Protein AF-0000000073468267 (afdb_homodimer)

InterPro domains:
  IPR010185 NADPH-dependent F420 reductase [TIGR01915] (1-221)
  IPR028939 Pyrroline-5-carboxylate reductase, catalytic, N-terminal [PF03807] (2-105)
  IPR036291 NAD(P)-binding domain superfamily [SSF51735] (1-218)
  IPR051267 STEAP family metalloreductases [PTHR14239] (2-204)

pLDDT: mean 95.41, std 4.44, range [74.56, 98.88]

Nearest PDB structures (foldseek):
  1jay-assembly1_B  TM=9.234E-01  e=4.548E-22  Archaeoglobus fulgidus
  5n2i-assembly2_D  TM=9.373E-01  e=6.305E-20  Thermobifida fusca YX
  3dtt-assembly1_A  TM=7.924E-01  e=1.784E-13  Arthrobacter sp. FB24
  3dtt-assembly1_B  TM=7.716E-01  e=1.316E-13  Arthrobacter sp. FB24
  7w8a-assembly1_B  TM=5.135E-01  e=4.349E-04  Babesia orientalis

Organism: Methanocorpusculum labreanum (strain ATCC 43576 / DSM 4855 / Z) (NCBI:txid410358)

Radius of gyration: 24.1 Å; Cα contacts (8 Å, |Δi|>4): 1135; chains: 2; bounding box: 42×64×60 Å

Solvent-accessible surface area (backbone atoms only — not comparable to full-atom values): 21734 Å² total; per-residue (Å²): 101,36,36,8,26,30,37,13,66,46,59,51,28,40,16,48,48,39,38,38,18,64,49,42,70,31,31,36,26,25,3,16,98,50,33,69,55,9,36,51,45,18,48,51,40,50,50,52,33,57,74,64,73,46,84,36,33,54,57,41,40,29,35,39,54,65,22,48,80,33,57,32,33,35,48,45,52,59,72,93,46,44,65,64,50,44,59,72,54,36,45,72,65,40,53,70,25,34,33,36,36,43,51,57,54,59,42,81,37,76,91,75,40,36,39,38,63,46,62,48,96,68,55,14,58,60,54,46,48,54,72,67,42,41,89,59,32,39,56,27,40,40,63,46,60,58,54,58,78,54,40,66,39,75,87,55,82,45,67,33,49,33,59,29,23,17,75,45,68,67,56,40,50,53,50,38,53,54,42,44,40,31,70,51,26,40,53,40,46,42,34,41,47,85,40,41,38,58,55,33,30,46,37,31,48,37,52,15,33,17,67,58,60,78,46,73,82,41,32,43,37,73,82,99,33,36,7,26,31,38,14,65,45,59,52,29,39,16,47,48,39,38,39,18,65,50,40,71,29,31,37,26,25,2,16,99,49,33,70,56,8,36,51,46,18,51,50,38,50,50,50,34,55,76,64,73,46,85,34,32,55,56,40,40,29,36,42,54,65,21,48,80,33,57,33,33,35,48,44,54,58,69,94,46,45,65,64,50,43,60,73,53,36,46,73,67,38,53,70,26,33,33,35,38,42,51,58,54,60,41,81,36,76,93,76,42,36,37,39,64,47,62,49,96,68,54,15,60,59,54,45,49,53,71,68,41,41,88,59,31,39,56,27,39,40,63,46,58,59,53,56,79,52,39,66,39,74,89,55,82,45,66,34,47,32,60,29,24,18,74,45,68,68,54,41,50,53,51,38,51,54,42,42,39,32,72,52,26,40,54,40,45,42,35,41,47,86,41,42,39,59,54,34,31,45,35,31,48,36,53,15,33,16,67,58,60,79,47,74,80,40,31,43,38,72,84

Structure (mmCIF, N/CA/C/O backbone):
data_AF-0000000073468267-model_v1
#
loop_
_entity.id
_entity.type
_entity.pdbx_description
1 polymer 'Reduced coenzyme F420:NADP oxidoreductase'
#
loop_
_atom_site.group_PDB
_atom_site.id
_atom_site.type_symbol
_atom_site.label_atom_id
_atom_site.label_alt_id
_atom_site.label_comp_id
_atom_site.label_asym_id
_atom_site.label_entity_id
_atom_site.label_seq_id
_atom_site.pdbx_PDB_ins_code
_atom_site.Cartn_x
_atom_site.Cartn_y
_atom_site.Cartn_z
_atom_site.occupancy
_atom_site.B_iso_or_equiv
_atom_site.auth_seq_id
_atom_site.auth_comp_id
_atom_site.auth_asym_id
_atom_site.auth_atom_id
_atom_site.pdbx_PDB_model_num
ATOM 1 N N . MET A 1 1 ? 10.266 27.219 12.297 1 92.56 1 MET A N 1
ATOM 2 C CA . MET A 1 1 ? 9 27.141 11.578 1 92.56 1 MET A CA 1
ATOM 3 C C . MET A 1 1 ? 7.863 26.734 12.516 1 92.56 1 MET A C 1
ATOM 5 O O . MET A 1 1 ? 8.109 26.141 13.57 1 92.56 1 MET A O 1
ATOM 9 N N . LYS A 1 2 ? 6.652 27.172 12.156 1 96.88 2 LYS A N 1
ATOM 10 C CA . LYS A 1 2 ? 5.477 26.906 12.984 1 96.88 2 LYS A CA 1
ATOM 11 C C . LYS A 1 2 ? 4.488 26 12.258 1 96.88 2 LYS A C 1
ATOM 13 O O . LYS A 1 2 ? 4.23 26.188 11.062 1 96.88 2 LYS A O 1
ATOM 18 N N . VAL A 1 3 ? 4.059 24.984 13.047 1 98.31 3 VAL A N 1
ATOM 19 C CA . VAL A 1 3 ? 3.07 24.031 12.531 1 98.31 3 VAL A CA 1
ATOM 20 C C . VAL A 1 3 ? 1.729 24.266 13.227 1 98.31 3 VAL A C 1
ATOM 22 O O . VAL A 1 3 ? 1.652 24.266 14.453 1 98.31 3 VAL A O 1
ATOM 25 N N . GLY A 1 4 ? 0.737 24.562 12.469 1 98.56 4 GLY A N 1
ATOM 26 C CA . GLY A 1 4 ? -0.624 24.609 12.984 1 98.56 4 GLY A CA 1
ATOM 27 C C . GLY A 1 4 ? -1.403 23.328 12.688 1 98.56 4 GLY A C 1
ATOM 28 O O . GLY A 1 4 ? -1.436 22.875 11.547 1 98.56 4 GLY A O 1
ATOM 29 N N . ILE A 1 5 ? -2.025 22.766 13.727 1 98.62 5 ILE A N 1
ATOM 30 C CA . ILE A 1 5 ? -2.793 21.531 13.562 1 98.62 5 ILE A CA 1
ATOM 31 C C . ILE A 1 5 ? -4.281 21.828 13.727 1 98.62 5 ILE A C 1
ATOM 33 O O . ILE A 1 5 ? -4.742 22.125 14.836 1 98.62 5 ILE A O 1
ATOM 37 N N . ILE A 1 6 ? -4.988 21.734 12.633 1 98.31 6 ILE A N 1
ATOM 38 C CA . ILE A 1 6 ? -6.441 21.875 12.664 1 98.31 6 ILE A CA 1
ATOM 39 C C . ILE A 1 6 ? -7.07 20.594 13.203 1 98.31 6 ILE A C 1
ATOM 41 O O . ILE A 1 6 ? -6.727 19.484 12.75 1 98.31 6 ILE A O 1
ATOM 45 N N . GLY A 1 7 ? -7.984 20.734 14.148 1 96.25 7 GLY A N 1
ATOM 46 C CA . GLY A 1 7 ? -8.547 19.547 14.781 1 96.25 7 GLY A CA 1
ATOM 47 C C . GLY A 1 7 ? -7.539 18.766 15.586 1 96.25 7 GLY A C 1
ATOM 48 O O . GLY A 1 7 ? -7.445 17.531 15.453 1 96.25 7 GLY A O 1
ATOM 49 N N . GLY A 1 8 ? -6.816 19.422 16.359 1 96.12 8 GLY A N 1
ATOM 50 C CA . GLY A 1 8 ? -5.613 18.844 16.938 1 96.12 8 GLY A CA 1
ATOM 51 C C . GLY A 1 8 ? -5.844 18.25 18.312 1 96.12 8 GLY A C 1
ATOM 52 O O . GLY A 1 8 ? -4.887 17.891 19 1 96.12 8 GLY A O 1
ATOM 53 N N . THR A 1 9 ? -7.109 18.031 18.703 1 94.38 9 THR A N 1
ATOM 54 C CA . THR A 1 9 ? -7.363 17.656 20.094 1 94.38 9 THR A CA 1
ATOM 55 C C . THR A 1 9 ? -7.625 16.156 20.234 1 94.38 9 THR A C 1
ATOM 57 O O . THR A 1 9 ? -7.809 15.648 21.328 1 94.38 9 THR A O 1
ATOM 60 N N . GLY A 1 10 ? -7.676 15.453 19.219 1 91.31 10 GLY A N 1
ATOM 61 C CA . GLY A 1 10 ? -7.777 14.008 19.266 1 91.31 10 GLY A CA 1
ATOM 62 C C . GLY A 1 10 ? -6.434 13.32 19.422 1 91.31 10 GLY A C 1
ATOM 63 O O . GLY A 1 10 ? -5.395 13.984 19.469 1 91.31 10 GLY A O 1
ATOM 64 N N . ASN A 1 11 ? -6.391 11.977 19.469 1 89.5 11 ASN A N 1
ATOM 65 C CA . ASN A 1 11 ? -5.176 11.195 19.672 1 89.5 11 ASN A CA 1
ATOM 66 C C . ASN A 1 11 ? -4.137 11.492 18.594 1 89.5 11 ASN A C 1
ATOM 68 O O . ASN A 1 11 ? -2.949 11.633 18.891 1 89.5 11 ASN A O 1
ATOM 72 N N . ILE A 1 12 ? -4.613 11.617 17.391 1 92.94 12 ILE A N 1
ATOM 73 C CA . ILE A 1 12 ? -3.678 11.852 16.297 1 92.94 12 ILE A CA 1
ATOM 74 C C . ILE A 1 12 ? -3.127 13.273 16.375 1 92.94 12 ILE A C 1
ATOM 76 O O . ILE A 1 12 ? -1.91 13.469 16.422 1 92.94 12 ILE A O 1
ATOM 80 N N . GLY A 1 13 ? -4.023 14.266 16.484 1 95.12 13 GLY A N 1
ATOM 81 C CA . GLY A 1 13 ? -3.607 15.656 16.516 1 95.12 13 GLY A CA 1
ATOM 82 C C . GLY A 1 13 ? -2.711 15.984 17.703 1 95.12 13 GLY A C 1
ATOM 83 O O . GLY A 1 13 ? -1.645 16.578 17.531 1 95.12 13 GLY A O 1
ATOM 84 N N . GLU A 1 14 ? -3.145 15.578 18.859 1 94.69 14 GLU A N 1
ATOM 85 C CA . GLU A 1 14 ? -2.365 15.859 20.062 1 94.69 14 GLU A CA 1
ATOM 86 C C . GLU A 1 14 ? -1.056 15.07 20.062 1 94.69 14 GLU A C 1
ATOM 88 O O . GLU A 1 14 ? -0.018 15.586 20.484 1 94.69 14 GLU A O 1
ATOM 93 N N . GLY A 1 15 ? -1.126 13.82 19.688 1 94.75 15 GLY A N 1
ATOM 94 C CA . GLY A 1 15 ? 0.082 13.016 19.594 1 94.75 15 GLY A CA 1
ATOM 95 C C . GLY A 1 15 ? 1.106 13.602 18.641 1 94.75 15 GLY A C 1
ATOM 96 O O . GLY A 1 15 ? 2.301 13.633 18.938 1 94.75 15 GLY A O 1
ATOM 97 N N . LEU A 1 16 ? 0.616 14.023 17.516 1 96 16 LEU A N 1
ATOM 98 C CA . LEU A 1 16 ? 1.478 14.688 16.547 1 96 16 LEU A CA 1
ATOM 99 C C . LEU A 1 16 ? 2.139 15.914 17.156 1 96 16 LEU A C 1
ATOM 101 O O . LEU A 1 16 ? 3.34 16.125 16.984 1 96 16 LEU A O 1
ATOM 105 N N . ALA A 1 17 ? 1.326 16.719 17.812 1 96.38 17 ALA A N 1
ATOM 106 C CA . ALA A 1 17 ? 1.848 17.922 18.469 1 96.38 17 ALA A CA 1
ATOM 107 C C . ALA A 1 17 ? 2.965 17.578 19.453 1 96.38 17 ALA A C 1
ATOM 109 O O . ALA A 1 17 ? 4.027 18.203 19.438 1 96.38 17 ALA A O 1
ATOM 110 N N . ARG A 1 18 ? 2.754 16.609 20.281 1 95.12 18 ARG A N 1
ATOM 111 C CA . ARG A 1 18 ? 3.742 16.172 21.266 1 95.12 18 ARG A CA 1
ATOM 112 C C . ARG A 1 18 ? 5.039 15.742 20.594 1 95.12 18 ARG A C 1
ATOM 114 O O . ARG A 1 18 ? 6.125 16.188 20.969 1 95.12 18 ARG A O 1
ATOM 121 N N . ARG A 1 19 ? 4.902 14.992 19.609 1 95.62 19 ARG A N 1
ATOM 122 C CA . ARG A 1 19 ? 6.082 14.406 18.969 1 95.62 19 ARG A CA 1
ATOM 123 C C . ARG A 1 19 ? 6.852 15.453 18.172 1 95.62 19 ARG A C 1
ATOM 125 O O . ARG A 1 19 ? 8.086 15.422 18.125 1 95.62 19 ARG A O 1
ATOM 132 N N . ILE A 1 20 ? 6.113 16.328 17.516 1 95.88 20 ILE A N 1
ATOM 133 C CA . ILE A 1 20 ? 6.781 17.406 16.781 1 95.88 20 ILE A CA 1
ATOM 134 C C . ILE A 1 20 ? 7.559 18.266 17.766 1 95.88 20 ILE A C 1
ATOM 136 O O . ILE A 1 20 ? 8.719 18.609 17.516 1 95.88 20 ILE A O 1
ATOM 140 N N . CYS A 1 21 ? 6.969 18.594 18.875 1 94.5 21 CYS A N 1
ATOM 141 C CA . CYS A 1 21 ? 7.617 19.453 19.859 1 94.5 21 CYS A CA 1
ATOM 142 C C . CYS A 1 21 ? 8.82 18.75 20.469 1 94.5 21 CYS A C 1
ATOM 144 O O . CYS A 1 21 ? 9.852 19.375 20.734 1 94.5 21 CYS A O 1
ATOM 146 N N . ILE A 1 22 ? 8.688 17.453 20.703 1 93.06 22 ILE A N 1
ATOM 147 C CA . ILE A 1 22 ? 9.781 16.672 21.25 1 93.06 22 ILE A CA 1
ATOM 148 C C . ILE A 1 22 ? 10.992 16.734 20.328 1 93.06 22 ILE A C 1
ATOM 150 O O . ILE A 1 22 ? 12.133 16.781 20.781 1 93.06 22 ILE A O 1
ATOM 154 N N . GLY A 1 23 ? 10.742 16.719 19.047 1 90 23 GLY A N 1
ATOM 155 C CA . GLY A 1 23 ? 11.82 16.812 18.078 1 90 23 GLY A CA 1
ATOM 156 C C . GLY A 1 23 ? 12.586 18.125 18.172 1 90 23 GLY A C 1
ATOM 157 O O . GLY A 1 23 ? 13.75 18.188 17.75 1 90 23 GLY A O 1
ATOM 158 N N . GLY A 1 24 ? 11.891 19.266 18.562 1 86.62 24 GLY A N 1
ATOM 159 C CA . GLY A 1 24 ? 12.555 20.5 18.953 1 86.62 24 GLY A CA 1
ATOM 160 C C . GLY A 1 24 ? 12.797 21.438 17.781 1 86.62 24 GLY A C 1
ATOM 161 O O . GLY A 1 24 ? 13.32 22.531 17.969 1 86.62 24 GLY A O 1
ATOM 162 N N . LYS A 1 25 ? 12.367 21.016 16.641 1 90.25 25 LYS A N 1
ATOM 163 C CA . LYS A 1 25 ? 12.672 21.812 15.461 1 90.25 25 LYS A CA 1
ATOM 164 C C . LYS A 1 25 ? 11.523 22.75 15.117 1 90.25 25 LYS A C 1
ATOM 166 O O . LYS A 1 25 ? 11.719 23.766 14.438 1 90.25 25 LYS A O 1
ATOM 171 N N . PHE A 1 26 ? 10.344 22.406 15.57 1 95.19 26 PHE A N 1
ATOM 172 C CA . PHE A 1 26 ? 9.148 23.125 15.18 1 95.19 26 PHE A CA 1
ATOM 173 C C . PHE A 1 26 ? 8.344 23.562 16.406 1 95.19 26 PHE A C 1
ATOM 175 O O . PHE A 1 26 ? 8.273 22.828 17.391 1 95.19 26 PHE A O 1
ATOM 182 N N . ASP A 1 27 ? 7.793 24.766 16.297 1 96.31 27 ASP A N 1
ATOM 183 C CA . ASP A 1 27 ? 6.723 25.141 17.203 1 96.31 27 ASP A CA 1
ATOM 184 C C . ASP A 1 27 ? 5.367 24.656 16.703 1 96.31 27 ASP A C 1
ATOM 186 O O . ASP A 1 27 ? 5.18 24.453 15.508 1 96.31 27 ASP A O 1
ATOM 190 N N . VAL A 1 28 ? 4.473 24.453 17.688 1 97.81 28 VAL A N 1
ATOM 191 C CA . VAL A 1 28 ? 3.199 23.875 17.281 1 97.81 28 VAL A CA 1
ATOM 192 C C . VAL A 1 28 ? 2.049 24.703 17.844 1 97.81 28 VAL A C 1
ATOM 194 O O . VAL A 1 28 ? 2.174 25.297 18.906 1 97.81 28 VAL A O 1
ATOM 197 N N . ALA A 1 29 ? 1.02 24.844 17.125 1 98.12 29 ALA A N 1
ATOM 198 C CA . ALA A 1 29 ? -0.264 25.375 17.578 1 98.12 29 ALA A CA 1
ATOM 199 C C . ALA A 1 29 ? -1.386 24.375 17.344 1 98.12 29 ALA A C 1
ATOM 201 O O . ALA A 1 29 ? -1.529 23.828 16.25 1 98.12 29 ALA A O 1
ATOM 202 N N . ILE A 1 30 ? -2.162 24.094 18.406 1 98.25 30 ILE A N 1
ATOM 203 C CA . ILE A 1 30 ? -3.271 23.141 18.328 1 98.25 30 ILE A CA 1
ATOM 204 C C . ILE A 1 30 ? -4.59 23.906 18.188 1 98.25 30 ILE A C 1
ATOM 206 O O . ILE A 1 30 ? -4.918 24.75 19.016 1 98.25 30 ILE A O 1
ATOM 210 N N . GLY A 1 31 ? -5.277 23.578 17.125 1 98.38 31 GLY A N 1
ATOM 211 C CA . GLY A 1 31 ? -6.566 24.219 16.875 1 98.38 31 GLY A CA 1
ATOM 212 C C . GLY A 1 31 ? -7.742 23.281 17.125 1 98.38 31 GLY A C 1
ATOM 213 O O . GLY A 1 31 ? -7.637 22.078 16.938 1 98.38 31 GLY A O 1
ATOM 214 N N . SER A 1 32 ? -8.875 23.891 17.547 1 97.19 32 SER A N 1
ATOM 215 C CA . SER A 1 32 ? -10.117 23.156 17.75 1 97.19 32 SER A CA 1
ATOM 216 C C . SER A 1 32 ? -11.328 24.062 17.547 1 97.19 32 SER A C 1
ATOM 218 O O . SER A 1 32 ? -11.219 25.281 17.578 1 97.19 32 SER A O 1
ATOM 220 N N . ARG A 1 33 ? -12.484 23.438 17.234 1 94.06 33 ARG A N 1
ATOM 221 C CA . ARG A 1 33 ? -13.75 24.156 17.219 1 94.06 33 ARG A CA 1
ATOM 222 C C . ARG A 1 33 ? -14.062 24.75 18.594 1 94.06 33 ARG A C 1
ATOM 224 O O . ARG A 1 33 ? -14.672 25.828 18.688 1 94.06 33 ARG A O 1
ATOM 231 N N . ASP A 1 34 ? -13.562 24.031 19.594 1 95.56 34 ASP A N 1
ATOM 232 C CA . ASP A 1 34 ? -13.609 24.5 20.969 1 95.56 34 ASP A CA 1
ATOM 233 C C . ASP A 1 34 ? -12.219 24.891 21.469 1 95.56 34 ASP A C 1
ATOM 235 O O . ASP A 1 34 ? -11.453 24.047 21.938 1 95.56 34 ASP A O 1
ATOM 239 N N . PRO A 1 35 ? -11.953 26.172 21.484 1 96.12 35 PRO A N 1
ATOM 240 C CA . PRO A 1 35 ? -10.602 26.625 21.812 1 96.12 35 PRO A CA 1
ATOM 241 C C . PRO A 1 35 ? -10.18 26.203 23.219 1 96.12 35 PRO A C 1
ATOM 243 O O . PRO A 1 35 ? -8.992 26 23.484 1 96.12 35 PRO A O 1
ATOM 246 N N . SER A 1 36 ? -11.062 26.062 24.141 1 97.25 36 SER A N 1
ATOM 247 C CA . SER A 1 36 ? -10.711 25.641 25.5 1 97.25 36 SER A CA 1
ATOM 248 C C . SER A 1 36 ? -10.094 24.234 25.5 1 97.25 36 SER A C 1
ATOM 250 O O . SER A 1 36 ? -9.164 23.969 26.25 1 97.25 36 SER A O 1
ATOM 252 N N . LYS A 1 37 ? -10.578 23.391 24.641 1 97 37 LYS A N 1
ATOM 253 C CA . LYS A 1 37 ? -10.023 22.047 24.516 1 97 37 LYS A CA 1
ATOM 254 C C . LYS A 1 37 ? -8.617 22.094 23.922 1 97 37 LYS A C 1
ATOM 256 O O . LYS A 1 37 ? -7.758 21.281 24.312 1 97 37 LYS A O 1
ATOM 261 N N . ALA A 1 38 ? -8.453 23 23 1 97.88 38 ALA A N 1
ATOM 262 C CA . ALA A 1 38 ? -7.137 23.141 22.375 1 97.88 38 ALA A CA 1
ATOM 263 C C . ALA A 1 38 ? -6.109 23.641 23.391 1 97.88 38 ALA A C 1
ATOM 265 O O . ALA A 1 38 ? -4.961 23.203 23.391 1 97.88 38 ALA A O 1
ATOM 266 N N . ILE A 1 39 ? -6.508 24.562 24.25 1 97.5 39 ILE A N 1
ATOM 267 C CA . ILE A 1 39 ? -5.629 25.109 25.281 1 97.5 39 ILE A CA 1
ATOM 268 C C . ILE A 1 39 ? -5.234 24 26.266 1 97.5 39 ILE A C 1
ATOM 270 O O . ILE A 1 39 ? -4.062 23.859 26.625 1 97.5 39 ILE A O 1
ATOM 274 N N . VAL A 1 40 ? -6.188 23.188 26.594 1 96.94 40 VAL A N 1
ATOM 275 C CA . VAL A 1 40 ? -5.934 22.062 27.5 1 96.94 40 VAL A CA 1
ATOM 276 C C . VAL A 1 40 ? -4.953 21.094 26.859 1 96.94 40 VAL A C 1
ATOM 278 O O . VAL A 1 40 ? -4.012 20.625 27.5 1 96.94 40 VAL A O 1
ATOM 281 N N . ALA A 1 41 ? -5.203 20.812 25.609 1 96.31 41 ALA A N 1
ATOM 282 C CA . ALA A 1 41 ? -4.312 19.922 24.891 1 96.31 41 ALA A CA 1
ATOM 283 C C . ALA A 1 41 ? -2.898 20.484 24.812 1 96.31 41 ALA A C 1
ATOM 285 O O . ALA A 1 41 ? -1.921 19.766 25.016 1 96.31 41 ALA A O 1
ATOM 286 N N . ALA A 1 42 ? -2.779 21.734 24.531 1 96.75 42 ALA A N 1
ATOM 287 C CA . ALA A 1 42 ? -1.476 22.391 24.453 1 96.75 42 ALA A CA 1
ATOM 288 C C . ALA A 1 42 ? -0.757 22.359 25.797 1 96.75 42 ALA A C 1
ATOM 290 O O . ALA A 1 42 ? 0.46 22.172 25.844 1 96.75 42 ALA A O 1
ATOM 291 N N . ASP A 1 43 ? -1.489 22.578 26.828 1 95.31 43 ASP A N 1
ATOM 292 C CA . ASP A 1 43 ? -0.92 22.469 28.172 1 95.31 43 ASP A CA 1
ATOM 293 C C . ASP A 1 43 ? -0.399 21.062 28.453 1 95.31 43 ASP A C 1
ATOM 295 O O . ASP A 1 43 ? 0.64 20.906 29.094 1 95.31 43 ASP A O 1
ATOM 299 N N . GLY A 1 44 ? -1.202 20.172 28.016 1 93.44 44 GLY A N 1
ATOM 300 C CA . GLY A 1 44 ? -0.756 18.781 28.141 1 93.44 44 GLY A CA 1
ATOM 301 C C . GLY A 1 44 ? 0.555 18.516 27.422 1 93.44 44 GLY A C 1
ATOM 302 O O . GLY A 1 44 ? 1.409 17.797 27.938 1 93.44 44 GLY A O 1
ATOM 303 N N . VAL A 1 45 ? 0.721 19.094 26.266 1 93.06 45 VAL A N 1
ATOM 304 C CA . VAL A 1 45 ? 1.959 18.953 25.5 1 93.06 45 VAL A CA 1
ATOM 305 C C . VAL A 1 45 ? 3.115 19.578 26.281 1 93.06 45 VAL A C 1
ATOM 307 O O . VAL A 1 45 ? 4.18 18.969 26.422 1 93.06 45 VAL A O 1
ATOM 310 N N . THR A 1 46 ? 2.916 20.734 26.781 1 91.5 46 THR A N 1
ATOM 311 C CA . THR A 1 46 ? 3.943 21.438 27.547 1 91.5 46 THR A CA 1
ATOM 312 C C . THR A 1 46 ? 4.352 20.641 28.781 1 91.5 46 THR A C 1
ATOM 314 O O . THR A 1 46 ? 5.539 20.516 29.078 1 91.5 46 THR A O 1
ATOM 317 N N . CYS A 1 47 ? 3.402 20.109 29.469 1 91 47 CYS A N 1
ATOM 318 C CA . CYS A 1 47 ? 3.666 19.312 30.656 1 91 47 CYS A CA 1
ATOM 319 C C . CYS A 1 47 ? 4.484 18.062 30.297 1 91 47 CYS A C 1
ATOM 321 O O . CYS A 1 47 ? 5.398 17.688 31.031 1 91 47 CYS A O 1
ATOM 323 N N . CYS A 1 48 ? 4.031 17.5 29.25 1 89.31 48 CYS A N 1
ATOM 324 C CA . CYS A 1 48 ? 4.738 16.312 28.781 1 89.31 48 CYS A CA 1
ATOM 325 C C . CYS A 1 48 ? 6.207 16.625 28.516 1 89.31 48 CYS A C 1
ATOM 327 O O . CYS A 1 48 ? 7.09 15.844 28.875 1 89.31 48 CYS A O 1
ATOM 329 N N . LEU A 1 49 ? 6.527 17.719 27.859 1 88.62 49 LEU A N 1
ATOM 330 C CA . LEU A 1 49 ? 7.895 18.125 27.547 1 88.62 49 LEU A CA 1
ATOM 331 C C . LEU A 1 49 ? 8.688 18.359 28.828 1 88.62 49 LEU A C 1
ATOM 333 O O . LEU A 1 49 ? 9.844 17.953 28.938 1 88.62 49 LEU A O 1
ATOM 337 N N . ASN A 1 50 ? 8.062 18.969 29.75 1 88.44 50 ASN A N 1
ATOM 338 C CA . ASN A 1 50 ? 8.719 19.219 31.031 1 88.44 50 ASN A CA 1
ATOM 339 C C . ASN A 1 50 ? 9.055 17.922 31.75 1 88.44 50 ASN A C 1
ATOM 341 O O . ASN A 1 50 ? 10.156 17.781 32.281 1 88.44 50 ASN A O 1
ATOM 345 N N . ASP A 1 51 ? 8.125 17.078 31.719 1 88.62 51 ASP A N 1
ATOM 346 C CA . ASP A 1 51 ? 8.312 15.789 32.375 1 88.62 51 ASP A CA 1
ATOM 347 C C . ASP A 1 51 ? 9.469 15.008 31.75 1 88.62 51 ASP A C 1
ATOM 349 O O . ASP A 1 51 ? 10.133 14.227 32.438 1 88.62 51 ASP A O 1
ATOM 353 N N . ARG A 1 52 ? 9.688 15.258 30.516 1 86.19 52 ARG A N 1
ATOM 354 C CA . ARG A 1 52 ? 10.727 14.523 29.797 1 86.19 52 ARG A CA 1
ATOM 355 C C . ARG A 1 52 ? 12.039 15.312 29.781 1 86.19 52 ARG A C 1
ATOM 357 O O . ARG A 1 52 ? 13.023 14.875 29.172 1 86.19 52 ARG A O 1
ATOM 364 N N . CYS A 1 53 ? 12.094 16.469 30.391 1 80.88 53 CYS A N 1
ATOM 365 C CA . CYS A 1 53 ? 13.258 17.344 30.469 1 80.88 53 CYS A CA 1
ATOM 366 C C . CYS A 1 53 ? 13.781 17.656 29.062 1 80.88 53 CYS A C 1
ATOM 368 O O . CYS A 1 53 ? 14.992 17.625 28.828 1 80.88 53 CYS A O 1
ATOM 370 N N . CYS A 1 54 ? 12.82 17.734 28.188 1 76.56 54 CYS A N 1
ATOM 371 C CA . CYS A 1 54 ? 13.141 18.094 26.812 1 76.56 54 CYS A CA 1
ATOM 372 C C . CYS A 1 54 ? 12.93 19.594 26.578 1 76.56 54 CYS A C 1
ATOM 374 O O . CYS A 1 54 ? 12.008 20.188 27.141 1 76.56 54 CYS A O 1
ATOM 376 N N . THR A 1 55 ? 13.883 20.25 26.031 1 75.38 55 THR A N 1
ATOM 377 C CA . THR A 1 55 ? 13.719 21.625 25.562 1 75.38 55 THR A CA 1
ATOM 378 C C . THR A 1 55 ? 13.148 21.656 24.156 1 75.38 55 THR A C 1
ATOM 380 O O . THR A 1 55 ? 13.891 21.812 23.188 1 75.38 55 THR A O 1
ATOM 383 N N . GLY A 1 56 ? 11.977 21.094 24.094 1 74.56 56 GLY A N 1
ATOM 384 C CA . GLY A 1 56 ? 11.367 21 22.781 1 74.56 56 GLY A CA 1
ATOM 385 C C . GLY A 1 56 ? 10.75 22.297 22.312 1 74.56 56 GLY A C 1
ATOM 386 O O . GLY A 1 56 ? 11.117 23.375 22.797 1 74.56 56 GLY A O 1
ATOM 387 N N . GLY A 1 57 ? 9.992 22.25 21.172 1 83.19 57 GLY A N 1
ATOM 388 C CA . GLY A 1 57 ? 9.25 23.391 20.688 1 83.19 57 GLY A CA 1
ATOM 389 C C . GLY A 1 57 ? 8.188 23.875 21.656 1 83.19 57 GLY A C 1
ATOM 390 O O . GLY A 1 57 ? 7.926 23.234 22.672 1 83.19 57 GLY A O 1
ATOM 391 N N . VAL A 1 58 ? 7.609 24.984 21.34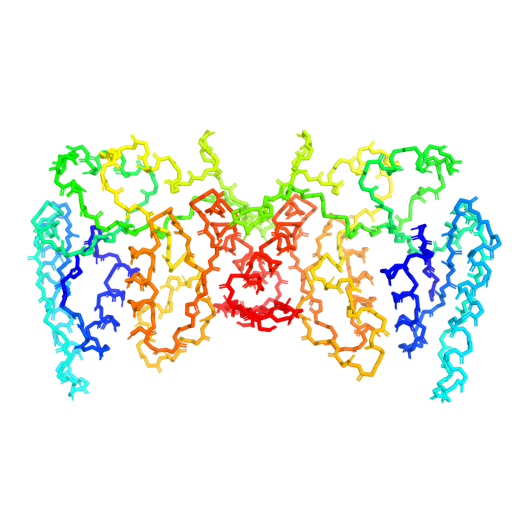4 1 90.5 58 VAL A N 1
ATOM 392 C CA . VAL A 1 58 ? 6.504 25.547 22.109 1 90.5 58 VAL A CA 1
ATOM 393 C C . VAL A 1 58 ? 5.172 25.125 21.5 1 90.5 58 VAL A C 1
ATOM 395 O O . VAL A 1 58 ? 5.09 24.875 20.297 1 90.5 58 VAL A O 1
ATOM 398 N N . CYS A 1 59 ? 4.227 24.969 22.422 1 95.12 59 CYS A N 1
ATOM 399 C CA . CYS A 1 59 ? 2.896 24.594 21.969 1 95.12 59 CYS A CA 1
ATOM 400 C C . CYS A 1 59 ? 1.831 25.5 22.562 1 95.12 59 CYS A C 1
ATOM 402 O O . CYS A 1 59 ? 1.835 25.75 23.766 1 95.12 59 CYS A O 1
ATOM 404 N N . ASN A 1 60 ? 0.985 26 21.734 1 96.75 60 ASN A N 1
ATOM 405 C CA . ASN A 1 60 ? -0.145 26.812 22.172 1 96.75 60 ASN A CA 1
ATOM 406 C C . ASN A 1 60 ? -1.458 26.328 21.578 1 96.75 60 ASN A C 1
ATOM 408 O O . ASN A 1 60 ? -1.457 25.625 20.562 1 96.75 60 ASN A O 1
ATOM 412 N N . GLY A 1 61 ? -2.539 26.656 22.281 1 97.62 61 GLY A N 1
ATOM 413 C CA . GLY A 1 61 ? -3.854 26.266 21.812 1 97.62 61 GLY A CA 1
ATOM 414 C C . GLY A 1 61 ? -4.723 27.438 21.422 1 97.62 61 GLY A C 1
ATOM 415 O O . GLY A 1 61 ? -4.609 28.516 21.984 1 97.62 61 GLY A O 1
ATOM 416 N N . GLY A 1 62 ? -5.605 27.234 20.438 1 97.94 62 GLY A N 1
ATOM 417 C CA . GLY A 1 62 ? -6.543 28.25 20 1 97.94 62 GLY A CA 1
ATOM 418 C C . GLY A 1 62 ? -7.629 27.703 19.078 1 97.94 62 GLY A C 1
ATOM 419 O O . GLY A 1 62 ? -7.961 26.531 19.141 1 97.94 62 GLY A O 1
ATOM 420 N N . THR A 1 63 ? -8.25 28.625 18.344 1 97.81 63 THR A N 1
ATOM 421 C CA . THR A 1 63 ? -9.25 28.203 17.359 1 97.81 63 THR A CA 1
ATOM 422 C C . THR A 1 63 ? -8.578 27.609 16.125 1 97.81 63 THR A C 1
ATOM 424 O O . THR A 1 63 ? -7.398 27.844 15.875 1 97.81 63 THR A O 1
ATOM 427 N N . ASN A 1 64 ? -9.32 26.812 15.344 1 97.94 64 ASN A N 1
ATOM 428 C CA . ASN A 1 64 ? -8.812 26.312 14.07 1 97.94 64 ASN A CA 1
ATOM 429 C C . ASN A 1 64 ? -8.328 27.438 13.172 1 97.94 64 ASN A C 1
ATOM 431 O O . ASN A 1 64 ? -7.309 27.297 12.484 1 97.94 64 ASN A O 1
ATOM 435 N N . ALA A 1 65 ? -9.023 28.531 13.188 1 97.06 65 ALA A N 1
ATOM 436 C CA . ALA A 1 65 ? -8.641 29.688 12.367 1 97.06 65 ALA A CA 1
ATOM 437 C C . ALA A 1 65 ? -7.328 30.297 12.859 1 97.06 65 ALA A C 1
ATOM 439 O O . ALA A 1 65 ? -6.461 30.641 12.055 1 97.06 65 ALA A O 1
ATOM 440 N N . SER A 1 66 ? -7.148 30.406 14.109 1 96.5 66 SER A N 1
ATOM 441 C CA . SER A 1 66 ? -5.996 31.094 14.68 1 96.5 66 SER A CA 1
ATOM 442 C C . SER A 1 66 ? -4.707 30.328 14.398 1 96.5 66 SER A C 1
ATOM 444 O O . SER A 1 66 ? -3.639 30.922 14.258 1 96.5 66 SER A O 1
ATOM 446 N N . VAL A 1 67 ? -4.77 29.031 14.266 1 96.5 67 VAL A N 1
ATOM 447 C CA . VAL A 1 67 ? -3.545 28.234 14.156 1 96.5 67 VAL A CA 1
ATOM 448 C C . VAL A 1 67 ? -3.074 28.219 12.703 1 96.5 67 VAL A C 1
ATOM 450 O O . VAL A 1 67 ? -1.981 27.734 12.406 1 96.5 67 VAL A O 1
ATOM 453 N N . CYS A 1 68 ? -3.857 28.75 11.844 1 96.56 68 CYS A N 1
ATOM 454 C CA . CYS A 1 68 ? -3.508 28.828 10.43 1 96.56 68 CYS A CA 1
ATOM 455 C C . CYS A 1 68 ? -2.451 29.891 10.188 1 96.56 68 CYS A C 1
ATOM 457 O O . CYS A 1 68 ? -1.863 29.953 9.102 1 96.56 68 CYS A O 1
ATOM 459 N N . ASP A 1 69 ? -2.217 30.703 11.211 1 95.62 69 ASP A N 1
ATOM 460 C CA . ASP A 1 69 ? -1.044 31.578 11.148 1 95.62 69 ASP A CA 1
ATOM 461 C C . ASP A 1 69 ? 0.237 30.781 11.398 1 95.62 69 ASP A C 1
ATOM 463 O O . ASP A 1 69 ? 0.942 31.016 12.383 1 95.62 69 ASP A O 1
ATOM 467 N N . ALA A 1 70 ? 0.503 29.781 10.633 1 97.5 70 ALA A N 1
ATOM 468 C CA . ALA A 1 70 ? 1.637 28.859 10.68 1 97.5 70 ALA A CA 1
ATOM 469 C C . ALA A 1 70 ? 2.244 28.672 9.297 1 97.5 70 ALA A C 1
ATOM 471 O O . ALA A 1 70 ? 1.653 29.078 8.289 1 97.5 70 ALA A O 1
ATOM 472 N N . ASP A 1 71 ? 3.424 28.188 9.25 1 97.12 71 ASP A N 1
ATOM 473 C CA . ASP A 1 71 ? 4.102 27.906 7.992 1 97.12 71 ASP A CA 1
ATOM 474 C C . ASP A 1 71 ? 3.541 26.641 7.348 1 97.12 71 ASP A C 1
ATOM 476 O O . ASP A 1 71 ? 3.449 26.547 6.121 1 97.12 71 ASP A O 1
ATOM 480 N N . ILE A 1 72 ? 3.234 25.688 8.172 1 98.56 72 ILE A N 1
ATOM 481 C CA . ILE A 1 72 ? 2.645 24.422 7.77 1 98.56 72 ILE A CA 1
ATOM 482 C C . ILE A 1 72 ? 1.324 24.203 8.508 1 98.56 72 ILE A C 1
ATOM 484 O O . ILE A 1 72 ? 1.247 24.406 9.727 1 98.56 72 ILE A O 1
ATOM 488 N N . ILE A 1 73 ? 0.326 23.875 7.793 1 98.75 73 ILE A N 1
ATOM 489 C CA . ILE A 1 73 ? -0.976 23.578 8.383 1 98.75 73 ILE A CA 1
ATOM 490 C C . ILE A 1 73 ? -1.311 22.109 8.18 1 98.75 73 ILE A C 1
ATOM 492 O O . ILE A 1 73 ? -1.337 21.625 7.043 1 98.75 73 ILE A O 1
ATOM 496 N N . ILE A 1 74 ? -1.581 21.359 9.258 1 98.69 74 ILE A N 1
ATOM 497 C CA . ILE A 1 74 ? -1.954 19.953 9.188 1 98.69 74 ILE A CA 1
ATOM 498 C C . ILE A 1 74 ? -3.457 19.797 9.414 1 98.69 74 ILE A C 1
ATOM 500 O O . ILE A 1 74 ? -4 20.328 10.391 1 98.69 74 ILE A O 1
ATOM 504 N N . LEU A 1 75 ? -4.082 19.141 8.539 1 98.12 75 LEU A N 1
ATOM 505 C CA . LEU A 1 75 ? -5.504 18.828 8.656 1 98.12 75 LEU A CA 1
ATOM 506 C C . LEU A 1 75 ? -5.719 17.516 9.398 1 98.12 75 LEU A C 1
ATOM 508 O O . LEU A 1 75 ? -5.633 16.438 8.797 1 98.12 75 LEU A O 1
ATOM 512 N N . SER A 1 76 ? -6.07 17.609 10.617 1 96.75 76 SER A N 1
ATOM 513 C CA . SER A 1 76 ? -6.32 16.438 11.445 1 96.75 76 SER A CA 1
ATOM 514 C C . SER A 1 76 ? -7.797 16.328 11.812 1 96.75 76 SER A C 1
ATOM 516 O O . SER A 1 76 ? -8.141 16.219 12.992 1 96.75 76 SER A O 1
ATOM 518 N N . VAL A 1 77 ? -8.703 16.375 10.875 1 95.81 77 VAL A N 1
ATOM 519 C CA . VAL A 1 77 ? -10.141 16.219 11.055 1 95.81 77 VAL A CA 1
ATOM 520 C C . VAL A 1 77 ? -10.656 15.109 10.133 1 95.81 77 VAL A C 1
ATOM 522 O O . VAL A 1 77 ? -10.039 14.812 9.102 1 95.81 77 VAL A O 1
ATOM 525 N N . PRO A 1 78 ? -11.742 14.477 10.492 1 95.19 78 PRO A N 1
ATOM 526 C CA . PRO A 1 78 ? -12.32 13.477 9.594 1 95.19 78 PRO A CA 1
ATOM 527 C C . PRO A 1 78 ? -12.68 14.039 8.219 1 95.19 78 PRO A C 1
ATOM 529 O O . PRO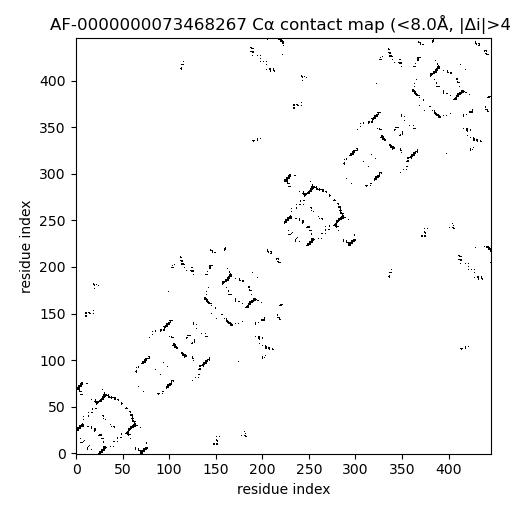 A 1 78 ? -12.977 15.234 8.102 1 95.19 78 PRO A O 1
ATOM 532 N N . PHE A 1 79 ? -12.656 13.219 7.262 1 97.12 79 PHE A N 1
ATOM 533 C CA . PHE A 1 79 ? -12.875 13.648 5.887 1 97.12 79 PHE A CA 1
ATOM 534 C C . PHE A 1 79 ? -14.219 14.359 5.746 1 97.12 79 PHE A C 1
ATOM 536 O O . PHE A 1 79 ? -14.312 15.375 5.047 1 97.12 79 PHE A O 1
ATOM 543 N N . ASP A 1 80 ? -15.242 13.844 6.418 1 96.56 80 ASP A N 1
ATOM 544 C CA . ASP A 1 80 ? -16.594 14.367 6.25 1 96.56 80 ASP A CA 1
ATOM 545 C C . ASP A 1 80 ? -16.734 15.734 6.922 1 96.56 80 ASP A C 1
ATOM 547 O O . ASP A 1 80 ? -17.766 16.406 6.773 1 96.56 80 ASP A O 1
ATOM 551 N N . LYS A 1 81 ? -15.734 16.219 7.605 1 96.94 81 LYS A N 1
ATOM 552 C CA . LYS A 1 81 ? -15.797 17.5 8.305 1 96.94 81 LYS A CA 1
ATOM 553 C C . LYS A 1 81 ? -14.875 18.516 7.656 1 96.94 81 LYS A C 1
ATOM 555 O O . LYS A 1 81 ? -14.867 19.688 8.047 1 96.94 81 LYS A O 1
ATOM 560 N N . ILE A 1 82 ? -14.094 18.156 6.656 1 97.12 82 ILE A N 1
ATOM 561 C CA . ILE A 1 82 ? -13.047 19 6.098 1 97.12 82 ILE A CA 1
ATOM 562 C C . ILE A 1 82 ? -13.664 20.219 5.418 1 97.12 82 ILE A C 1
ATOM 564 O O . ILE A 1 82 ? -13.227 21.344 5.629 1 97.12 82 ILE A O 1
ATOM 568 N N . GLU A 1 83 ? -14.68 20 4.637 1 96.81 83 GLU A N 1
ATOM 569 C CA . GLU A 1 83 ? -15.289 21.109 3.893 1 96.81 83 GLU A CA 1
ATOM 570 C C . GLU A 1 83 ? -15.844 22.172 4.836 1 96.81 83 GLU A C 1
ATOM 572 O O . GLU A 1 83 ? -15.547 23.359 4.68 1 96.81 83 GLU A O 1
ATOM 577 N N . SER A 1 84 ? -16.641 21.719 5.82 1 97.31 84 SER A N 1
ATOM 578 C CA . SER A 1 84 ? -17.219 22.656 6.773 1 97.31 84 SER A CA 1
ATOM 579 C C . SER A 1 84 ? -16.141 23.359 7.586 1 97.31 84 SER A C 1
ATOM 581 O O . SER A 1 84 ? -16.281 24.531 7.945 1 97.31 84 SER A O 1
ATOM 583 N N . THR A 1 85 ? -15.039 22.641 7.875 1 97.62 85 THR A N 1
ATOM 584 C CA . THR A 1 85 ? -13.93 23.203 8.633 1 97.62 85 THR A CA 1
ATOM 585 C C . THR A 1 85 ? -13.234 24.312 7.824 1 97.62 85 THR A C 1
ATOM 587 O O . THR A 1 85 ? -13 25.406 8.328 1 97.62 85 THR A O 1
ATOM 590 N N . ILE A 1 86 ? -12.938 24.047 6.57 1 97.5 86 ILE A N 1
ATOM 591 C CA . ILE A 1 86 ? -12.273 25.016 5.699 1 97.5 86 ILE A CA 1
ATOM 592 C C . ILE A 1 86 ? -13.18 26.234 5.496 1 97.5 86 ILE A C 1
ATOM 594 O O . ILE A 1 86 ? -12.711 27.375 5.535 1 97.5 86 ILE A O 1
ATOM 598 N N . ASP A 1 87 ? -14.477 26 5.371 1 96.62 87 ASP A N 1
ATOM 599 C CA . ASP A 1 87 ? -15.438 27.078 5.195 1 96.62 87 ASP A CA 1
ATOM 600 C C . ASP A 1 87 ? -15.484 27.984 6.426 1 96.62 87 ASP A C 1
ATOM 602 O O . ASP A 1 87 ? -15.539 29.203 6.301 1 96.62 87 ASP A O 1
ATOM 606 N N . ALA A 1 88 ? -15.469 27.359 7.535 1 96.75 88 ALA A N 1
ATOM 607 C CA . ALA A 1 88 ? -15.523 28.094 8.797 1 96.75 88 ALA A CA 1
ATOM 608 C C . ALA A 1 88 ? -14.273 28.953 8.984 1 96.75 88 ALA A C 1
ATOM 610 O O . ALA A 1 88 ? -14.336 30.047 9.539 1 96.75 88 ALA A O 1
ATOM 611 N N . ILE A 1 89 ? -13.172 28.469 8.57 1 97.44 89 ILE A N 1
ATOM 612 C CA . ILE A 1 89 ? -11.891 29.172 8.711 1 97.44 89 ILE A CA 1
ATOM 613 C C . ILE A 1 89 ? -11.781 30.266 7.66 1 97.44 89 ILE A C 1
ATOM 615 O O . ILE A 1 89 ? -11.312 31.375 7.953 1 97.44 89 ILE A O 1
ATOM 619 N N . GLY A 1 90 ? -12.297 30.031 6.492 1 97.19 90 GLY A N 1
ATOM 620 C CA . GLY A 1 90 ? -12.094 30.875 5.324 1 97.19 90 GLY A CA 1
ATOM 621 C C . GLY A 1 90 ? -10.977 30.391 4.422 1 97.19 90 GLY A C 1
ATOM 622 O O . GLY A 1 90 ? -9.812 30.344 4.832 1 97.19 90 GLY A O 1
ATOM 623 N N . LYS A 1 91 ? -11.297 30.094 3.205 1 95.94 91 LYS A N 1
ATOM 624 C CA . LYS A 1 91 ? -10.383 29.5 2.236 1 95.94 91 LYS A CA 1
ATOM 625 C C . LYS A 1 91 ? -9.148 30.375 2.033 1 95.94 91 LYS A C 1
ATOM 627 O O . LYS A 1 91 ? -8.055 29.859 1.796 1 95.94 91 LYS A O 1
ATOM 632 N N . GLU A 1 92 ? -9.297 31.578 2.102 1 96.31 92 GLU A N 1
ATOM 633 C CA . GLU A 1 92 ? -8.227 32.531 1.834 1 96.31 92 GLU A CA 1
ATOM 634 C C . GLU A 1 92 ? -7.098 32.406 2.85 1 96.31 92 GLU A C 1
ATOM 636 O O . GLU A 1 92 ? -5.957 32.75 2.57 1 96.31 92 GLU A O 1
ATOM 641 N N . THR A 1 93 ? -7.434 31.859 4.004 1 97.25 93 THR A N 1
ATOM 642 C CA . THR A 1 93 ? -6.449 31.672 5.062 1 97.25 93 THR A CA 1
ATOM 643 C C . THR A 1 93 ? -5.352 30.719 4.621 1 97.25 93 THR A C 1
ATOM 645 O O . THR A 1 93 ? -4.234 30.75 5.141 1 97.25 93 THR A O 1
ATOM 648 N N . PHE A 1 94 ? -5.605 29.922 3.633 1 98.19 94 PHE A N 1
ATOM 649 C CA . PHE A 1 94 ? -4.691 28.875 3.199 1 98.19 94 PHE A CA 1
ATOM 650 C C . PHE A 1 94 ? -3.857 29.344 2.012 1 98.19 94 PHE A C 1
ATOM 652 O O . PHE A 1 94 ? -3.031 28.594 1.494 1 98.19 94 PHE A O 1
ATOM 659 N N . GLU A 1 95 ? -4.016 30.562 1.571 1 97.5 95 GLU A N 1
ATOM 660 C CA . GLU A 1 95 ? -3.256 31.078 0.434 1 97.5 95 GLU A CA 1
ATOM 661 C C . GLU A 1 95 ? -1.755 31 0.692 1 97.5 95 GLU A C 1
ATOM 663 O O . GLU A 1 95 ? -1.274 31.453 1.733 1 97.5 95 GLU A O 1
ATOM 668 N N . ASN A 1 96 ? -1.071 30.344 -0.223 1 97.38 96 ASN A N 1
ATOM 669 C CA . ASN A 1 96 ? 0.383 30.234 -0.252 1 97.38 96 ASN A CA 1
ATOM 670 C C . ASN A 1 96 ? 0.907 29.438 0.942 1 97.38 96 ASN A C 1
ATOM 672 O O . ASN A 1 96 ? 2.096 29.5 1.263 1 97.38 96 ASN A O 1
ATOM 676 N N . LYS A 1 97 ? 0.017 28.734 1.636 1 98.19 97 LYS A N 1
ATOM 677 C CA . LYS A 1 97 ? 0.413 27.922 2.783 1 98.19 97 LYS A CA 1
ATOM 678 C C . LYS A 1 97 ? 0.715 26.484 2.361 1 98.19 97 LYS A C 1
ATOM 680 O O . LYS A 1 97 ? 0.166 26 1.372 1 98.19 97 LYS A O 1
ATOM 685 N N . ILE A 1 98 ? 1.686 25.859 3.039 1 98.81 98 ILE A N 1
ATOM 686 C CA . ILE A 1 98 ? 1.85 24.422 2.949 1 98.81 98 ILE A CA 1
ATOM 687 C C . ILE A 1 98 ? 0.78 23.719 3.789 1 98.81 98 ILE A C 1
ATOM 689 O O . ILE A 1 98 ? 0.624 24.016 4.977 1 98.81 98 ILE A O 1
ATOM 693 N N . VAL A 1 99 ? 0.03 22.891 3.18 1 98.88 99 VAL A N 1
ATOM 694 C CA . VAL A 1 99 ? -1.035 22.156 3.85 1 98.88 99 VAL A CA 1
ATOM 695 C C . VAL A 1 99 ? -0.754 20.656 3.77 1 98.88 99 VAL A C 1
ATOM 697 O O . VAL A 1 99 ? -0.351 20.141 2.721 1 98.88 99 VAL A O 1
ATOM 700 N N . VAL A 1 100 ? -0.923 19.938 4.887 1 98.88 100 VAL A N 1
ATOM 701 C CA . VAL A 1 100 ? -0.673 18.5 4.934 1 98.88 100 VAL A CA 1
ATOM 702 C C . VAL A 1 100 ? -1.968 17.766 5.262 1 98.88 100 VAL A C 1
ATOM 704 O O . VAL A 1 100 ? -2.627 18.062 6.262 1 98.88 100 VAL A O 1
ATOM 707 N N . SER A 1 101 ? -2.33 16.875 4.457 1 98.44 101 SER A N 1
ATOM 708 C CA . SER A 1 101 ? -3.455 15.977 4.707 1 98.44 101 SER A CA 1
ATOM 709 C C . SER A 1 101 ? -2.979 14.602 5.168 1 98.44 101 SER A C 1
ATOM 711 O O . SER A 1 101 ? -2.141 13.977 4.512 1 98.44 101 SER A O 1
ATOM 713 N N . LEU A 1 102 ? -3.461 14.117 6.242 1 97.19 102 LEU A N 1
ATOM 714 C CA . LEU A 1 102 ? -3.223 12.75 6.707 1 97.19 102 LEU A CA 1
ATOM 715 C C . LEU A 1 102 ? -4.527 11.969 6.789 1 97.19 102 LEU A C 1
ATOM 717 O O . LEU A 1 102 ? -4.664 11.062 7.609 1 97.19 102 LEU A O 1
ATOM 721 N N . ILE A 1 103 ? -5.477 12.398 5.996 1 96.31 103 ILE A N 1
ATOM 722 C CA . ILE A 1 103 ? -6.84 11.883 6.008 1 96.31 103 ILE A CA 1
ATOM 723 C C . ILE A 1 103 ? -6.91 10.578 5.215 1 96.31 103 ILE A C 1
ATOM 725 O O . ILE A 1 103 ? -6.402 10.5 4.09 1 96.31 103 ILE A O 1
ATOM 729 N N . ASN A 1 104 ? -7.539 9.578 5.766 1 96.44 104 ASN A N 1
ATOM 730 C CA . ASN A 1 104 ? -7.695 8.266 5.148 1 96.44 104 ASN A CA 1
ATOM 731 C C . ASN A 1 104 ? -9.141 7.785 5.207 1 96.44 104 ASN A C 1
ATOM 733 O O . ASN A 1 104 ? -9.492 6.945 6.035 1 96.44 104 ASN A O 1
ATOM 737 N N . PRO A 1 105 ? -9.977 8.242 4.293 1 97 105 PRO A N 1
ATOM 738 C CA . PRO A 1 105 ? -11.336 7.695 4.305 1 97 105 PRO A CA 1
ATOM 739 C C . PRO A 1 105 ? -11.367 6.191 4.051 1 97 105 PRO A C 1
ATOM 741 O O . PRO A 1 105 ? -10.672 5.695 3.156 1 97 105 PRO A O 1
ATOM 744 N N . MET A 1 106 ? -12.125 5.473 4.836 1 96.81 106 MET A N 1
ATOM 745 C CA . MET A 1 106 ? -12.133 4.023 4.684 1 96.81 106 MET A CA 1
ATOM 746 C C . MET A 1 106 ? -13.5 3.445 5.043 1 96.81 106 MET A C 1
ATOM 748 O O . MET A 1 106 ? -14.242 4.035 5.832 1 96.81 106 MET A O 1
ATOM 752 N N . LEU A 1 107 ? -13.836 2.379 4.414 1 97.94 107 LEU A N 1
ATOM 753 C CA . LEU A 1 107 ? -14.969 1.529 4.742 1 97.94 107 LEU A CA 1
ATOM 754 C C . LEU A 1 107 ? -14.547 0.376 5.645 1 97.94 107 LEU A C 1
ATOM 756 O O . LEU A 1 107 ? -13.469 -0.192 5.469 1 97.94 107 LEU A O 1
ATOM 760 N N . ARG A 1 108 ? -15.414 0.1 6.621 1 97.19 108 ARG A N 1
ATOM 761 C CA . ARG A 1 108 ? -15.117 -0.972 7.566 1 97.19 108 ARG A CA 1
ATOM 762 C C . ARG A 1 108 ? -16.078 -2.148 7.371 1 97.19 108 ARG A C 1
ATOM 764 O O . ARG A 1 108 ? -17.281 -1.958 7.234 1 97.19 108 ARG A O 1
ATOM 771 N N . PHE A 1 109 ? -15.5 -3.33 7.297 1 97.62 109 PHE A N 1
ATOM 772 C CA . PHE A 1 109 ? -16.234 -4.59 7.273 1 97.62 109 PHE A CA 1
ATOM 773 C C . PHE A 1 109 ? -15.82 -5.477 8.445 1 97.62 109 PHE A C 1
ATOM 775 O O . PHE A 1 109 ? -15.094 -6.453 8.266 1 97.62 109 PHE A O 1
ATOM 782 N N . PRO A 1 110 ? -16.375 -5.223 9.633 1 92.81 110 PRO A N 1
ATOM 783 C CA . PRO A 1 110 ? -15.883 -5.84 10.875 1 92.81 110 PRO A CA 1
ATOM 784 C C . PRO A 1 110 ? -16.109 -7.352 10.906 1 92.81 110 PRO A C 1
ATOM 786 O O . PRO A 1 110 ? -15.273 -8.094 11.414 1 92.81 110 PRO A O 1
ATOM 789 N N . LYS A 1 111 ? -17.25 -7.816 10.406 1 94.25 111 LYS A N 1
ATOM 790 C CA . LYS A 1 111 ? -17.547 -9.242 10.414 1 94.25 111 LYS A CA 1
ATOM 791 C C . LYS A 1 111 ? -16.562 -10.023 9.547 1 94.25 111 LYS A C 1
ATOM 793 O O . LYS A 1 111 ? -16.078 -11.086 9.945 1 94.25 111 LYS A O 1
ATOM 798 N N . GLU A 1 112 ? -16.203 -9.438 8.359 1 95.19 112 GLU A N 1
ATOM 799 C CA . GLU A 1 112 ? -15.289 -10.094 7.43 1 95.19 112 GLU A CA 1
ATOM 800 C C . GLU A 1 112 ? -13.836 -9.727 7.73 1 95.19 112 GLU A C 1
ATOM 802 O O . GLU A 1 112 ? -12.914 -10.297 7.141 1 95.19 112 GLU A O 1
ATOM 807 N N . LYS A 1 113 ? -13.648 -8.773 8.688 1 96.25 113 LYS A N 1
ATOM 808 C CA . LYS A 1 113 ? -12.352 -8.398 9.242 1 96.25 113 LYS A CA 1
ATOM 809 C C . LYS A 1 113 ? -11.461 -7.766 8.172 1 96.25 113 LYS A C 1
ATOM 811 O O . LYS A 1 113 ? -10.312 -8.164 8.008 1 96.25 113 LYS A O 1
ATOM 816 N N . TYR A 1 114 ? -11.984 -6.773 7.48 1 98 114 TYR A N 1
ATOM 817 C CA . TYR A 1 114 ? -11.141 -6.039 6.551 1 98 114 TYR A CA 1
ATOM 818 C C . TYR A 1 114 ? -11.664 -4.621 6.344 1 98 114 TYR A C 1
ATOM 820 O O . TYR A 1 114 ? -12.742 -4.277 6.82 1 98 114 TYR A O 1
ATOM 828 N N . PHE A 1 115 ? -10.836 -3.775 5.781 1 97.88 115 PHE A N 1
ATOM 829 C CA . PHE A 1 115 ? -11.125 -2.391 5.434 1 97.88 115 PHE A CA 1
ATOM 830 C C . PHE A 1 115 ? -10.828 -2.129 3.961 1 97.88 115 PHE A C 1
ATOM 832 O O . PHE A 1 115 ? -9.984 -2.803 3.365 1 97.88 115 PHE A O 1
ATOM 839 N N . LEU A 1 116 ? -11.555 -1.192 3.383 1 98.31 116 LEU A N 1
ATOM 840 C CA . LEU A 1 116 ? -11.289 -0.716 2.029 1 98.31 116 LEU A CA 1
ATOM 841 C C . LEU A 1 116 ? -11.211 0.807 1.995 1 98.31 116 LEU A C 1
ATOM 843 O O . LEU A 1 116 ? -11.852 1.482 2.805 1 98.31 116 LEU A O 1
ATOM 847 N N . PRO A 1 117 ? -10.328 1.333 1.091 1 97.69 117 PRO A N 1
ATOM 848 C CA . PRO A 1 117 ? -10.414 2.783 0.91 1 97.69 117 PRO A CA 1
ATOM 849 C C . PRO A 1 117 ? -11.797 3.242 0.467 1 97.69 117 PRO A C 1
ATOM 851 O O . PRO A 1 117 ? -12.414 2.615 -0.398 1 97.69 117 PRO A O 1
ATOM 854 N N . ASP A 1 118 ? -12.328 4.219 1.114 1 97.81 118 ASP A N 1
ATOM 855 C CA . ASP A 1 118 ? -13.57 4.879 0.712 1 97.81 118 ASP A CA 1
ATOM 856 C C . ASP A 1 118 ? -13.281 6.152 -0.082 1 97.81 118 ASP A C 1
ATOM 858 O O . ASP A 1 118 ? -13.422 7.262 0.439 1 97.81 118 ASP A O 1
ATOM 862 N N . ARG A 1 119 ? -12.992 6.051 -1.334 1 9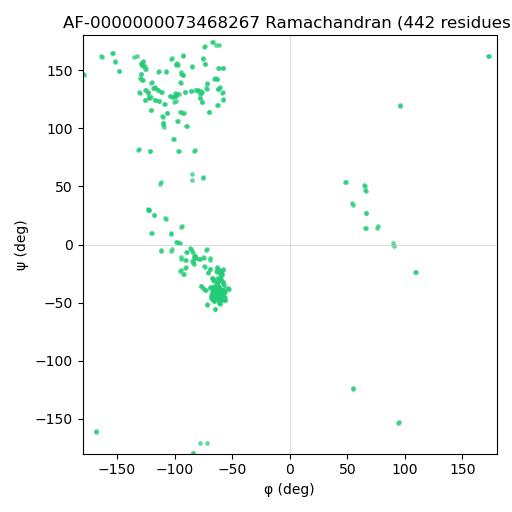6.38 119 ARG A N 1
ATOM 863 C CA . ARG A 1 119 ? -12.492 7.152 -2.15 1 96.38 119 ARG A CA 1
ATOM 864 C C . ARG A 1 119 ? -13.617 8.094 -2.543 1 96.38 119 ARG A C 1
ATOM 866 O O . ARG A 1 119 ? -14.664 7.656 -3.035 1 96.38 119 ARG A O 1
ATOM 873 N N . PRO A 1 120 ? -13.43 9.391 -2.326 1 97.44 120 PRO A N 1
ATOM 874 C CA . PRO A 1 120 ? -14.359 10.336 -2.936 1 97.44 120 PRO A CA 1
ATOM 875 C C . PRO A 1 120 ? -14.266 10.367 -4.461 1 97.44 120 PRO A C 1
ATOM 877 O O . PRO A 1 120 ? -13.414 9.68 -5.039 1 97.44 120 PRO A O 1
ATOM 880 N N . ALA A 1 121 ? -15.188 11.141 -5.133 1 96.31 121 ALA A N 1
ATOM 881 C CA . ALA A 1 121 ? -15.297 11.188 -6.586 1 96.31 121 ALA A CA 1
ATOM 882 C C . ALA A 1 121 ? -13.992 11.688 -7.215 1 96.31 121 ALA A C 1
ATOM 884 O O . ALA A 1 121 ? -13.641 11.281 -8.32 1 96.31 121 ALA A O 1
ATOM 885 N N . GLU A 1 122 ? -13.227 12.445 -6.473 1 97.5 122 GLU A N 1
ATOM 886 C CA . GLU A 1 122 ? -11.992 13.039 -6.98 1 97.5 122 GLU A CA 1
ATOM 887 C C . GLU A 1 122 ? -10.859 12.023 -7.027 1 97.5 122 GLU A C 1
ATOM 889 O O . GLU A 1 122 ? -9.82 12.266 -7.648 1 97.5 122 GLU A O 1
ATOM 894 N N . GLY A 1 123 ? -11.055 10.836 -6.371 1 96.69 123 GLY A N 1
ATOM 895 C CA . GLY A 1 123 ? -10.062 9.773 -6.445 1 96.69 123 GLY A CA 1
ATOM 896 C C . GLY A 1 123 ? -9.32 9.562 -5.145 1 96.69 123 GLY A C 1
ATOM 897 O O . GLY A 1 123 ? -8.75 8.492 -4.914 1 96.69 123 GLY A O 1
ATOM 898 N N . SER A 1 124 ? -9.289 10.633 -4.293 1 98.25 124 SER A N 1
ATOM 899 C CA . SER A 1 124 ? -8.68 10.57 -2.967 1 98.25 124 SER A CA 1
ATOM 900 C C . SER A 1 124 ? -9.133 11.742 -2.102 1 98.25 124 SER A C 1
ATOM 902 O O . SER A 1 124 ? -9.68 12.727 -2.609 1 98.25 124 SER A O 1
ATOM 904 N N . ALA A 1 125 ? -8.945 11.609 -0.792 1 98.5 125 ALA A N 1
ATOM 905 C CA . ALA A 1 125 ? -9.227 12.711 0.128 1 98.5 125 ALA A CA 1
ATOM 906 C C . ALA A 1 125 ? -8.359 13.93 -0.194 1 98.5 125 ALA A C 1
ATOM 908 O O . ALA A 1 125 ? -8.852 15.055 -0.216 1 98.5 125 ALA A O 1
ATOM 909 N N . ALA A 1 126 ? -7.082 13.719 -0.481 1 98.62 126 ALA A N 1
ATOM 910 C CA . ALA A 1 126 ? -6.168 14.82 -0.783 1 98.62 126 ALA A CA 1
ATOM 911 C C . ALA A 1 126 ? -6.617 15.578 -2.027 1 98.62 126 ALA A C 1
ATOM 913 O O . ALA A 1 126 ? -6.617 16.812 -2.043 1 98.62 126 ALA A O 1
ATOM 914 N N . LEU A 1 127 ? -6.98 14.867 -3.037 1 98.62 127 LEU A N 1
ATOM 915 C CA . LEU A 1 127 ? -7.426 15.508 -4.266 1 98.62 127 LEU A CA 1
ATOM 916 C C . LEU A 1 127 ? -8.719 16.281 -4.039 1 98.62 127 LEU A C 1
ATOM 918 O O . LEU A 1 127 ? -8.922 17.359 -4.613 1 98.62 127 LEU A O 1
ATOM 922 N N . ALA A 1 128 ? -9.617 15.695 -3.268 1 98.56 128 ALA A N 1
ATOM 923 C CA . ALA A 1 128 ? -10.844 16.406 -2.916 1 98.56 128 ALA A CA 1
ATOM 924 C C . ALA A 1 128 ? -10.539 17.688 -2.137 1 98.56 128 ALA A C 1
ATOM 926 O O . ALA A 1 128 ? -11.102 18.734 -2.418 1 98.56 128 ALA A O 1
ATOM 927 N N . VAL A 1 129 ? -9.617 17.609 -1.173 1 98.62 129 VAL A N 1
ATOM 928 C CA . VAL A 1 129 ? -9.227 18.75 -0.355 1 98.62 129 VAL A CA 1
ATOM 929 C C . VAL A 1 129 ? -8.609 19.828 -1.239 1 98.62 129 VAL A C 1
ATOM 931 O O . VAL A 1 129 ? -8.852 21.031 -1.034 1 98.62 129 VAL A O 1
ATOM 934 N N . LYS A 1 130 ? -7.805 19.422 -2.164 1 98.5 130 LYS A N 1
ATOM 935 C CA . LYS A 1 130 ? -7.168 20.375 -3.078 1 98.5 130 LYS A CA 1
ATOM 936 C C . LYS A 1 130 ? -8.203 21.266 -3.744 1 98.5 130 LYS A C 1
ATOM 938 O O . LYS A 1 130 ? -7.969 22.469 -3.914 1 98.5 130 LYS A O 1
ATOM 943 N N . LYS A 1 131 ? -9.32 20.734 -4.07 1 97.88 131 LYS A N 1
ATOM 944 C CA . LYS A 1 131 ? -10.375 21.484 -4.738 1 97.88 131 LYS A CA 1
ATOM 945 C C . LYS A 1 131 ? -11.016 22.5 -3.785 1 97.88 131 LYS A C 1
ATOM 947 O O . LYS A 1 131 ? -11.641 23.469 -4.227 1 97.88 131 LYS A O 1
ATOM 952 N N . MET A 1 132 ? -10.93 22.234 -2.549 1 97.81 132 MET A N 1
ATOM 953 C CA . MET A 1 132 ? -11.547 23.078 -1.536 1 97.81 132 MET A CA 1
ATOM 954 C C . MET A 1 132 ? -10.641 24.25 -1.172 1 97.81 132 MET A C 1
ATOM 956 O O . MET A 1 132 ? -11.078 25.203 -0.524 1 97.81 132 MET A O 1
ATOM 960 N N . LEU A 1 133 ? -9.359 24.203 -1.563 1 98.19 133 LEU A N 1
ATOM 961 C CA . LEU A 1 133 ? -8.367 25.188 -1.178 1 98.19 133 LEU A CA 1
ATOM 962 C C . LEU A 1 133 ? -8.086 26.156 -2.324 1 98.19 133 LEU A C 1
ATOM 964 O O . LEU A 1 133 ? -8.391 25.859 -3.48 1 98.19 133 LEU A O 1
ATOM 968 N N . PRO A 1 134 ? -7.523 27.344 -1.999 1 97.88 134 PRO A N 1
ATOM 969 C CA . PRO A 1 134 ? -7.059 28.219 -3.084 1 97.88 134 PRO A CA 1
ATOM 970 C C . PRO A 1 134 ? -5.957 27.578 -3.924 1 97.88 134 PRO A C 1
ATOM 972 O O . PRO A 1 134 ? -5.184 26.766 -3.414 1 97.88 134 PRO A O 1
ATOM 975 N N . SER A 1 135 ? -5.859 27.953 -5.145 1 97.12 135 SER A N 1
ATOM 976 C CA . SER A 1 135 ? -4.91 27.375 -6.082 1 97.12 135 SER A CA 1
ATOM 977 C C . SER A 1 135 ? -3.475 27.531 -5.598 1 97.12 135 SER A C 1
ATOM 979 O O . SER A 1 135 ? -2.602 26.734 -5.934 1 97.12 135 SER A O 1
ATOM 981 N N . SER A 1 136 ? -3.217 28.516 -4.809 1 98.06 136 SER A N 1
ATOM 982 C CA . SER A 1 136 ? -1.857 28.812 -4.371 1 98.06 136 SER A CA 1
ATOM 983 C C . SER A 1 136 ? -1.461 27.953 -3.172 1 98.06 136 SER A C 1
ATOM 985 O O . SER A 1 136 ? -0.289 27.922 -2.791 1 98.06 136 SER A O 1
ATOM 987 N N . ALA A 1 137 ? -2.488 27.344 -2.5 1 98.5 137 ALA A N 1
ATOM 988 C CA . ALA A 1 137 ? -2.164 26.422 -1.411 1 98.5 137 ALA A CA 1
ATOM 989 C C . ALA A 1 137 ? -1.331 25.25 -1.916 1 98.5 137 ALA A C 1
ATOM 991 O O . ALA A 1 137 ? -1.599 24.703 -2.99 1 98.5 137 ALA A O 1
ATOM 992 N N . LYS A 1 138 ? -0.302 24.891 -1.212 1 98.81 138 LYS A N 1
ATOM 993 C CA . LYS A 1 138 ? 0.579 23.781 -1.556 1 98.81 138 LYS A CA 1
ATOM 994 C C . LYS A 1 138 ? 0.253 22.547 -0.725 1 98.81 138 LYS A C 1
ATOM 996 O O . LYS A 1 138 ? 0.823 22.344 0.351 1 98.81 138 LYS A O 1
ATOM 1001 N N . LEU A 1 139 ? -0.614 21.734 -1.256 1 98.88 139 LEU A N 1
ATOM 1002 C CA . LEU A 1 139 ? -1.117 20.562 -0.542 1 98.88 139 LEU A CA 1
ATOM 1003 C C . LEU A 1 139 ? -0.186 19.375 -0.73 1 98.88 139 LEU A C 1
ATOM 1005 O O . LEU A 1 139 ? 0.253 19.094 -1.849 1 98.88 139 LEU A O 1
ATOM 1009 N N . CYS A 1 140 ? 0.165 18.688 0.375 1 98.88 140 CYS A N 1
ATOM 1010 C CA . CYS A 1 140 ? 0.87 17.406 0.423 1 98.88 140 CYS A CA 1
ATOM 1011 C C . CYS A 1 140 ? 0.117 16.406 1.283 1 98.88 140 CYS A C 1
ATOM 1013 O O . CYS A 1 140 ? -0.731 16.781 2.092 1 98.88 140 CYS A O 1
ATOM 1015 N N . THR A 1 141 ? 0.373 15.188 1.047 1 98.25 141 THR A N 1
ATOM 1016 C CA . THR A 1 141 ? 0.02 14.164 2.029 1 98.25 141 THR A CA 1
ATOM 1017 C C . THR A 1 141 ? 1.236 13.773 2.865 1 98.25 141 THR A C 1
ATOM 1019 O O . THR A 1 141 ? 2.377 13.953 2.43 1 98.25 141 THR A O 1
ATOM 1022 N N . GLY A 1 142 ? 0.984 13.312 4.02 1 97.31 142 GLY A N 1
ATOM 1023 C CA . GLY A 1 142 ? 1.988 12.828 4.953 1 97.31 142 GLY A CA 1
ATOM 1024 C C . GLY A 1 142 ? 1.395 12.305 6.25 1 97.31 142 GLY A C 1
ATOM 1025 O O . GLY A 1 142 ? 0.368 12.797 6.715 1 97.31 142 GLY A O 1
ATOM 1026 N N . PHE A 1 143 ? 2.027 11.273 6.828 1 96.75 143 PHE A N 1
ATOM 1027 C CA . PHE A 1 143 ? 1.665 10.695 8.117 1 96.75 143 PHE A CA 1
ATOM 1028 C C . PHE A 1 143 ? 0.429 9.82 7.988 1 96.75 143 PHE A C 1
ATOM 1030 O O . PHE A 1 143 ? -0.219 9.492 8.984 1 96.75 143 PHE A O 1
ATOM 1037 N N . ASN A 1 144 ? 0.061 9.438 6.84 1 94.12 144 ASN A N 1
ATOM 1038 C CA . ASN A 1 144 ? -1.165 8.68 6.621 1 94.12 144 ASN A CA 1
ATOM 1039 C C . ASN A 1 144 ? -1.083 7.293 7.246 1 94.12 144 ASN A C 1
ATOM 1041 O O . ASN A 1 144 ? -2.09 6.758 7.715 1 94.12 144 ASN A O 1
ATOM 1045 N N . ASN A 1 145 ? 0.092 6.77 7.32 1 87.06 145 ASN A N 1
ATOM 1046 C CA . ASN A 1 145 ? 0.157 5.344 7.621 1 87.06 145 ASN A CA 1
ATOM 1047 C C . ASN A 1 145 ? 0.665 5.094 9.039 1 87.06 145 ASN A C 1
ATOM 1049 O O . ASN A 1 145 ? 1.261 4.051 9.312 1 87.06 145 ASN A O 1
ATOM 1053 N N . VAL A 1 146 ? 0.564 5.977 9.914 1 85.31 146 VAL A N 1
ATOM 1054 C CA . VAL A 1 146 ? 0.911 5.773 11.312 1 85.31 146 VAL A CA 1
ATOM 1055 C C . VAL A 1 146 ? -0.355 5.508 12.125 1 85.31 146 VAL A C 1
ATOM 1057 O O . VAL A 1 146 ? -1.325 6.266 12.039 1 85.31 146 VAL A O 1
ATOM 1060 N N . ALA A 1 147 ? -0.318 4.457 12.852 1 80.94 147 ALA A N 1
ATOM 1061 C CA . ALA A 1 147 ? -1.481 4.051 13.633 1 80.94 147 ALA A CA 1
ATOM 1062 C C . ALA A 1 147 ? -1.798 5.074 14.719 1 80.94 147 ALA A C 1
ATOM 1064 O O . ALA A 1 147 ? -0.891 5.59 15.375 1 80.94 147 ALA A O 1
ATOM 1065 N N . SER A 1 148 ? -3.088 5.254 14.93 1 78.38 148 SER A N 1
ATOM 1066 C CA . SER A 1 148 ? -3.568 6.277 15.852 1 78.38 148 SER A CA 1
ATOM 1067 C C . SER A 1 148 ? -3.049 6.027 17.266 1 78.38 148 SER A C 1
ATOM 1069 O O . SER A 1 148 ? -2.639 6.961 17.953 1 78.38 148 SER A O 1
ATOM 1071 N N . GLY A 1 149 ? -3.049 4.836 17.656 1 79.75 149 GLY A N 1
ATOM 1072 C CA . GLY A 1 149 ? -2.658 4.492 19.016 1 79.75 149 GLY A CA 1
ATOM 1073 C C . GLY A 1 149 ? -1.182 4.707 19.281 1 79.75 149 GLY A C 1
ATOM 1074 O O . GLY A 1 149 ? -0.761 4.777 20.438 1 79.75 149 GLY A O 1
ATOM 1075 N N . LYS A 1 150 ? -0.446 4.895 18.266 1 86.56 150 LYS A N 1
ATOM 1076 C CA . LYS A 1 150 ? 1.002 4.98 18.438 1 86.56 150 LYS A CA 1
ATOM 1077 C C . LYS A 1 150 ? 1.441 6.422 18.688 1 86.56 150 LYS A C 1
ATOM 1079 O O . LYS A 1 150 ? 2.498 6.656 19.281 1 86.56 150 LYS A O 1
ATOM 1084 N N . TRP A 1 151 ? 0.626 7.316 18.344 1 89.44 151 TRP A N 1
ATOM 1085 C CA . TRP A 1 151 ? 1.001 8.719 18.438 1 89.44 151 TRP A CA 1
ATOM 1086 C C . TRP A 1 151 ? 1.18 9.141 19.891 1 89.44 151 TRP A C 1
ATOM 1088 O O . TRP A 1 151 ? 2.076 9.93 20.203 1 89.44 151 TRP A O 1
ATOM 1098 N N . MET A 1 152 ? 0.419 8.508 20.766 1 89.25 152 MET A N 1
ATOM 1099 C CA . MET A 1 152 ? 0.434 8.914 22.172 1 89.25 152 MET A CA 1
ATOM 1100 C C . MET A 1 152 ? 1.414 8.062 22.969 1 89.25 152 MET A C 1
ATOM 1102 O O . MET A 1 152 ? 1.707 8.375 24.125 1 89.25 152 MET A O 1
ATOM 1106 N N . GLU A 1 153 ? 1.877 7.02 22.344 1 91 153 GLU A N 1
ATOM 1107 C CA . GLU A 1 153 ? 2.875 6.184 23 1 91 153 GLU A CA 1
ATOM 1108 C C . GLU A 1 153 ? 4.277 6.754 22.828 1 91 153 GLU A C 1
ATOM 1110 O O . GLU A 1 153 ? 5.102 6.18 22.109 1 91 153 GLU A O 1
ATOM 1115 N N . LEU A 1 154 ? 4.613 7.73 23.641 1 91.69 154 LEU A N 1
ATOM 1116 C CA . LEU A 1 154 ? 5.773 8.578 23.406 1 91.69 154 LEU A CA 1
ATOM 1117 C C . LEU A 1 154 ? 7.066 7.836 23.703 1 91.69 154 LEU A C 1
ATOM 1119 O O . LEU A 1 154 ? 8.141 8.227 23.234 1 91.69 154 LEU A O 1
ATOM 1123 N N . ASP A 1 155 ? 6.973 6.797 24.438 1 90.5 155 ASP A N 1
ATOM 1124 C CA . ASP A 1 155 ? 8.164 6.016 24.766 1 90.5 155 ASP A CA 1
ATOM 1125 C C . ASP A 1 155 ? 8.5 5.039 23.641 1 90.5 155 ASP A C 1
ATOM 1127 O O . ASP A 1 155 ? 9.602 4.48 23.609 1 90.5 155 ASP A O 1
ATOM 1131 N N . GLU A 1 156 ? 7.594 4.914 22.75 1 91.44 156 GLU A N 1
ATOM 1132 C CA . GLU A 1 156 ? 7.84 4.043 21.609 1 91.44 156 GLU A CA 1
ATOM 1133 C C . GLU A 1 156 ? 8.461 4.812 20.453 1 91.44 156 GLU A C 1
ATOM 1135 O O . GLU A 1 156 ? 7.98 5.887 20.078 1 91.44 156 GLU A O 1
ATOM 1140 N N . GLU A 1 157 ? 9.469 4.227 20 1 93.25 157 GLU A N 1
ATOM 1141 C CA . GLU A 1 157 ? 10.086 4.781 18.797 1 93.25 157 GLU A CA 1
ATOM 1142 C C . GLU A 1 157 ? 9.305 4.402 17.547 1 93.25 157 GLU A C 1
ATOM 1144 O O . GLU A 1 157 ? 8.961 3.236 17.344 1 93.25 157 GLU A O 1
ATOM 1149 N N . LEU A 1 158 ? 8.922 5.359 16.75 1 93.81 158 LEU A N 1
ATOM 1150 C CA . LEU A 1 158 ? 8.328 5.145 15.438 1 93.81 158 LEU A CA 1
ATOM 1151 C C . LEU A 1 158 ? 9.391 5.203 14.344 1 93.81 158 LEU A C 1
ATOM 1153 O O . LEU A 1 158 ? 10.039 6.234 14.156 1 93.81 158 LEU A O 1
ATOM 1157 N N . ASP A 1 159 ? 9.633 4.105 13.695 1 94.62 159 ASP A N 1
ATOM 1158 C CA . ASP A 1 159 ? 10.688 4.055 12.695 1 94.62 159 ASP A CA 1
ATOM 1159 C C . ASP A 1 159 ? 10.141 3.607 11.336 1 94.62 159 ASP A C 1
ATOM 1161 O O . ASP A 1 159 ? 10.852 2.992 10.547 1 94.62 159 ASP A O 1
ATOM 1165 N N . TYR A 1 160 ? 8.891 3.902 11.031 1 94.75 160 TYR A N 1
ATOM 1166 C CA . TYR A 1 160 ? 8.172 3.535 9.82 1 94.75 160 TYR A CA 1
ATOM 1167 C C . TYR A 1 160 ? 8.641 4.367 8.633 1 94.75 160 TYR A C 1
ATOM 1169 O O . TYR A 1 160 ? 9.188 5.457 8.805 1 94.75 160 TYR A O 1
ATOM 1177 N N . SER A 1 161 ? 8.453 3.812 7.438 1 97.25 161 SER A N 1
ATOM 1178 C CA . SER A 1 161 ? 8.461 4.648 6.242 1 97.25 161 SER A CA 1
ATOM 1179 C C . SER A 1 161 ? 7.195 5.496 6.156 1 97.25 161 SER A C 1
ATOM 1181 O O . SER A 1 161 ? 6.098 5.02 6.457 1 97.25 161 SER A O 1
ATOM 1183 N N . VAL A 1 162 ? 7.328 6.746 5.852 1 97.94 162 VAL A N 1
ATOM 1184 C CA . VAL A 1 162 ? 6.199 7.645 5.637 1 97.94 162 VAL A CA 1
ATOM 1185 C C . VAL A 1 162 ? 6.262 8.219 4.223 1 97.94 162 VAL A C 1
ATOM 1187 O O . VAL A 1 162 ? 7.203 8.938 3.879 1 97.94 162 VAL A O 1
ATOM 1190 N N . CYS A 1 163 ? 5.273 7.891 3.43 1 98.25 163 CYS A N 1
ATOM 1191 C CA . CYS A 1 163 ? 5.195 8.406 2.068 1 98.25 163 CYS A CA 1
ATOM 1192 C C . CYS A 1 163 ? 4.652 9.828 2.051 1 98.25 163 CYS A C 1
ATOM 1194 O O . CYS A 1 163 ? 3.666 10.133 2.729 1 98.25 163 CYS A O 1
ATOM 1196 N N . VAL A 1 164 ? 5.312 10.695 1.326 1 98.81 164 VAL A N 1
ATOM 1197 C CA . VAL A 1 164 ? 4.887 12.078 1.144 1 98.81 164 VAL A CA 1
ATOM 1198 C C . VAL A 1 164 ? 4.695 12.367 -0.344 1 98.81 164 VAL A C 1
ATOM 1200 O O . VAL A 1 164 ? 5.574 12.078 -1.157 1 98.81 164 VAL A O 1
ATOM 1203 N N . CYS A 1 165 ? 3.553 12.852 -0.736 1 98.62 165 CYS A N 1
ATOM 1204 C CA . CYS A 1 165 ? 3.338 13.25 -2.123 1 98.62 165 CYS A CA 1
ATOM 1205 C C . CYS A 1 165 ? 2.785 14.664 -2.203 1 98.62 165 CYS A C 1
ATOM 1207 O O . CYS A 1 165 ? 2.248 15.188 -1.222 1 98.62 165 CYS A O 1
ATOM 1209 N N . GLY A 1 166 ? 2.979 15.359 -3.264 1 98.69 166 GLY A N 1
ATOM 1210 C CA . GLY A 1 166 ? 2.576 16.734 -3.523 1 98.69 166 GLY A CA 1
ATOM 1211 C C . GLY A 1 166 ? 3.141 17.281 -4.82 1 98.69 166 GLY A C 1
ATOM 1212 O O . GLY A 1 166 ? 4.156 16.797 -5.32 1 98.69 166 GLY A O 1
ATOM 1213 N N . ASP A 1 167 ? 2.545 18.359 -5.309 1 98.44 167 ASP A N 1
ATOM 1214 C CA . ASP A 1 167 ? 2.902 18.875 -6.621 1 98.44 167 ASP A CA 1
ATOM 1215 C C . ASP A 1 167 ? 4 19.938 -6.512 1 98.44 167 ASP A C 1
ATOM 1217 O O . ASP A 1 167 ? 4.695 20.219 -7.492 1 98.44 167 ASP A O 1
ATOM 1221 N N . ASP A 1 168 ? 4.133 20.594 -5.422 1 98.56 168 ASP A N 1
ATOM 1222 C CA . ASP A 1 168 ? 5.172 21.594 -5.195 1 98.56 168 ASP A CA 1
ATOM 1223 C C . ASP A 1 168 ? 6.41 20.969 -4.555 1 98.56 168 ASP A C 1
ATOM 1225 O O . ASP A 1 168 ? 6.375 20.562 -3.389 1 98.56 168 ASP A O 1
ATOM 1229 N N . LYS A 1 169 ? 7.508 20.938 -5.277 1 97.81 169 LYS A N 1
ATOM 1230 C CA . LYS A 1 169 ? 8.711 20.219 -4.859 1 97.81 169 LYS A CA 1
ATOM 1231 C C . LYS A 1 169 ? 9.273 20.797 -3.566 1 97.81 169 LYS A C 1
ATOM 1233 O O . LYS A 1 169 ? 9.695 20.062 -2.678 1 97.81 169 LYS A O 1
ATOM 1238 N N . GLU A 1 170 ? 9.266 22.062 -3.488 1 98.38 170 GLU A N 1
ATOM 1239 C CA . GLU A 1 170 ? 9.812 22.703 -2.301 1 98.38 170 GLU A CA 1
ATOM 1240 C C . GLU A 1 170 ? 8.945 22.438 -1.075 1 98.38 170 GLU A C 1
ATOM 1242 O O . GLU A 1 170 ? 9.461 22.156 0.01 1 98.38 170 GLU A O 1
ATOM 1247 N N . ALA A 1 171 ? 7.645 22.578 -1.233 1 98.69 171 ALA A N 1
ATOM 1248 C CA . ALA A 1 171 ? 6.727 22.281 -0.139 1 98.69 171 ALA A CA 1
ATOM 1249 C C . ALA A 1 171 ? 6.871 20.844 0.32 1 98.69 171 ALA A C 1
ATOM 1251 O O . ALA A 1 171 ? 6.867 20.562 1.521 1 98.69 171 ALA A O 1
ATOM 1252 N N . LYS A 1 172 ? 6.953 19.969 -0.661 1 98.62 172 LYS A N 1
ATOM 1253 C CA . LYS A 1 172 ? 7.109 18.562 -0.333 1 98.62 172 LYS A CA 1
ATOM 1254 C C . LYS A 1 172 ? 8.367 18.312 0.493 1 98.62 172 LYS A C 1
ATOM 1256 O O . LYS A 1 172 ? 8.359 17.531 1.436 1 98.62 172 LYS A O 1
ATOM 1261 N N . LYS A 1 173 ? 9.445 18.922 0.172 1 98.5 173 LYS A N 1
ATOM 1262 C CA . LYS A 1 173 ? 10.695 18.812 0.926 1 98.5 173 LYS A CA 1
ATOM 1263 C C . LYS A 1 173 ? 10.508 19.281 2.365 1 98.5 173 LYS A C 1
ATOM 1265 O O . LYS A 1 173 ? 11.016 18.656 3.299 1 98.5 173 LYS A O 1
ATOM 1270 N N . VAL A 1 174 ? 9.852 20.359 2.523 1 98.56 174 VAL A N 1
ATOM 1271 C CA . VAL A 1 174 ? 9.586 20.906 3.852 1 98.56 174 VAL A CA 1
ATOM 1272 C C . VAL A 1 174 ? 8.781 19.891 4.668 1 98.56 174 VAL A C 1
ATOM 1274 O O . VAL A 1 174 ? 9.078 19.656 5.844 1 98.56 174 VAL A O 1
ATOM 1277 N N . VAL A 1 175 ? 7.789 19.297 4.059 1 98.69 175 VAL A N 1
ATOM 1278 C CA . VAL A 1 175 ? 6.957 18.312 4.742 1 98.69 175 VAL A CA 1
ATOM 1279 C C . VAL A 1 175 ? 7.789 17.078 5.082 1 98.69 175 VAL A C 1
ATOM 1281 O O . VAL A 1 175 ? 7.652 16.5 6.164 1 98.69 175 VAL A O 1
ATOM 1284 N N . MET A 1 176 ? 8.648 16.656 4.199 1 98.62 176 MET A N 1
ATOM 1285 C CA . MET A 1 176 ? 9.523 15.523 4.457 1 98.62 176 MET A CA 1
ATOM 1286 C C . MET A 1 176 ? 10.461 15.82 5.621 1 98.62 176 MET A C 1
ATOM 1288 O O . MET A 1 176 ? 10.742 14.938 6.438 1 98.62 176 MET A O 1
ATOM 1292 N N . ASP A 1 177 ? 10.938 17.031 5.691 1 98.25 177 ASP A N 1
ATOM 1293 C CA . ASP A 1 177 ? 11.758 17.438 6.828 1 98.25 177 ASP A CA 1
ATOM 1294 C C . ASP A 1 177 ? 10.977 17.344 8.133 1 98.25 177 ASP A C 1
ATOM 1296 O O . ASP A 1 177 ? 11.516 16.938 9.164 1 98.25 177 ASP A O 1
ATOM 1300 N N . LEU A 1 178 ? 9.75 17.781 8.062 1 98.12 178 LEU A N 1
ATOM 1301 C CA . LEU A 1 178 ? 8.875 17.656 9.227 1 98.12 178 LEU A CA 1
ATOM 1302 C C . LEU A 1 178 ? 8.719 16.203 9.641 1 98.12 178 LEU A C 1
ATOM 1304 O O . LEU A 1 178 ? 8.82 15.867 10.82 1 98.12 178 LEU A O 1
ATOM 1308 N N . VAL A 1 179 ? 8.453 15.289 8.688 1 97.94 179 VAL A N 1
ATOM 1309 C CA . VAL A 1 179 ? 8.312 13.867 8.961 1 97.94 179 VAL A CA 1
ATOM 1310 C C . VAL A 1 179 ? 9.578 13.336 9.633 1 97.94 179 VAL A C 1
ATOM 1312 O O . VAL A 1 179 ? 9.508 12.617 10.633 1 97.94 179 VAL A O 1
ATOM 1315 N N . SER A 1 180 ? 10.742 13.766 9.188 1 97.31 180 SER A N 1
ATOM 1316 C CA . SER A 1 180 ? 12.023 13.289 9.688 1 97.31 180 SER A CA 1
ATOM 1317 C C . SER A 1 180 ? 12.273 13.766 11.117 1 97.31 180 SER A C 1
ATOM 1319 O O . SER A 1 180 ? 13.102 13.203 11.828 1 97.31 180 SER A O 1
ATOM 1321 N N . SER A 1 181 ? 11.594 14.805 11.492 1 95.25 181 SER A N 1
ATOM 1322 C CA . SER A 1 181 ? 11.805 15.359 12.828 1 95.25 181 SER A CA 1
ATOM 1323 C C . SER A 1 181 ? 11.008 14.602 13.875 1 95.25 181 SER A C 1
ATOM 1325 O O . SER A 1 181 ? 11.219 14.781 15.078 1 95.25 181 SER A O 1
ATOM 1327 N N . VAL A 1 182 ? 10.117 13.719 13.461 1 95.88 182 VAL A N 1
ATOM 1328 C CA . VAL A 1 182 ? 9.242 12.969 14.359 1 95.88 182 VAL A CA 1
ATOM 1329 C C . VAL A 1 182 ? 9.828 11.586 14.617 1 95.88 182 VAL A C 1
ATOM 1331 O O . VAL A 1 182 ? 9.773 10.711 13.75 1 95.88 182 VAL A O 1
ATOM 1334 N N . SER A 1 183 ? 10.359 11.414 15.812 1 95.06 183 SER A N 1
ATOM 1335 C CA . SER A 1 183 ? 10.938 10.133 16.203 1 95.06 183 SER A CA 1
ATOM 1336 C C . SER A 1 183 ? 11.992 9.672 15.211 1 95.06 183 SER A C 1
ATOM 1338 O O . SER A 1 183 ? 12.953 10.398 14.938 1 95.06 183 SER A O 1
ATOM 1340 N N . LYS A 1 184 ? 11.836 8.484 14.656 1 96.44 184 LYS A N 1
ATOM 1341 C CA . LYS A 1 184 ? 12.766 7.949 13.664 1 96.44 184 LYS A CA 1
ATOM 1342 C C . LYS A 1 184 ? 12.047 7.617 12.359 1 96.44 184 LYS A C 1
ATOM 1344 O O . LYS A 1 184 ? 12.43 6.68 11.656 1 96.44 184 LYS A O 1
ATOM 1349 N N . LEU A 1 185 ? 10.984 8.375 12.117 1 96.88 185 LEU A N 1
ATOM 1350 C CA . LEU A 1 185 ? 10.242 8.172 10.883 1 96.88 185 LEU A CA 1
ATOM 1351 C C . LEU A 1 185 ? 11.117 8.477 9.672 1 96.88 185 LEU A C 1
ATOM 1353 O O . LEU A 1 185 ? 11.93 9.398 9.703 1 96.88 185 LEU A O 1
ATOM 1357 N N . LYS A 1 186 ? 10.953 7.699 8.617 1 97.38 186 LYS A N 1
ATOM 1358 C CA . LYS A 1 186 ? 11.711 7.867 7.379 1 97.38 186 LYS A CA 1
ATOM 1359 C C . LYS A 1 186 ? 10.82 8.367 6.25 1 97.38 186 LYS A C 1
ATOM 1361 O O . LYS A 1 186 ? 10.039 7.598 5.68 1 97.38 186 LYS A O 1
ATOM 1366 N N . PRO A 1 187 ? 10.938 9.641 5.914 1 98.25 187 PRO A N 1
ATOM 1367 C CA . PRO A 1 187 ? 10.133 10.156 4.801 1 98.25 187 PRO A CA 1
ATOM 1368 C C . PRO A 1 187 ? 10.609 9.641 3.443 1 98.25 187 PRO A C 1
ATOM 1370 O O . PRO A 1 187 ? 11.812 9.508 3.215 1 98.25 187 PRO A O 1
ATOM 1373 N N . LEU A 1 188 ? 9.711 9.312 2.594 1 98.44 188 LEU A N 1
ATOM 1374 C CA . LEU A 1 188 ? 9.984 8.93 1.214 1 98.44 188 LEU A CA 1
ATOM 1375 C C . LEU A 1 188 ? 9.172 9.781 0.243 1 98.44 188 LEU A C 1
ATOM 1377 O O . LEU A 1 188 ? 7.977 10.008 0.456 1 98.44 188 LEU A O 1
ATOM 1381 N N . ASP A 1 189 ? 9.828 10.297 -0.795 1 98.56 189 ASP A N 1
ATOM 1382 C CA . ASP A 1 189 ? 9.148 11.031 -1.858 1 98.56 189 ASP A CA 1
ATOM 1383 C C . ASP A 1 189 ? 8.297 10.102 -2.717 1 98.56 189 ASP A C 1
ATOM 1385 O O . ASP A 1 189 ? 8.828 9.297 -3.484 1 98.56 189 ASP A O 1
ATOM 1389 N N . ALA A 1 190 ? 6.988 10.289 -2.666 1 98.38 190 ALA A N 1
ATOM 1390 C CA . ALA A 1 190 ? 6.07 9.406 -3.379 1 98.38 190 ALA A CA 1
ATOM 1391 C C . ALA A 1 190 ? 5.547 10.07 -4.648 1 98.38 190 ALA A C 1
ATOM 1393 O O . ALA A 1 190 ? 4.594 9.586 -5.262 1 98.38 190 ALA A O 1
ATOM 1394 N N . GLY A 1 191 ? 6.109 11.18 -5 1 98.31 191 GLY A N 1
ATOM 1395 C CA . GLY A 1 191 ? 5.75 11.789 -6.273 1 98.31 191 GLY A CA 1
ATOM 1396 C C . GLY A 1 191 ? 4.668 12.844 -6.148 1 98.31 191 GLY A C 1
ATOM 1397 O O . GLY A 1 191 ? 4.598 13.555 -5.145 1 98.31 191 GLY A O 1
ATOM 1398 N N . PRO A 1 192 ? 3.842 13.094 -7.234 1 98.69 192 PRO A N 1
ATOM 1399 C CA . PRO A 1 192 ? 2.816 14.141 -7.246 1 98.69 192 PRO A CA 1
ATOM 1400 C C . PRO A 1 192 ? 1.592 13.773 -6.41 1 98.69 192 PRO A C 1
ATOM 1402 O O . PRO A 1 192 ? 1.466 12.633 -5.957 1 98.69 192 PRO A O 1
ATOM 1405 N N . LEU A 1 193 ? 0.738 14.75 -6.227 1 98.69 193 LEU A N 1
ATOM 1406 C CA . LEU A 1 193 ? -0.471 14.578 -5.43 1 98.69 193 LEU A CA 1
ATOM 1407 C C . LEU A 1 193 ? -1.354 13.477 -6.004 1 98.69 193 LEU A C 1
ATOM 1409 O O . LEU A 1 193 ? -2.129 12.852 -5.277 1 98.69 193 LEU A O 1
ATOM 1413 N N . ALA A 1 194 ? -1.197 13.203 -7.305 1 98.38 194 ALA A N 1
ATOM 1414 C CA . ALA A 1 194 ? -1.98 12.188 -8.008 1 98.38 194 ALA A CA 1
ATOM 1415 C C . ALA A 1 194 ? -1.808 10.82 -7.352 1 98.38 194 ALA A C 1
ATOM 1417 O O . ALA A 1 194 ? -2.676 9.953 -7.477 1 98.38 194 ALA A O 1
ATOM 1418 N N . VAL A 1 195 ? -0.743 10.586 -6.598 1 98.56 195 VAL A N 1
ATOM 1419 C CA . VAL A 1 195 ? -0.425 9.297 -6.004 1 98.56 195 VAL A CA 1
ATOM 1420 C C . VAL A 1 195 ? -1.142 9.156 -4.66 1 98.56 195 VAL A C 1
ATOM 1422 O O . VAL A 1 195 ? -1.117 8.086 -4.047 1 98.56 195 VAL A O 1
ATOM 1425 N N . SER A 1 196 ? -1.831 10.164 -4.215 1 98.69 196 SER A N 1
ATOM 1426 C CA . SER A 1 196 ? -2.363 10.234 -2.857 1 98.69 196 SER A CA 1
ATOM 1427 C C . SER A 1 196 ? -3.342 9.094 -2.59 1 98.69 196 SER A C 1
ATOM 1429 O O . SER A 1 196 ? -3.408 8.57 -1.475 1 98.69 196 SER A O 1
ATOM 1431 N N . GLY A 1 197 ? -4.117 8.742 -3.621 1 98.31 197 GLY A N 1
ATOM 1432 C CA . GLY A 1 197 ? -5.051 7.641 -3.43 1 98.31 197 GLY A CA 1
ATOM 1433 C C . GLY A 1 197 ? -4.371 6.348 -3.029 1 98.31 197 GLY A C 1
ATOM 1434 O O . GLY A 1 197 ? -4.906 5.578 -2.227 1 98.31 197 GLY A O 1
ATOM 1435 N N . VAL A 1 198 ? -3.23 6.059 -3.609 1 98.19 198 VAL A N 1
ATOM 1436 C CA . VAL A 1 198 ? -2.463 4.863 -3.281 1 98.19 198 VAL A CA 1
ATOM 1437 C C . VAL A 1 198 ? -1.949 4.953 -1.846 1 98.19 198 VAL A C 1
ATOM 1439 O O . VAL A 1 198 ? -2.053 3.994 -1.08 1 98.19 198 VAL A O 1
ATOM 1442 N N . ILE A 1 199 ? -1.465 6.082 -1.431 1 98.12 199 ILE A N 1
ATOM 1443 C CA . ILE A 1 199 ? -0.929 6.297 -0.09 1 98.12 199 ILE A CA 1
ATOM 1444 C C . ILE A 1 199 ? -2.039 6.117 0.943 1 98.12 199 ILE A C 1
ATOM 1446 O O . ILE A 1 199 ? -1.852 5.434 1.953 1 98.12 199 ILE A O 1
ATOM 1450 N N . GLU A 1 200 ? -3.188 6.703 0.688 1 98.19 200 GLU A N 1
ATOM 1451 C CA . GLU A 1 200 ? -4.332 6.625 1.589 1 98.19 200 GLU A CA 1
ATOM 1452 C C . GLU A 1 200 ? -4.801 5.184 1.766 1 98.19 200 GLU A C 1
ATOM 1454 O O . GLU A 1 200 ? -5.441 4.855 2.766 1 98.19 200 GLU A O 1
ATOM 1459 N N . SER A 1 201 ? -4.48 4.344 0.833 1 97.69 201 SER A N 1
ATOM 1460 C CA . SER A 1 201 ? -4.945 2.963 0.867 1 97.69 201 SER A CA 1
ATOM 1461 C C . SER A 1 201 ? -4.074 2.109 1.782 1 97.69 201 SER A C 1
ATOM 1463 O O . SER A 1 201 ? -4.445 0.989 2.137 1 97.69 201 SER A O 1
ATOM 1465 N N . ILE A 1 202 ? -2.936 2.605 2.219 1 96.94 202 ILE A N 1
ATOM 1466 C CA . ILE A 1 202 ? -2.016 1.854 3.066 1 96.94 202 ILE A CA 1
ATOM 1467 C C . ILE A 1 202 ? -2.652 1.609 4.43 1 96.94 202 ILE A C 1
ATOM 1469 O O . ILE A 1 202 ? -2.557 0.508 4.98 1 96.94 202 ILE A O 1
ATOM 1473 N N . THR A 1 203 ? -3.395 2.605 4.91 1 95.19 203 THR A N 1
ATOM 1474 C CA . THR A 1 203 ? -3.955 2.525 6.258 1 95.19 203 THR A CA 1
ATOM 1475 C C . THR A 1 203 ? -4.969 1.389 6.352 1 95.19 203 THR A C 1
ATOM 1477 O O . THR A 1 203 ? -4.848 0.511 7.211 1 95.19 203 THR A O 1
ATOM 1480 N N . PRO A 1 204 ? -6.02 1.381 5.465 1 96.31 204 PRO A N 1
ATOM 1481 C CA . PRO A 1 204 ? -6.945 0.247 5.559 1 96.31 204 PRO A CA 1
ATOM 1482 C C . PRO A 1 204 ? -6.246 -1.1 5.379 1 96.31 204 PRO A C 1
ATOM 1484 O O . PRO A 1 204 ? -6.652 -2.094 5.984 1 96.31 204 PRO A O 1
ATOM 1487 N N . LEU A 1 205 ? -5.199 -1.199 4.598 1 97.06 205 LEU A N 1
ATOM 1488 C CA . LEU A 1 205 ? -4.477 -2.453 4.41 1 97.06 205 LEU A CA 1
ATOM 1489 C C . LEU A 1 205 ? -3.805 -2.893 5.703 1 97.06 205 LEU A C 1
ATOM 1491 O O . LEU A 1 205 ? -3.941 -4.043 6.121 1 97.06 205 LEU A O 1
ATOM 1495 N N . VAL A 1 206 ? -3.074 -1.969 6.367 1 96.12 206 VAL A N 1
ATOM 1496 C CA . VAL A 1 206 ? -2.309 -2.336 7.555 1 96.12 206 VAL A CA 1
ATOM 1497 C C . VAL A 1 206 ? -3.258 -2.75 8.672 1 96.12 206 VAL A C 1
ATOM 1499 O O . VAL A 1 206 ? -2.941 -3.643 9.469 1 96.12 206 VAL A O 1
ATOM 1502 N N . ILE A 1 207 ? -4.391 -2.086 8.781 1 95.12 207 ILE A N 1
ATOM 1503 C CA . ILE A 1 207 ? -5.383 -2.469 9.781 1 95.12 207 ILE A CA 1
ATOM 1504 C C . ILE A 1 207 ? -5.902 -3.873 9.477 1 95.12 207 ILE A C 1
ATOM 1506 O O . ILE A 1 207 ? -6 -4.711 10.375 1 95.12 207 ILE A O 1
ATOM 1510 N N . THR A 1 208 ? -6.227 -4.156 8.188 1 97 208 THR A N 1
ATOM 1511 C CA . THR A 1 208 ? -6.68 -5.473 7.754 1 97 208 THR A CA 1
ATOM 1512 C C . THR A 1 208 ? -5.633 -6.539 8.07 1 97 208 THR A C 1
ATOM 1514 O O . THR A 1 208 ? -5.965 -7.605 8.586 1 97 208 THR A O 1
ATOM 1517 N N . LEU A 1 209 ? -4.379 -6.258 7.785 1 96.94 209 LEU A N 1
ATOM 1518 C CA . LEU A 1 209 ? -3.291 -7.195 8.047 1 96.94 209 LEU A CA 1
ATOM 1519 C C . LEU A 1 209 ? -3.164 -7.473 9.539 1 96.94 209 LEU A C 1
ATOM 1521 O O . LEU A 1 209 ? -2.961 -8.617 9.953 1 96.94 209 LEU A O 1
ATOM 1525 N N . ALA A 1 210 ? -3.27 -6.398 10.32 1 94.75 210 ALA A N 1
ATOM 1526 C CA . ALA A 1 210 ? -3.178 -6.574 11.766 1 94.75 210 ALA A CA 1
ATOM 1527 C C . ALA A 1 210 ? -4.281 -7.504 12.273 1 94.75 210 ALA A C 1
ATOM 1529 O O . ALA A 1 210 ? -4.016 -8.43 13.047 1 94.75 210 ALA A O 1
ATOM 1530 N N . MET A 1 211 ? -5.477 -7.309 11.812 1 94.75 211 MET A N 1
ATOM 1531 C CA . MET A 1 211 ? -6.641 -8.062 12.266 1 94.75 211 MET A CA 1
ATOM 1532 C C . MET A 1 211 ? -6.531 -9.531 11.867 1 94.75 211 MET A C 1
ATOM 1534 O O . MET A 1 211 ? -6.844 -10.422 12.664 1 94.75 211 MET A O 1
ATOM 1538 N N . ASN A 1 212 ? -6.039 -9.789 10.688 1 97.19 212 ASN A N 1
ATOM 1539 C CA . ASN A 1 212 ? -6.098 -11.133 10.133 1 97.19 212 ASN A CA 1
ATOM 1540 C C . ASN A 1 212 ? -4.855 -11.945 10.492 1 97.19 212 ASN A C 1
ATOM 1542 O O . ASN A 1 212 ? -4.832 -13.164 10.32 1 97.19 212 ASN A O 1
ATOM 1546 N N . ASN A 1 213 ? -3.818 -11.289 10.984 1 97.31 213 ASN A N 1
ATOM 1547 C CA . ASN A 1 213 ? -2.568 -12 11.242 1 97.31 213 ASN A CA 1
ATOM 1548 C C . ASN A 1 213 ? -2.174 -11.93 12.711 1 97.31 213 ASN A C 1
ATOM 1550 O O . ASN A 1 213 ? -1.044 -12.266 13.07 1 97.31 213 ASN A O 1
ATOM 1554 N N . GLY A 1 214 ? -3.045 -11.445 13.578 1 93.38 214 GLY A N 1
ATOM 1555 C CA . GLY A 1 214 ? -2.758 -11.359 15 1 93.38 214 GLY A CA 1
ATOM 1556 C C . GLY A 1 214 ? -1.64 -10.383 15.328 1 93.38 214 GLY A C 1
ATOM 1557 O O . GLY A 1 214 ? -0.819 -10.648 16.203 1 93.38 214 GLY A O 1
ATOM 1558 N N . LEU A 1 215 ? -1.469 -9.43 14.523 1 90.62 215 LEU A N 1
ATOM 1559 C CA . LEU A 1 215 ? -0.477 -8.375 14.727 1 90.62 215 LEU A CA 1
ATOM 1560 C C . LEU A 1 215 ? -1.117 -7.141 15.352 1 90.62 215 LEU A C 1
ATOM 1562 O O . LEU A 1 215 ? -2.344 -7.012 15.359 1 90.62 215 LEU A O 1
ATOM 1566 N N . LYS A 1 216 ? -0.288 -6.355 16.047 1 84.44 216 LYS A N 1
ATOM 1567 C CA . LYS A 1 216 ? -0.734 -5.082 16.594 1 84.44 216 LYS A CA 1
ATOM 1568 C C . LYS A 1 216 ? 0.08 -3.922 16.031 1 84.44 216 LYS A C 1
ATOM 1570 O O . LYS A 1 216 ? 1.302 -4.02 15.898 1 84.44 216 LYS A O 1
ATOM 1575 N N . ASP A 1 217 ? -0.577 -2.826 15.727 1 80.19 217 ASP A N 1
ATOM 1576 C CA . ASP A 1 217 ? 0.033 -1.573 15.289 1 80.19 217 ASP A CA 1
ATOM 1577 C C . ASP A 1 217 ? 1.062 -1.817 14.188 1 80.19 217 ASP A C 1
ATOM 1579 O O . ASP A 1 217 ? 2.209 -1.377 14.297 1 80.19 217 ASP A O 1
ATOM 1583 N N . VAL A 1 218 ? 0.631 -2.484 13.148 1 88.38 218 VAL A N 1
ATOM 1584 C CA . VAL A 1 218 ? 1.491 -2.854 12.023 1 88.38 218 VAL A CA 1
ATOM 1585 C C . VAL A 1 218 ? 2.012 -1.594 11.336 1 88.38 218 VAL A C 1
ATOM 1587 O O . VAL A 1 218 ? 1.231 -0.705 10.984 1 88.38 218 VAL A O 1
ATOM 1590 N N . GLY A 1 219 ? 3.34 -1.468 11.312 1 90.75 219 GLY A N 1
ATOM 1591 C CA . GLY A 1 219 ? 3.982 -0.443 10.508 1 90.75 219 GLY A CA 1
ATOM 1592 C C . GLY A 1 219 ? 4.371 -0.929 9.125 1 90.75 219 GLY A C 1
ATOM 1593 O O . GLY A 1 219 ? 4.344 -2.131 8.852 1 90.75 219 GLY A O 1
ATOM 1594 N N . VAL A 1 220 ? 4.613 0.026 8.266 1 95.81 220 VAL A N 1
ATOM 1595 C CA . VAL A 1 220 ? 5.035 -0.296 6.906 1 95.81 220 VAL A CA 1
ATOM 1596 C C . VAL A 1 220 ? 6.438 0.249 6.652 1 95.81 220 VAL A C 1
ATOM 1598 O O . VAL A 1 220 ? 6.762 1.362 7.074 1 95.81 220 VAL A O 1
ATOM 1601 N N . TYR A 1 221 ? 7.273 -0.543 6.062 1 96.12 221 TYR A N 1
ATOM 1602 C CA . TYR A 1 221 ? 8.648 -0.196 5.715 1 96.12 221 TYR A CA 1
ATOM 1603 C C . TYR A 1 221 ? 8.914 -0.436 4.23 1 96.12 221 TYR A C 1
ATOM 1605 O O . TYR A 1 221 ? 8.648 -1.523 3.715 1 96.12 221 TYR A O 1
ATOM 1613 N N . PHE A 1 222 ? 9.352 0.593 3.586 1 95.5 222 PHE A N 1
ATOM 1614 C CA . PHE A 1 222 ? 9.805 0.499 2.203 1 95.5 222 PHE A CA 1
ATOM 1615 C C . PHE A 1 222 ? 11.328 0.602 2.129 1 95.5 222 PHE A C 1
ATOM 1617 O O . PHE A 1 222 ? 11.898 1.661 2.4 1 95.5 222 PHE A O 1
ATOM 1624 N N . LYS A 1 223 ? 12.008 -0.499 1.73 1 90.12 223 LYS A N 1
ATOM 1625 C CA . LYS A 1 223 ? 13.469 -0.5 1.699 1 90.12 223 LYS A CA 1
ATOM 1626 C C . LYS A 1 223 ? 14 -1.523 0.698 1 90.12 223 LYS A C 1
ATOM 1628 O O . LYS A 1 223 ? 13.297 -2.482 0.357 1 90.12 223 LYS A O 1
ATOM 1633 N N . MET B 1 1 ? 2.646 -31.297 -3.932 1 92.75 1 MET B N 1
ATOM 1634 C CA . MET B 1 1 ? 1.709 -30.516 -4.738 1 92.75 1 MET B CA 1
ATOM 1635 C C . MET B 1 1 ? 2.393 -29.969 -5.984 1 92.75 1 MET B C 1
ATOM 1637 O O . MET B 1 1 ? 3.619 -29.859 -6.031 1 92.75 1 MET B O 1
ATOM 1641 N N . LYS B 1 2 ? 1.575 -29.766 -7.031 1 97.06 2 LYS B N 1
ATOM 1642 C CA . LYS B 1 2 ? 2.094 -29.281 -8.312 1 97.06 2 LYS B CA 1
ATOM 1643 C C . LYS B 1 2 ? 1.564 -27.891 -8.625 1 97.06 2 LYS B C 1
ATOM 1645 O O . LYS B 1 2 ? 0.381 -27.609 -8.43 1 97.06 2 LYS B O 1
ATOM 1650 N N . VAL B 1 3 ? 2.557 -27.047 -9.039 1 98.38 3 VAL B N 1
ATOM 1651 C CA . VAL B 1 3 ? 2.225 -25.688 -9.43 1 98.38 3 VAL B CA 1
ATOM 1652 C C . VAL B 1 3 ? 2.377 -25.531 -10.945 1 98.38 3 VAL B C 1
ATOM 1654 O O . VAL B 1 3 ? 3.43 -25.844 -11.5 1 98.38 3 VAL B O 1
ATOM 1657 N N . GLY B 1 4 ? 1.334 -25.172 -11.594 1 98.62 4 GLY B N 1
ATOM 1658 C CA . GLY B 1 4 ? 1.404 -24.797 -12.992 1 98.62 4 GLY B CA 1
ATOM 1659 C C . GLY B 1 4 ? 1.462 -23.297 -13.203 1 98.62 4 GLY B C 1
ATOM 1660 O O . GLY B 1 4 ? 0.65 -22.547 -12.648 1 98.62 4 GLY B O 1
ATOM 1661 N N . ILE B 1 5 ? 2.438 -22.844 -14 1 98.62 5 ILE B N 1
ATOM 1662 C CA . ILE B 1 5 ? 2.592 -21.422 -14.258 1 98.62 5 ILE B CA 1
ATOM 1663 C C . ILE B 1 5 ? 2.223 -21.109 -15.711 1 98.62 5 ILE B C 1
ATOM 1665 O O . ILE B 1 5 ? 2.947 -21.5 -16.625 1 98.62 5 ILE B O 1
ATOM 1669 N N . ILE B 1 6 ? 1.118 -20.438 -15.875 1 98.38 6 ILE B N 1
ATOM 1670 C CA . ILE B 1 6 ? 0.707 -19.969 -17.188 1 98.38 6 ILE B CA 1
ATOM 1671 C C . ILE B 1 6 ? 1.534 -18.75 -17.594 1 98.38 6 ILE B C 1
ATOM 1673 O O . ILE B 1 6 ? 1.679 -17.812 -16.812 1 98.38 6 ILE B O 1
ATOM 1677 N N . GLY B 1 7 ? 2.072 -18.766 -18.812 1 96.38 7 GLY B N 1
ATOM 1678 C CA . GLY B 1 7 ? 2.957 -17.688 -19.219 1 96.38 7 GLY B CA 1
ATOM 1679 C C . GLY B 1 7 ? 4.25 -17.641 -18.438 1 96.38 7 GLY B C 1
ATOM 1680 O O . GLY B 1 7 ? 4.656 -16.578 -17.953 1 96.38 7 GLY B O 1
ATOM 1681 N N . GLY B 1 8 ? 4.84 -18.75 -18.281 1 96.25 8 GLY B N 1
ATOM 1682 C CA . GLY B 1 8 ? 5.902 -18.891 -17.297 1 96.25 8 GLY B CA 1
ATOM 1683 C C . GLY B 1 8 ? 7.285 -18.672 -17.875 1 96.25 8 GLY B C 1
ATOM 1684 O O . GLY B 1 8 ? 8.289 -18.938 -17.219 1 96.25 8 GLY B O 1
ATOM 1685 N N . THR B 1 9 ? 7.387 -18.062 -19.078 1 94.56 9 THR B N 1
ATOM 1686 C CA . THR B 1 9 ? 8.68 -18.031 -19.75 1 94.56 9 THR B CA 1
ATOM 1687 C C . THR B 1 9 ? 9.336 -16.656 -19.609 1 94.56 9 THR B C 1
ATOM 1689 O O . THR B 1 9 ? 10.461 -16.453 -20.047 1 94.56 9 THR B O 1
ATOM 1692 N N . GLY B 1 10 ? 8.695 -15.734 -19.062 1 91.38 10 GLY B N 1
ATOM 1693 C CA . GLY B 1 10 ? 9.312 -14.453 -18.766 1 91.38 10 GLY B CA 1
ATOM 1694 C C . GLY B 1 10 ? 10.078 -14.445 -17.469 1 91.38 10 GLY B C 1
ATOM 1695 O O . GLY B 1 10 ? 10.125 -15.453 -16.75 1 91.38 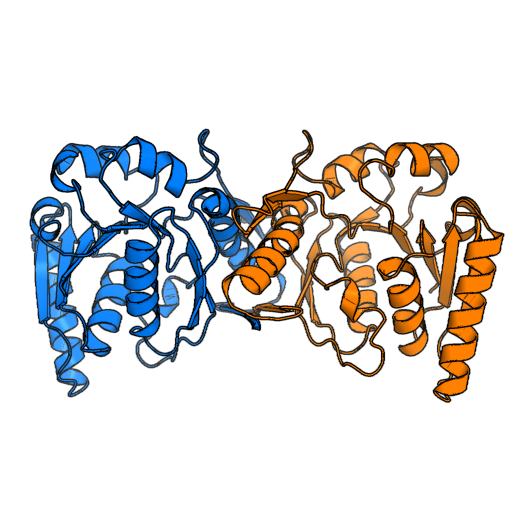10 GLY B O 1
ATOM 1696 N N . ASN B 1 11 ? 10.688 -13.297 -17.062 1 89.62 11 ASN B N 1
ATOM 1697 C CA . ASN B 1 11 ? 11.508 -13.164 -15.867 1 89.62 11 ASN B CA 1
ATOM 1698 C C . ASN B 1 11 ? 10.727 -13.547 -14.617 1 89.62 11 ASN B C 1
ATOM 1700 O O . ASN B 1 11 ? 11.258 -14.234 -13.734 1 89.62 11 ASN B O 1
ATOM 1704 N N . ILE B 1 12 ? 9.492 -13.125 -14.586 1 93.19 12 ILE B N 1
ATOM 1705 C CA . ILE B 1 12 ? 8.688 -13.398 -13.398 1 93.19 12 ILE B CA 1
ATOM 1706 C C . ILE B 1 12 ? 8.336 -14.891 -13.352 1 93.19 12 ILE B C 1
ATOM 1708 O O . ILE B 1 12 ? 8.617 -15.562 -12.359 1 93.19 12 ILE B O 1
ATOM 1712 N N . GLY B 1 13 ? 7.785 -15.422 -14.453 1 95.31 13 GLY B N 1
ATOM 1713 C CA . GLY B 1 13 ? 7.359 -16.812 -14.5 1 95.31 13 GLY B CA 1
ATOM 1714 C C . GLY B 1 13 ? 8.5 -17.781 -14.266 1 95.31 13 GLY B C 1
ATOM 1715 O O . GLY B 1 13 ? 8.391 -18.688 -13.43 1 95.31 13 GLY B O 1
ATOM 1716 N N . GLU B 1 14 ? 9.547 -17.594 -15 1 94.94 14 GLU B N 1
ATOM 1717 C CA . GLU B 1 14 ? 10.688 -18.484 -14.875 1 94.94 14 GLU B CA 1
ATOM 1718 C C . GLU B 1 14 ? 11.359 -18.328 -13.508 1 94.94 14 GLU B C 1
ATOM 1720 O O . GLU B 1 14 ? 11.797 -19.328 -12.914 1 94.94 14 GLU B O 1
ATOM 1725 N N . GLY B 1 15 ? 11.539 -17.109 -13.07 1 95 15 GLY B N 1
ATOM 1726 C CA . GLY B 1 15 ? 12.102 -16.875 -11.75 1 95 15 GLY B CA 1
ATOM 1727 C C . GLY B 1 15 ? 11.305 -17.516 -10.641 1 95 15 GLY B C 1
ATOM 1728 O O . GLY B 1 15 ? 11.875 -18.125 -9.719 1 95 15 GLY B O 1
ATOM 1729 N N . LEU B 1 16 ? 10.023 -17.391 -10.734 1 96.19 16 LEU B N 1
ATOM 1730 C CA . LEU B 1 16 ? 9.133 -18.031 -9.773 1 96.19 16 LEU B CA 1
ATOM 1731 C C . LEU B 1 16 ? 9.344 -19.547 -9.789 1 96.19 16 LEU B C 1
ATOM 1733 O O . LEU B 1 16 ? 9.43 -20.172 -8.734 1 96.19 16 LEU B O 1
ATOM 1737 N N . ALA B 1 17 ? 9.375 -20.109 -10.992 1 96.62 17 ALA B N 1
ATOM 1738 C CA . ALA B 1 17 ? 9.594 -21.547 -11.133 1 96.62 17 ALA B CA 1
ATOM 1739 C C . ALA B 1 17 ? 10.891 -21.984 -10.453 1 96.62 17 ALA B C 1
ATOM 1741 O O . ALA B 1 17 ? 10.906 -22.953 -9.695 1 96.62 17 ALA B O 1
ATOM 1742 N N . ARG B 1 18 ? 11.961 -21.281 -10.695 1 95.5 18 ARG B N 1
ATOM 1743 C CA . ARG B 1 18 ? 13.258 -21.594 -10.102 1 95.5 18 ARG B CA 1
ATOM 1744 C C . ARG B 1 18 ? 13.18 -21.547 -8.578 1 95.5 18 ARG B C 1
ATOM 1746 O O . ARG B 1 18 ? 13.625 -22.484 -7.906 1 95.5 18 ARG B O 1
ATOM 1753 N N . ARG B 1 19 ? 12.586 -20.562 -8.094 1 96 19 ARG B N 1
ATOM 1754 C CA . ARG B 1 19 ? 12.586 -20.359 -6.648 1 96 19 ARG B CA 1
ATOM 1755 C C . ARG B 1 19 ? 11.672 -21.359 -5.953 1 96 19 ARG B C 1
ATOM 1757 O O . ARG B 1 19 ? 11.969 -21.812 -4.848 1 96 19 ARG B O 1
ATOM 1764 N N . ILE B 1 20 ? 10.539 -21.625 -6.574 1 96.19 20 ILE B N 1
ATOM 1765 C CA . ILE B 1 20 ? 9.648 -22.641 -6.008 1 96.19 20 ILE B CA 1
ATOM 1766 C C . ILE B 1 20 ? 10.352 -23.984 -5.961 1 96.19 20 ILE B C 1
ATOM 1768 O O . ILE B 1 20 ? 10.312 -24.688 -4.941 1 96.19 20 ILE B O 1
ATOM 1772 N N . CYS B 1 21 ? 11.023 -24.328 -7.016 1 94.94 21 CYS B N 1
ATOM 1773 C CA . CYS B 1 21 ? 11.719 -25.625 -7.078 1 94.94 21 CYS B CA 1
ATOM 1774 C C . CYS B 1 21 ? 12.867 -25.672 -6.082 1 94.94 21 CYS B C 1
ATOM 1776 O O . CYS B 1 21 ? 13.109 -26.703 -5.457 1 94.94 21 CYS B O 1
ATOM 1778 N N . ILE B 1 22 ? 13.555 -24.562 -5.93 1 93.69 22 ILE B N 1
ATOM 1779 C CA . ILE B 1 22 ? 14.648 -24.469 -4.969 1 93.69 22 ILE B CA 1
ATOM 1780 C C . ILE B 1 22 ? 14.125 -24.766 -3.562 1 93.69 22 ILE B C 1
ATOM 1782 O O . ILE B 1 22 ? 14.812 -25.391 -2.756 1 93.69 22 ILE B O 1
ATOM 1786 N N . GLY B 1 23 ? 12.945 -24.281 -3.273 1 90.62 23 GLY B N 1
ATOM 1787 C CA . GLY B 1 23 ? 12.344 -24.516 -1.973 1 90.62 23 GLY B CA 1
ATOM 1788 C C . GLY B 1 23 ? 12.094 -25.984 -1.696 1 90.62 23 GLY B C 1
ATOM 1789 O O . GLY B 1 23 ? 12.016 -26.406 -0.538 1 90.62 23 GLY B O 1
ATOM 1790 N N . GLY B 1 24 ? 11.781 -26.797 -2.793 1 88.19 24 GLY B N 1
ATOM 1791 C CA . GLY B 1 24 ? 11.797 -28.25 -2.707 1 88.19 24 GLY B CA 1
ATOM 1792 C C . GLY B 1 24 ? 10.461 -28.844 -2.309 1 88.19 24 GLY B C 1
ATOM 1793 O O . GLY B 1 24 ? 10.305 -30.062 -2.266 1 88.19 24 GLY B O 1
ATOM 1794 N N . LYS B 1 25 ? 9.516 -27.984 -2.078 1 90.81 25 LYS B N 1
ATOM 1795 C CA . LYS B 1 25 ? 8.242 -28.469 -1.562 1 90.81 25 LYS B CA 1
ATOM 1796 C C . LYS B 1 25 ? 7.25 -28.719 -2.695 1 90.81 25 LYS B C 1
ATOM 1798 O O . LYS B 1 25 ? 6.289 -29.469 -2.531 1 90.81 25 LYS B O 1
ATOM 1803 N N . PHE B 1 26 ? 7.477 -28.078 -3.812 1 95.5 26 PHE B N 1
ATOM 1804 C CA . PHE B 1 26 ? 6.516 -28.109 -4.91 1 95.5 26 PHE B CA 1
ATOM 1805 C C . PHE B 1 26 ? 7.203 -28.5 -6.215 1 95.5 26 PHE B C 1
ATOM 1807 O O . PHE B 1 26 ? 8.344 -28.109 -6.461 1 95.5 26 PHE B O 1
ATOM 1814 N N . ASP B 1 27 ? 6.469 -29.297 -6.996 1 96.62 27 ASP B N 1
ATOM 1815 C CA . ASP B 1 27 ? 6.836 -29.453 -8.398 1 96.62 27 ASP B CA 1
ATOM 1816 C C . ASP B 1 27 ? 6.238 -28.328 -9.25 1 96.62 27 ASP B C 1
ATOM 1818 O O . ASP B 1 27 ? 5.223 -27.734 -8.883 1 96.62 27 ASP B O 1
ATOM 1822 N N . VAL B 1 28 ? 6.934 -28.062 -10.359 1 97.94 28 VAL B N 1
ATOM 1823 C CA . VAL B 1 28 ? 6.48 -26.938 -11.156 1 97.94 28 VAL B CA 1
ATOM 1824 C C . VAL B 1 28 ? 6.328 -27.344 -12.617 1 97.94 28 VAL B C 1
ATOM 1826 O O . VAL B 1 28 ? 7.055 -28.219 -13.102 1 97.94 28 VAL B O 1
ATOM 1829 N N . ALA B 1 29 ? 5.355 -26.859 -13.281 1 98.25 29 ALA B N 1
ATOM 1830 C CA . ALA B 1 29 ? 5.195 -26.922 -14.727 1 98.25 29 ALA B CA 1
ATOM 1831 C C . ALA B 1 29 ? 5.109 -25.531 -15.336 1 98.25 29 ALA B C 1
ATOM 1833 O O . ALA B 1 29 ? 4.324 -24.688 -14.875 1 98.25 29 ALA B O 1
ATOM 1834 N N . ILE B 1 30 ? 5.961 -25.281 -16.328 1 98.31 30 ILE B N 1
ATOM 1835 C CA . ILE B 1 30 ? 5.988 -23.984 -17 1 98.31 30 ILE B CA 1
ATOM 1836 C C . ILE B 1 30 ? 5.203 -24.062 -18.312 1 98.31 30 ILE B C 1
ATOM 1838 O O . ILE B 1 30 ? 5.5 -24.906 -19.172 1 98.31 30 ILE B O 1
ATOM 1842 N N . GLY B 1 31 ? 4.23 -23.172 -18.406 1 98.38 31 GLY B N 1
ATOM 1843 C CA . GLY B 1 31 ? 3.422 -23.125 -19.609 1 98.38 31 GLY B CA 1
ATOM 1844 C C . GLY B 1 31 ? 3.719 -21.922 -20.469 1 98.38 31 GLY B C 1
ATOM 1845 O O . GLY B 1 31 ? 4.078 -20.859 -19.969 1 98.38 31 GLY B O 1
ATOM 1846 N N . SER B 1 32 ? 3.566 -22.094 -21.734 1 97.19 32 SER B N 1
ATOM 1847 C CA . SER B 1 32 ? 3.711 -21 -22.703 1 97.19 32 SER B CA 1
ATOM 1848 C C . SER B 1 32 ? 2.846 -21.25 -23.938 1 97.19 32 SER B C 1
ATOM 1850 O O . SER B 1 32 ? 2.451 -22.375 -24.203 1 97.19 32 SER B O 1
ATOM 1852 N N . ARG B 1 33 ? 2.49 -20.188 -24.719 1 93.88 33 ARG B N 1
ATOM 1853 C CA . ARG B 1 33 ? 1.842 -20.297 -26.016 1 93.88 33 ARG B CA 1
ATOM 1854 C C . ARG B 1 33 ? 2.711 -21.078 -26.984 1 93.88 33 ARG B C 1
ATOM 1856 O O . ARG B 1 33 ? 2.195 -21.797 -27.859 1 93.88 33 ARG B O 1
ATOM 1863 N N . ASP B 1 34 ? 3.984 -20.938 -26.719 1 95.56 34 ASP B N 1
ATOM 1864 C CA . ASP B 1 34 ? 4.988 -21.703 -27.438 1 95.56 34 ASP B CA 1
ATOM 1865 C C . ASP B 1 34 ? 5.633 -22.75 -26.531 1 95.56 34 ASP B C 1
ATOM 1867 O O . ASP B 1 34 ? 6.574 -22.453 -25.797 1 95.56 34 ASP B O 1
ATOM 1871 N N . PRO B 1 35 ? 5.215 -23.984 -26.703 1 96.25 35 PRO B N 1
ATOM 1872 C CA . PRO B 1 35 ? 5.688 -25.016 -25.781 1 96.25 35 PRO B CA 1
ATOM 1873 C C . PRO B 1 35 ? 7.199 -25.219 -25.859 1 96.25 35 PRO B C 1
ATOM 1875 O O . PRO B 1 35 ? 7.824 -25.594 -24.859 1 96.25 35 PRO B O 1
ATOM 1878 N N . SER B 1 36 ? 7.812 -24.984 -26.953 1 97.38 36 SER B N 1
ATOM 1879 C CA . SER B 1 36 ? 9.258 -25.141 -27.078 1 97.38 36 SER B CA 1
ATOM 1880 C C . SER B 1 36 ? 9.992 -24.172 -26.141 1 97.38 36 SER B C 1
ATOM 1882 O O . SER B 1 36 ? 11.016 -24.531 -25.562 1 97.38 36 SER B O 1
ATOM 1884 N N . LYS B 1 37 ? 9.453 -22.984 -25.969 1 97.25 37 LYS B N 1
ATOM 1885 C CA . LYS B 1 37 ? 10.047 -22.016 -25.062 1 97.25 37 LYS B CA 1
ATOM 1886 C C . LYS B 1 37 ? 9.891 -22.453 -23.609 1 97.25 37 LYS B C 1
ATOM 1888 O O . LYS B 1 37 ? 10.781 -22.219 -22.781 1 97.25 37 LYS B O 1
ATOM 1893 N N . ALA B 1 38 ? 8.75 -23.062 -23.359 1 97.94 38 ALA B N 1
ATOM 1894 C CA . ALA B 1 38 ? 8.5 -23.547 -22.016 1 97.94 38 ALA B CA 1
ATOM 1895 C C . ALA B 1 38 ? 9.453 -24.688 -21.656 1 97.94 38 ALA B C 1
ATOM 1897 O O . ALA B 1 38 ? 9.945 -24.766 -20.531 1 97.94 38 ALA B O 1
ATOM 1898 N N . ILE B 1 39 ? 9.703 -25.562 -22.609 1 97.62 39 ILE B N 1
ATOM 1899 C CA . ILE B 1 39 ? 10.617 -26.672 -22.391 1 97.62 39 ILE B CA 1
ATOM 1900 C C . ILE B 1 39 ? 12.023 -26.156 -22.125 1 97.62 39 ILE B C 1
ATOM 1902 O O . ILE B 1 39 ? 12.703 -26.625 -21.219 1 97.62 39 ILE B O 1
ATOM 1906 N N . VAL B 1 40 ? 12.406 -25.156 -22.875 1 97.12 40 VAL B N 1
ATOM 1907 C CA . VAL B 1 40 ? 13.727 -24.547 -22.688 1 97.12 40 VAL B CA 1
ATOM 1908 C C . VAL B 1 40 ? 13.82 -23.922 -21.297 1 97.12 40 VAL B C 1
ATOM 1910 O O . VAL B 1 40 ? 14.82 -24.078 -20.609 1 97.12 40 VAL B O 1
ATOM 1913 N N . ALA B 1 41 ? 12.773 -23.219 -20.953 1 96.56 41 ALA B N 1
ATOM 1914 C CA . ALA B 1 41 ? 12.734 -22.609 -19.625 1 96.56 41 ALA B CA 1
ATOM 1915 C C . ALA B 1 41 ? 12.82 -23.656 -18.531 1 96.56 41 ALA B C 1
ATOM 1917 O O . ALA B 1 41 ? 13.547 -23.484 -17.547 1 96.56 41 ALA B O 1
ATOM 1918 N N . ALA B 1 42 ? 12.102 -24.703 -18.656 1 97 42 ALA B N 1
ATOM 1919 C CA . ALA B 1 42 ? 12.094 -25.781 -17.672 1 97 42 ALA B CA 1
ATOM 1920 C C . ALA B 1 42 ? 13.469 -26.438 -17.578 1 97 42 ALA B C 1
ATOM 1922 O O . ALA B 1 42 ? 13.922 -26.781 -16.484 1 97 42 ALA B O 1
ATOM 1923 N N . ASP B 1 43 ? 14.102 -26.609 -18.672 1 95.69 43 ASP B N 1
ATOM 1924 C CA . ASP B 1 43 ? 15.461 -27.141 -18.688 1 95.69 43 ASP B CA 1
ATOM 1925 C C . ASP B 1 43 ? 16.422 -26.203 -17.938 1 95.69 43 ASP B C 1
ATOM 1927 O O . ASP B 1 43 ? 17.328 -26.672 -17.25 1 95.69 43 ASP B O 1
ATOM 1931 N N . GLY B 1 44 ? 16.188 -24.969 -18.219 1 93.94 44 GLY B N 1
ATOM 1932 C CA . GLY B 1 44 ? 16.984 -24 -17.484 1 93.94 44 GLY B CA 1
ATOM 1933 C C . GLY B 1 44 ? 16.812 -24.094 -15.984 1 93.94 44 GLY B C 1
ATOM 1934 O O . GLY B 1 44 ? 17.781 -23.953 -15.234 1 93.94 44 GLY B O 1
ATOM 1935 N N . VAL B 1 45 ? 15.617 -24.328 -15.539 1 93.62 45 VAL B N 1
ATOM 1936 C CA . VAL B 1 45 ? 15.336 -24.516 -14.117 1 93.62 45 VAL B CA 1
ATOM 1937 C C . VAL B 1 45 ? 16.078 -25.734 -13.594 1 93.62 45 VAL B C 1
ATOM 1939 O O . VAL B 1 45 ? 16.719 -25.688 -12.539 1 93.62 45 VAL B O 1
ATOM 1942 N N . THR B 1 46 ? 15.992 -26.812 -14.289 1 92.19 46 THR B N 1
ATOM 1943 C CA . THR B 1 46 ? 16.641 -28.047 -13.891 1 92.19 46 THR B CA 1
ATOM 1944 C C . THR B 1 46 ? 18.156 -27.859 -13.797 1 92.19 46 THR B C 1
ATOM 1946 O O . THR B 1 46 ? 18.781 -28.328 -12.844 1 92.19 46 THR B O 1
ATOM 1949 N N . CYS B 1 47 ? 18.719 -27.219 -14.75 1 91.75 47 CYS B N 1
ATOM 1950 C CA . CYS B 1 47 ? 20.141 -26.953 -14.758 1 91.75 47 CYS B CA 1
ATOM 1951 C C . CYS B 1 47 ? 20.547 -26.109 -13.555 1 91.75 47 CYS B C 1
ATOM 1953 O O . CYS B 1 47 ? 21.594 -26.344 -12.945 1 91.75 47 CYS B O 1
ATOM 1955 N N . CYS B 1 48 ? 19.734 -25.125 -13.375 1 89.94 48 CYS B N 1
ATOM 1956 C CA . CYS B 1 48 ? 19.984 -24.266 -12.234 1 89.94 48 CYS B CA 1
ATOM 1957 C C . CYS B 1 48 ? 20.016 -25.062 -10.938 1 89.94 48 CYS B C 1
ATOM 1959 O O . CYS B 1 48 ? 20.891 -24.844 -10.094 1 89.94 48 CYS B O 1
ATOM 1961 N N . LEU B 1 49 ? 19.094 -25.969 -10.703 1 89.38 49 LEU B N 1
ATOM 1962 C CA . LEU B 1 49 ? 19.031 -26.797 -9.508 1 89.38 49 LEU B CA 1
ATOM 1963 C C . LEU B 1 49 ? 20.266 -27.672 -9.391 1 89.38 49 LEU B C 1
ATOM 1965 O O . LEU B 1 49 ? 20.844 -27.812 -8.305 1 89.38 49 LEU B O 1
ATOM 1969 N N . ASN B 1 50 ? 20.656 -28.188 -10.469 1 89.12 50 ASN B N 1
ATOM 1970 C CA . ASN B 1 50 ? 21.844 -29.031 -10.477 1 89.12 50 ASN B CA 1
ATOM 1971 C C . ASN B 1 50 ? 23.094 -28.234 -10.102 1 89.12 50 ASN B C 1
ATOM 1973 O O . ASN B 1 50 ? 23.906 -28.703 -9.312 1 89.12 50 ASN B O 1
ATOM 1977 N N . ASP B 1 51 ? 23.156 -27.109 -10.68 1 89.12 51 ASP B N 1
ATOM 1978 C CA . ASP B 1 51 ? 24.297 -26.25 -10.422 1 89.12 51 ASP B CA 1
ATOM 1979 C C . ASP B 1 51 ? 24.391 -25.875 -8.945 1 89.12 51 ASP B C 1
ATOM 1981 O O . ASP B 1 51 ? 25.484 -25.656 -8.414 1 89.12 51 ASP B O 1
ATOM 1985 N N . ARG B 1 52 ? 23.25 -25.844 -8.32 1 87.31 52 ARG B N 1
ATOM 1986 C CA . ARG B 1 52 ? 23.203 -25.422 -6.922 1 87.31 52 ARG B CA 1
ATOM 1987 C C . ARG B 1 52 ? 23.219 -26.641 -5.992 1 87.31 52 ARG B C 1
ATOM 1989 O O . ARG B 1 52 ? 23.141 -26.484 -4.77 1 87.31 52 ARG B O 1
ATOM 1996 N N . CYS B 1 53 ? 23.297 -27.828 -6.508 1 81.75 53 CYS B N 1
ATOM 1997 C CA . CYS B 1 53 ? 23.312 -29.078 -5.762 1 81.75 53 CYS B CA 1
ATOM 1998 C C . CYS B 1 53 ? 22.109 -29.172 -4.832 1 81.75 53 CYS B C 1
ATOM 2000 O O . CYS B 1 53 ? 22.25 -29.562 -3.668 1 81.75 53 CYS B O 1
ATOM 2002 N N . CYS B 1 54 ? 21.047 -28.641 -5.328 1 78.75 54 CYS B N 1
ATOM 2003 C CA . CYS B 1 54 ? 19.797 -28.688 -4.582 1 78.75 54 CYS B CA 1
ATOM 2004 C C . CYS B 1 54 ? 18.906 -29.812 -5.102 1 78.75 54 CYS B C 1
ATOM 2006 O O . CYS B 1 54 ? 18.906 -30.109 -6.301 1 78.75 54 CYS B O 1
ATOM 2008 N N . THR B 1 55 ? 18.391 -30.625 -4.254 1 76.69 55 THR B N 1
ATOM 2009 C CA . THR B 1 55 ? 17.406 -31.625 -4.609 1 76.69 55 THR B CA 1
ATOM 2010 C C . THR B 1 55 ? 16 -31.016 -4.59 1 76.69 55 THR B C 1
ATOM 2012 O O . THR B 1 55 ? 15.195 -31.328 -3.703 1 76.69 55 THR B O 1
ATOM 2015 N N . GLY B 1 56 ? 15.898 -29.984 -5.344 1 76.06 56 GLY B N 1
ATOM 2016 C CA . GLY B 1 56 ? 14.625 -29.266 -5.348 1 76.06 56 GLY B CA 1
ATOM 2017 C C . GLY B 1 56 ? 13.523 -30.031 -6.062 1 76.06 56 GLY B C 1
ATOM 2018 O O . GLY B 1 56 ? 13.594 -31.25 -6.219 1 76.06 56 GLY B O 1
ATOM 2019 N N . GLY B 1 57 ? 12.359 -29.344 -6.289 1 83.88 57 GLY B N 1
ATOM 2020 C CA . GLY B 1 57 ? 11.266 -29.906 -7.059 1 83.88 57 GLY B CA 1
ATOM 2021 C C . GLY B 1 57 ? 11.633 -30.172 -8.508 1 83.88 57 GLY B C 1
ATOM 2022 O O . GLY B 1 57 ? 12.711 -29.781 -8.961 1 83.88 57 GLY B O 1
ATOM 2023 N N . VAL B 1 58 ? 10.75 -30.828 -9.211 1 91.19 58 VAL B N 1
ATOM 2024 C CA . VAL B 1 58 ? 10.906 -31.078 -10.641 1 91.19 58 VAL B CA 1
ATOM 2025 C C . VAL B 1 58 ? 10.188 -30.016 -11.438 1 91.19 58 VAL B C 1
ATOM 2027 O O . VAL B 1 58 ? 9.211 -29.422 -10.969 1 91.19 58 VAL B O 1
ATOM 2030 N N . CYS B 1 59 ? 10.789 -29.766 -12.602 1 95.5 59 CYS B N 1
ATOM 2031 C CA . CYS B 1 59 ? 10.188 -28.766 -13.477 1 95.5 59 CYS B CA 1
ATOM 2032 C C . CYS B 1 59 ? 10.062 -29.297 -14.898 1 95.5 59 CYS B C 1
ATOM 2034 O O . CYS B 1 59 ? 11.016 -29.875 -15.445 1 95.5 59 CYS B O 1
ATOM 2036 N N . ASN B 1 60 ? 8.914 -29.156 -15.461 1 96.94 60 ASN B N 1
ATOM 2037 C CA . ASN B 1 60 ? 8.672 -29.516 -16.859 1 96.94 60 ASN B CA 1
ATOM 2038 C C . ASN B 1 60 ? 7.996 -28.391 -17.625 1 96.94 60 ASN B C 1
ATOM 2040 O O . ASN B 1 60 ? 7.395 -27.5 -17.031 1 96.94 60 ASN B O 1
ATOM 2044 N N . GLY B 1 61 ? 8.211 -28.438 -18.938 1 97.75 61 GLY B N 1
ATOM 2045 C CA . GLY B 1 61 ? 7.602 -27.422 -19.781 1 97.75 61 GLY B CA 1
ATOM 2046 C C . GLY B 1 61 ? 6.547 -27.984 -20.719 1 97.75 61 GLY B C 1
ATOM 2047 O O . GLY B 1 61 ? 6.637 -29.125 -21.156 1 97.75 61 GLY B O 1
ATOM 2048 N N . GLY B 1 62 ? 5.539 -27.156 -21.047 1 98 62 GLY B N 1
ATOM 2049 C CA . GLY B 1 62 ? 4.48 -27.531 -21.969 1 98 62 GLY B CA 1
ATOM 2050 C C . GLY B 1 62 ? 3.619 -26.359 -22.406 1 98 62 GLY B C 1
ATOM 2051 O O . GLY B 1 62 ? 4.066 -25.219 -22.375 1 98 62 GLY B O 1
ATOM 2052 N N . THR B 1 63 ? 2.438 -26.703 -22.906 1 97.88 63 THR B N 1
ATOM 2053 C CA . THR B 1 63 ? 1.49 -25.656 -23.281 1 97.88 63 THR B CA 1
ATOM 2054 C C . THR B 1 63 ? 0.836 -25.047 -22.031 1 97.88 63 THR B C 1
ATOM 2056 O O . THR B 1 63 ? 0.84 -25.672 -20.969 1 97.88 63 THR B O 1
ATOM 2059 N N . ASN B 1 64 ? 0.263 -23.859 -22.141 1 98.06 64 ASN B N 1
ATOM 2060 C CA . ASN B 1 64 ? -0.505 -23.266 -21.047 1 98.06 64 ASN B CA 1
ATOM 2061 C C . ASN B 1 64 ? -1.622 -24.188 -20.594 1 98.06 64 ASN B C 1
ATOM 2063 O O . ASN B 1 64 ? -1.896 -24.281 -19.391 1 98.06 64 ASN B O 1
ATOM 2067 N N . ALA B 1 65 ? -2.234 -24.859 -21.531 1 97.19 65 ALA B N 1
ATOM 2068 C CA . ALA B 1 65 ? -3.314 -25.781 -21.188 1 97.19 65 ALA B CA 1
ATOM 2069 C C . ALA B 1 65 ? -2.785 -26.984 -20.406 1 97.19 65 ALA B C 1
ATOM 2071 O O . ALA B 1 65 ? -3.396 -27.406 -19.422 1 97.19 65 ALA B O 1
ATOM 2072 N N . SER B 1 66 ? -1.688 -27.5 -20.781 1 96.62 66 SER B N 1
ATOM 2073 C CA . SER B 1 66 ? -1.159 -28.734 -20.188 1 96.62 66 SER B CA 1
ATOM 2074 C C . SER B 1 66 ? -0.75 -28.516 -18.734 1 96.62 66 SER B C 1
ATOM 2076 O O . SER B 1 66 ? -0.831 -29.422 -17.922 1 96.62 66 SER B O 1
ATOM 2078 N N . VAL B 1 67 ? -0.363 -27.312 -18.375 1 96.56 67 VAL B N 1
ATOM 2079 C CA . VAL B 1 67 ? 0.183 -27.094 -17.031 1 96.56 67 VAL B CA 1
ATOM 2080 C C . VAL B 1 67 ? -0.955 -26.859 -16.047 1 96.56 67 VAL B C 1
ATOM 2082 O O . VAL B 1 67 ? -0.728 -26.781 -14.836 1 96.56 67 VAL B O 1
ATOM 2085 N N . CYS B 1 68 ? -2.135 -26.781 -16.531 1 96.69 68 CYS B N 1
ATOM 2086 C CA . CYS B 1 68 ? -3.307 -26.594 -15.688 1 96.69 68 CYS B CA 1
ATOM 2087 C C . CYS B 1 68 ? -3.676 -27.875 -14.969 1 96.69 68 CYS B C 1
ATOM 2089 O O . CYS B 1 68 ? -4.492 -27.875 -14.047 1 96.69 68 CYS B O 1
ATOM 2091 N N . ASP B 1 69 ? -3.043 -28.953 -15.391 1 95.69 69 ASP B N 1
ATOM 2092 C CA . ASP B 1 69 ? -3.125 -30.172 -14.586 1 95.69 69 ASP B CA 1
ATOM 2093 C C . ASP B 1 69 ? -2.242 -30.062 -13.344 1 95.69 69 ASP B C 1
ATOM 2095 O O . ASP B 1 69 ? -1.283 -30.828 -13.195 1 95.69 69 ASP B O 1
ATOM 2099 N N . ALA B 1 70 ? -2.457 -29.109 -12.523 1 97.56 70 ALA B N 1
ATOM 2100 C CA . ALA B 1 70 ? -1.736 -28.781 -11.297 1 97.56 70 ALA B CA 1
ATOM 2101 C C . ALA B 1 70 ? -2.705 -28.469 -10.156 1 97.56 70 ALA B C 1
ATOM 2103 O O . ALA B 1 70 ? -3.904 -28.297 -10.383 1 97.56 70 ALA B O 1
ATOM 2104 N N . ASP B 1 71 ? -2.23 -28.531 -8.969 1 97.19 71 ASP B N 1
ATOM 2105 C CA . ASP B 1 71 ? -3.027 -28.203 -7.793 1 97.19 71 ASP B CA 1
ATOM 2106 C C . ASP B 1 71 ? -3.227 -26.688 -7.676 1 97.19 71 ASP B C 1
ATOM 2108 O O . ASP B 1 71 ? -4.285 -26.234 -7.234 1 97.19 71 ASP B O 1
ATOM 2112 N N . ILE B 1 72 ? -2.209 -25.969 -8.008 1 98.56 72 ILE B N 1
ATOM 2113 C CA . ILE B 1 72 ? -2.197 -24.516 -8.008 1 98.56 72 ILE B CA 1
ATOM 2114 C C . ILE B 1 72 ? -1.817 -24 -9.398 1 98.56 72 ILE B C 1
ATOM 2116 O O . ILE B 1 72 ? -0.858 -24.484 -10 1 98.56 72 ILE B O 1
ATOM 2120 N N . ILE B 1 73 ? -2.57 -23.094 -9.898 1 98.81 73 ILE B N 1
ATOM 2121 C CA . ILE B 1 73 ? -2.283 -22.469 -11.188 1 98.81 73 ILE B CA 1
ATOM 2122 C C . ILE B 1 73 ? -1.949 -21 -10.984 1 98.81 73 ILE B C 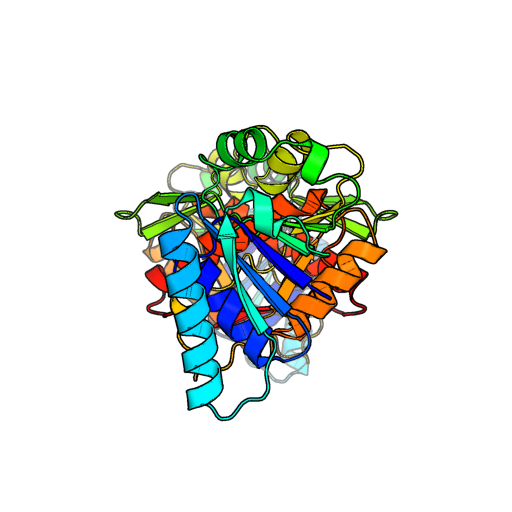1
ATOM 2124 O O . ILE B 1 73 ? -2.748 -20.25 -10.422 1 98.81 73 ILE B O 1
ATOM 2128 N N . ILE B 1 74 ? -0.77 -20.531 -11.445 1 98.69 74 ILE B N 1
ATOM 2129 C CA . ILE B 1 74 ? -0.353 -19.141 -11.352 1 98.69 74 ILE B CA 1
ATOM 2130 C C . ILE B 1 74 ? -0.497 -18.469 -12.711 1 98.69 74 ILE B C 1
ATOM 2132 O O . ILE B 1 74 ? -0.006 -18.984 -13.719 1 98.69 74 ILE B O 1
ATOM 2136 N N . LEU B 1 75 ? -1.154 -17.375 -12.727 1 98.19 75 LEU B N 1
ATOM 2137 C CA . LEU B 1 75 ? -1.303 -16.578 -13.93 1 98.19 75 LEU B CA 1
ATOM 2138 C C . LEU B 1 75 ? -0.174 -15.555 -14.047 1 98.19 75 LEU B C 1
ATOM 2140 O O . LEU B 1 75 ? -0.23 -14.484 -13.43 1 98.19 75 LEU B O 1
ATOM 2144 N N . SER B 1 76 ? 0.758 -15.852 -14.859 1 96.88 76 SER B N 1
ATOM 2145 C CA . SER B 1 76 ? 1.894 -14.961 -15.086 1 96.88 76 SER B CA 1
ATOM 2146 C C . SER B 1 76 ? 1.869 -14.375 -16.484 1 96.88 76 SER B C 1
ATOM 2148 O O . SER B 1 76 ? 2.832 -14.516 -17.25 1 96.88 76 SER B O 1
ATOM 2150 N N . VAL B 1 77 ? 0.793 -13.75 -16.922 1 95.88 77 VAL B N 1
ATOM 2151 C CA . VAL B 1 77 ? 0.625 -13.078 -18.203 1 95.88 77 VAL B CA 1
ATOM 2152 C C . VAL B 1 77 ? 0.133 -11.648 -17.984 1 95.88 77 VAL B C 1
ATOM 2154 O O . VAL B 1 77 ? -0.474 -11.352 -16.953 1 95.88 77 VAL B O 1
ATOM 2157 N N . PRO B 1 78 ? 0.415 -10.766 -18.891 1 95.31 78 PRO B N 1
ATOM 2158 C CA . PRO B 1 78 ? -0.113 -9.406 -18.766 1 95.31 78 PRO B CA 1
ATOM 2159 C C . PRO B 1 78 ? -1.638 -9.375 -18.688 1 95.31 78 PRO B C 1
ATOM 2161 O O . PRO B 1 78 ? -2.307 -10.25 -19.234 1 95.31 78 PRO B O 1
ATOM 2164 N N . PHE B 1 79 ? -2.125 -8.398 -18.047 1 97.25 79 PHE B N 1
ATOM 2165 C CA . PHE B 1 79 ? -3.561 -8.297 -17.812 1 97.25 79 PHE B CA 1
ATOM 2166 C C . PHE B 1 79 ? -4.328 -8.328 -19.141 1 97.25 79 PHE B C 1
ATOM 2168 O O . PHE B 1 79 ? -5.379 -8.969 -19.219 1 97.25 79 PHE B O 1
ATOM 2175 N N . ASP B 1 80 ? -3.801 -7.637 -20.156 1 96.5 80 ASP B N 1
ATOM 2176 C CA . ASP B 1 80 ? -4.523 -7.5 -21.422 1 96.5 80 ASP B CA 1
ATOM 2177 C C . ASP B 1 80 ? -4.527 -8.812 -22.188 1 96.5 80 ASP B C 1
ATOM 2179 O O . ASP B 1 80 ? -5.207 -8.93 -23.219 1 96.5 80 ASP B O 1
ATOM 2183 N N . LYS B 1 81 ? -3.871 -9.844 -21.734 1 96.94 81 LYS B N 1
ATOM 2184 C CA . LYS B 1 81 ? -3.801 -11.125 -22.422 1 96.94 81 LYS B CA 1
ATOM 2185 C C . LYS B 1 81 ? -4.543 -12.211 -21.656 1 96.94 81 LYS B C 1
ATOM 2187 O O . LYS B 1 81 ? -4.688 -13.336 -22.125 1 96.94 81 LYS B O 1
ATOM 2192 N N . ILE B 1 82 ? -5.051 -11.938 -20.469 1 97.12 82 ILE B N 1
ATOM 2193 C CA . ILE B 1 82 ? -5.605 -12.945 -19.562 1 97.12 82 ILE B CA 1
ATOM 2194 C C . ILE B 1 82 ? -6.859 -13.555 -20.188 1 97.12 82 ILE B C 1
ATOM 2196 O O . ILE B 1 82 ? -7.02 -14.781 -20.188 1 97.12 82 ILE B O 1
ATOM 2200 N N . GLU B 1 83 ? -7.719 -12.734 -20.703 1 96.88 83 GLU B N 1
ATOM 2201 C CA . GLU B 1 83 ? -8.977 -13.227 -21.25 1 96.88 83 GLU B CA 1
ATOM 2202 C C . GLU B 1 83 ? -8.734 -14.195 -22.406 1 96.88 83 GLU B C 1
ATOM 2204 O O . GLU B 1 83 ? -9.273 -15.305 -22.406 1 96.88 83 GLU B O 1
ATOM 2209 N N . SER B 1 84 ? -7.902 -13.75 -23.359 1 97.31 84 SER B N 1
ATOM 2210 C CA . SER B 1 84 ? -7.602 -14.602 -24.516 1 97.31 84 SER B CA 1
ATOM 2211 C C . SER B 1 84 ? -6.895 -15.883 -24.078 1 97.31 84 SER B C 1
ATOM 2213 O O . SER B 1 84 ? -7.102 -16.938 -24.688 1 97.31 84 SER B O 1
ATOM 2215 N N . THR B 1 85 ? -6.055 -15.789 -23.031 1 97.69 85 THR B N 1
ATOM 2216 C CA . THR B 1 85 ? -5.336 -16.953 -22.531 1 97.69 85 THR B CA 1
ATOM 2217 C C . THR B 1 85 ? -6.305 -17.953 -21.906 1 97.69 85 THR B C 1
ATOM 2219 O O . THR B 1 85 ? -6.246 -19.156 -22.203 1 97.69 85 THR B O 1
ATOM 2222 N N . ILE B 1 86 ? -7.223 -17.5 -21.062 1 97.56 86 ILE B N 1
ATOM 2223 C CA . ILE B 1 86 ? -8.203 -18.359 -20.422 1 97.56 86 ILE B CA 1
ATOM 2224 C C . ILE B 1 86 ? -9.117 -19 -21.469 1 97.56 86 ILE B C 1
ATOM 2226 O O . ILE B 1 86 ? -9.422 -20.188 -21.391 1 97.56 86 ILE B O 1
ATOM 2230 N N . ASP B 1 87 ? -9.469 -18.234 -22.484 1 96.69 87 ASP B N 1
ATOM 2231 C CA . ASP B 1 87 ? -10.312 -18.734 -23.562 1 96.69 87 ASP B CA 1
ATOM 2232 C C . ASP B 1 87 ? -9.617 -19.844 -24.344 1 96.69 87 ASP B C 1
ATOM 2234 O O . ASP B 1 87 ? -10.242 -20.844 -24.688 1 96.69 87 ASP B O 1
ATOM 2238 N N . ALA B 1 88 ? -8.398 -19.625 -24.594 1 96.81 88 ALA B N 1
ATOM 2239 C CA . ALA B 1 88 ? -7.621 -20.609 -25.359 1 96.81 88 ALA B CA 1
ATOM 2240 C C . ALA B 1 88 ? -7.465 -21.906 -24.578 1 96.81 88 ALA B C 1
ATOM 2242 O O . ALA B 1 88 ? -7.449 -22.984 -25.156 1 96.81 88 ALA B O 1
ATOM 2243 N N . ILE B 1 89 ? -7.328 -21.828 -23.312 1 97.5 89 ILE B N 1
ATOM 2244 C CA . ILE B 1 89 ? -7.148 -22.984 -22.438 1 97.5 89 ILE B CA 1
ATOM 2245 C C . ILE B 1 89 ? -8.484 -23.688 -22.234 1 97.5 89 ILE B C 1
ATOM 2247 O O . ILE B 1 89 ? -8.547 -24.922 -22.25 1 97.5 89 ILE B O 1
ATOM 2251 N N . GLY B 1 90 ? -9.555 -22.922 -22.172 1 97.25 90 GLY B N 1
ATOM 2252 C CA . GLY B 1 90 ? -10.867 -23.422 -21.766 1 97.25 90 GLY B CA 1
ATOM 2253 C C . GLY B 1 90 ? -11.164 -23.188 -20.297 1 97.25 90 GLY B C 1
ATOM 2254 O O . GLY B 1 90 ? -10.492 -23.75 -19.438 1 97.25 90 GLY B O 1
ATOM 2255 N N . LYS B 1 91 ? -12.188 -22.453 -20.016 1 96.06 91 LYS B N 1
ATOM 2256 C CA . LYS B 1 91 ? -12.555 -22.031 -18.672 1 96.06 91 LYS B CA 1
ATOM 2257 C C . LYS B 1 91 ? -12.766 -23.234 -17.75 1 96.06 91 LYS B C 1
ATOM 2259 O O . LYS B 1 91 ? -12.477 -23.172 -16.562 1 96.06 91 LYS B O 1
ATOM 2264 N N . GLU B 1 92 ? -13.242 -24.234 -18.25 1 96.38 92 GLU B N 1
ATOM 2265 C CA . GLU B 1 92 ? -13.586 -25.422 -17.484 1 96.38 92 GLU B CA 1
ATOM 2266 C C . GLU B 1 92 ? -12.352 -26.047 -16.859 1 96.38 92 GLU B C 1
ATOM 2268 O O . GLU B 1 92 ? -12.445 -26.75 -15.844 1 96.38 92 GLU B O 1
ATOM 2273 N N . THR B 1 93 ? -11.211 -25.781 -17.438 1 97.25 93 THR B N 1
ATOM 2274 C CA . THR B 1 93 ? -9.953 -26.328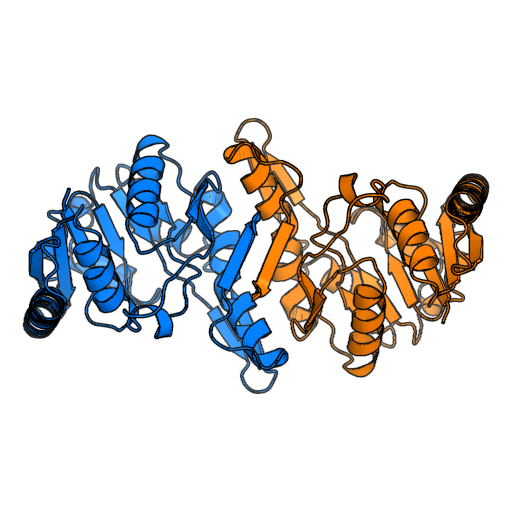 -16.953 1 97.25 93 THR B CA 1
ATOM 2275 C C . THR B 1 93 ? -9.656 -25.812 -15.547 1 97.25 93 THR B C 1
ATOM 2277 O O . THR B 1 93 ? -8.93 -26.453 -14.781 1 97.25 93 THR B O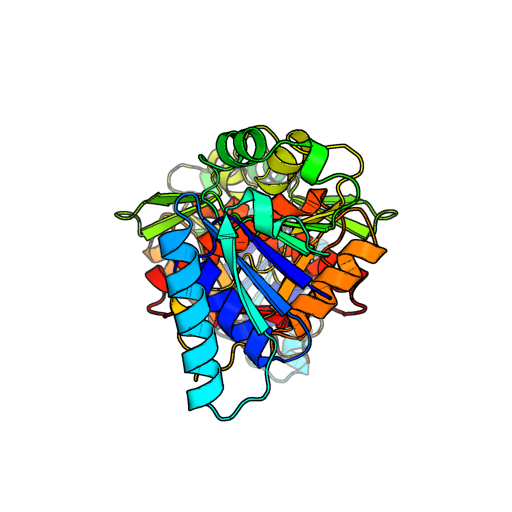 1
ATOM 2280 N N . PHE B 1 94 ? -10.266 -24.75 -15.148 1 98.19 94 PHE B N 1
ATOM 2281 C CA . PHE B 1 94 ? -9.977 -24.094 -13.883 1 98.19 94 PHE B CA 1
ATOM 2282 C C . PHE B 1 94 ? -10.984 -24.5 -12.812 1 98.19 94 PHE B C 1
ATOM 2284 O O . PHE B 1 94 ? -10.914 -24.031 -11.672 1 98.19 94 PHE B O 1
ATOM 2291 N N . GLU B 1 95 ? -11.906 -25.359 -13.117 1 97.56 95 GLU B N 1
ATOM 2292 C CA . GLU B 1 95 ? -12.906 -25.797 -12.148 1 97.56 95 GLU B CA 1
ATOM 2293 C C . GLU B 1 95 ? -12.25 -26.422 -10.914 1 97.56 95 GLU B C 1
ATOM 2295 O O . GLU B 1 95 ? -11.398 -27.297 -11.039 1 97.56 95 GLU B O 1
ATOM 2300 N N . ASN B 1 96 ? -12.609 -25.875 -9.773 1 97.38 96 ASN B N 1
ATOM 2301 C CA . ASN B 1 96 ? -12.211 -26.359 -8.461 1 97.38 96 ASN B CA 1
ATOM 2302 C C . ASN B 1 96 ? -10.703 -26.219 -8.25 1 97.38 96 ASN B C 1
ATOM 2304 O O . ASN B 1 96 ? -10.133 -26.859 -7.363 1 97.38 96 ASN B O 1
ATOM 2308 N N . LYS B 1 97 ? -10.039 -25.438 -9.102 1 98.19 97 LYS B N 1
ATOM 2309 C CA . LYS B 1 97 ? -8.602 -25.219 -8.984 1 98.19 97 LYS B CA 1
ATOM 2310 C C . LYS B 1 97 ? -8.297 -23.984 -8.148 1 98.19 97 LYS B C 1
ATOM 2312 O O . LYS B 1 97 ? -9.102 -23.047 -8.094 1 98.19 97 LYS B O 1
ATOM 2317 N N . ILE B 1 98 ? -7.195 -24.031 -7.391 1 98.81 98 ILE B N 1
ATOM 2318 C CA . ILE B 1 98 ? -6.633 -22.812 -6.801 1 98.81 98 ILE B CA 1
ATOM 2319 C C . ILE B 1 98 ? -5.895 -22.016 -7.875 1 98.81 98 ILE B C 1
ATOM 2321 O O . ILE B 1 98 ? -5.023 -22.547 -8.562 1 98.81 98 ILE B O 1
ATOM 2325 N N . VAL B 1 99 ? -6.281 -20.812 -8.062 1 98.88 99 VAL B N 1
ATOM 2326 C CA . VAL B 1 99 ? -5.676 -19.938 -9.047 1 98.88 99 VAL B CA 1
ATOM 2327 C C . VAL B 1 99 ? -5.059 -18.719 -8.352 1 98.88 99 VAL B C 1
ATOM 2329 O O . VAL B 1 99 ? -5.664 -18.141 -7.441 1 98.88 99 VAL B O 1
ATOM 2332 N N . VAL B 1 100 ? -3.836 -18.344 -8.734 1 98.88 100 VAL B N 1
ATOM 2333 C CA . VAL B 1 100 ? -3.141 -17.219 -8.133 1 98.88 100 VAL B CA 1
ATOM 2334 C C . VAL B 1 100 ? -2.898 -16.141 -9.188 1 98.88 100 VAL B C 1
ATOM 2336 O O . VAL B 1 100 ? -2.322 -16.406 -10.242 1 98.88 100 VAL B O 1
ATOM 2339 N N . SER B 1 101 ? -3.33 -14.977 -8.938 1 98.5 101 SER B N 1
ATOM 2340 C CA . SER B 1 101 ? -3.043 -13.812 -9.766 1 98.5 101 SER B CA 1
ATOM 2341 C C . SER B 1 101 ? -1.954 -12.945 -9.148 1 98.5 101 SER B C 1
ATOM 2343 O O . SER B 1 101 ? -2.051 -12.562 -7.98 1 98.5 101 SER B O 1
ATOM 2345 N N . LEU B 1 102 ? -0.948 -12.641 -9.859 1 97.31 102 LEU B N 1
ATOM 2346 C CA . LEU B 1 102 ? 0.077 -11.688 -9.453 1 97.31 102 LEU B CA 1
ATOM 2347 C C . LEU B 1 102 ? 0.122 -10.5 -10.406 1 97.31 102 LEU B C 1
ATOM 2349 O O . LEU B 1 102 ? 1.178 -9.891 -10.602 1 97.31 102 LEU B O 1
ATOM 2353 N N . ILE B 1 103 ? -0.999 -10.25 -11.039 1 96.38 103 ILE B N 1
ATOM 2354 C CA . ILE B 1 103 ? -1.138 -9.25 -12.102 1 96.38 103 ILE B CA 1
ATOM 2355 C C . ILE B 1 103 ? -1.324 -7.871 -11.477 1 96.38 103 ILE B C 1
ATOM 2357 O O . ILE B 1 103 ? -2.145 -7.691 -10.578 1 96.38 103 ILE B O 1
ATOM 2361 N N . ASN B 1 104 ? -0.6 -6.895 -11.961 1 96.44 104 ASN B N 1
ATOM 2362 C CA . ASN B 1 104 ? -0.65 -5.516 -11.484 1 96.44 104 ASN B CA 1
ATOM 2363 C C . ASN B 1 104 ? -0.789 -4.531 -12.641 1 96.44 104 ASN B C 1
ATOM 2365 O O . ASN B 1 104 ? 0.188 -3.891 -13.031 1 96.44 104 ASN B O 1
ATOM 2369 N N . PRO B 1 105 ? -1.984 -4.316 -13.133 1 97 105 PRO B N 1
ATOM 2370 C CA . PRO B 1 105 ? -2.109 -3.289 -14.164 1 97 105 PRO B CA 1
ATOM 2371 C C . PRO B 1 105 ? -1.723 -1.898 -13.664 1 97 105 PRO B C 1
ATOM 2373 O O . PRO B 1 105 ? -2.111 -1.502 -12.562 1 97 105 PRO B O 1
ATOM 2376 N N . MET B 1 106 ? -0.944 -1.195 -14.445 1 96.81 106 MET B N 1
ATOM 2377 C CA . MET B 1 106 ? -0.483 0.111 -13.984 1 96.81 106 MET B CA 1
ATOM 2378 C C . MET B 1 106 ? -0.304 1.07 -15.156 1 96.81 106 MET B C 1
ATOM 2380 O O . MET B 1 106 ? -0.064 0.64 -16.281 1 96.81 106 MET B O 1
ATOM 2384 N N . LEU B 1 107 ? -0.504 2.312 -14.891 1 97.94 107 LEU B N 1
ATOM 2385 C CA . LEU B 1 107 ? -0.175 3.424 -15.781 1 97.94 107 LEU B CA 1
ATOM 2386 C C . LEU B 1 107 ? 1.195 4 -15.445 1 97.94 107 LEU B C 1
ATOM 2388 O O . LEU B 1 107 ? 1.558 4.105 -14.266 1 97.94 107 LEU B O 1
ATOM 2392 N N . ARG B 1 108 ? 1.926 4.32 -16.484 1 97.12 108 ARG B N 1
ATOM 2393 C CA . ARG B 1 108 ? 3.266 4.871 -16.312 1 97.12 108 ARG B CA 1
ATOM 2394 C C . ARG B 1 108 ? 3.32 6.332 -16.734 1 97.12 108 ARG B C 1
ATOM 2396 O O . ARG B 1 108 ? 2.803 6.695 -17.797 1 97.12 108 ARG B O 1
ATOM 2403 N N . PHE B 1 109 ? 3.891 7.152 -15.883 1 97.5 109 PHE B N 1
ATOM 2404 C CA . PHE B 1 109 ? 4.188 8.555 -16.172 1 97.5 109 PHE B CA 1
ATOM 2405 C C . PHE B 1 109 ? 5.68 8.828 -16.016 1 97.5 109 PHE B C 1
ATOM 2407 O O . PHE B 1 109 ? 6.113 9.438 -15.039 1 97.5 109 PHE B O 1
ATOM 2414 N N . PRO B 1 110 ? 6.48 8.477 -17.031 1 92.56 110 PRO B N 1
ATOM 2415 C CA . PRO B 1 110 ? 7.941 8.469 -16.922 1 92.56 110 PRO B CA 1
ATOM 2416 C C . PRO B 1 110 ? 8.523 9.875 -16.719 1 92.56 110 PRO B C 1
ATOM 2418 O O . PRO B 1 110 ? 9.484 10.039 -15.969 1 92.56 110 PRO B O 1
ATOM 2421 N N . LYS B 1 111 ? 7.969 10.875 -17.406 1 94.12 111 LYS B N 1
ATOM 2422 C CA . LYS B 1 111 ? 8.469 12.242 -17.281 1 94.12 111 LYS B CA 1
ATOM 2423 C C . LYS B 1 111 ? 8.281 12.766 -15.852 1 94.12 111 LYS B C 1
ATOM 2425 O O . LYS B 1 111 ? 9.188 13.398 -15.297 1 94.12 111 LYS B O 1
ATOM 2430 N N . GLU B 1 112 ? 7.113 12.43 -15.234 1 95.12 112 GLU B N 1
ATOM 2431 C CA . GLU B 1 112 ? 6.801 12.898 -13.891 1 95.12 112 GLU B CA 1
ATOM 2432 C C . GLU B 1 112 ? 7.297 11.914 -12.836 1 95.12 112 GLU B C 1
ATOM 2434 O O . GLU B 1 112 ? 7.25 12.203 -11.641 1 95.12 112 GLU B O 1
ATOM 2439 N N . LYS B 1 113 ? 7.801 10.734 -13.297 1 96.19 113 LYS B N 1
ATOM 2440 C CA . LYS B 1 113 ? 8.477 9.734 -12.477 1 96.19 113 LYS B CA 1
ATOM 2441 C C . LYS B 1 113 ? 7.523 9.117 -11.461 1 96.19 113 LYS B C 1
ATOM 2443 O O . LYS B 1 113 ? 7.844 9.039 -10.266 1 96.19 113 LYS B O 1
ATOM 2448 N N . TYR B 1 114 ? 6.375 8.672 -11.922 1 98 114 TYR B N 1
ATOM 2449 C CA . TYR B 1 114 ? 5.488 7.941 -11.016 1 98 114 TYR B CA 1
ATOM 2450 C C . TYR B 1 114 ? 4.594 6.98 -11.789 1 98 114 TYR B C 1
ATOM 2452 O O . TYR B 1 114 ? 4.574 6.992 -13.023 1 98 114 TYR B O 1
ATOM 2460 N N . PHE B 1 115 ? 3.986 6.051 -11.086 1 97.81 115 PHE B N 1
ATOM 2461 C CA . PHE B 1 115 ? 3.041 5.062 -11.594 1 97.81 115 PHE B CA 1
ATOM 2462 C C . PHE B 1 115 ? 1.729 5.125 -10.82 1 97.81 115 PHE B C 1
ATOM 2464 O O . PHE B 1 115 ? 1.706 5.535 -9.656 1 97.81 115 PHE B O 1
ATOM 2471 N N . LEU B 1 116 ? 0.648 4.77 -11.492 1 98.25 116 LEU B N 1
ATOM 2472 C CA . LEU B 1 116 ? -0.657 4.625 -10.859 1 98.25 116 LEU B CA 1
ATOM 2473 C C . LEU B 1 116 ? -1.287 3.281 -11.211 1 98.25 116 LEU B C 1
ATOM 2475 O O . LEU B 1 116 ? -1.019 2.727 -12.273 1 98.25 116 LEU B O 1
ATOM 2479 N N . PRO B 1 117 ? -2.066 2.729 -10.227 1 97.69 117 PRO B N 1
ATOM 2480 C CA . PRO B 1 117 ? -2.838 1.553 -10.641 1 97.69 117 PRO B CA 1
ATOM 2481 C C . PRO B 1 117 ? -3.777 1.845 -11.805 1 97.69 117 PRO B C 1
ATOM 2483 O O . PRO B 1 117 ? -4.445 2.883 -11.82 1 97.69 117 PRO B O 1
ATOM 2486 N N . ASP B 1 118 ? -3.742 1.036 -12.805 1 97.75 118 ASP B N 1
ATOM 2487 C CA . ASP B 1 118 ? -4.688 1.081 -13.922 1 97.75 118 ASP B CA 1
ATOM 2488 C C . ASP B 1 118 ? -5.824 0.083 -13.711 1 97.75 118 ASP B C 1
ATOM 2490 O O . ASP B 1 118 ? -5.863 -0.966 -14.359 1 97.75 118 ASP B O 1
ATOM 2494 N N . ARG B 1 119 ? -6.785 0.413 -12.938 1 96.31 119 ARG B N 1
ATOM 2495 C CA . ARG B 1 119 ? -7.82 -0.513 -12.492 1 96.31 119 ARG B CA 1
ATOM 2496 C C . ARG B 1 119 ? -8.844 -0.763 -13.586 1 96.31 119 ARG B C 1
ATOM 2498 O O . ARG B 1 119 ? -9.367 0.182 -14.188 1 96.31 119 ARG B O 1
ATOM 2505 N N . PRO B 1 120 ? -9.141 -2.018 -13.859 1 97.38 120 PRO B N 1
ATOM 2506 C CA . PRO B 1 120 ? -10.305 -2.289 -14.703 1 97.38 120 PRO B CA 1
ATOM 2507 C C . PRO B 1 120 ? -11.625 -1.923 -14.023 1 97.38 120 PRO B C 1
ATOM 2509 O O . PRO B 1 120 ? -11.633 -1.508 -12.867 1 97.38 120 PRO B O 1
ATOM 2512 N N . ALA B 1 121 ? -12.773 -2.033 -14.781 1 96.38 121 ALA B N 1
ATOM 2513 C CA . ALA B 1 121 ? -14.094 -1.627 -14.312 1 96.38 121 ALA B CA 1
ATOM 2514 C C . ALA B 1 121 ? -14.5 -2.41 -13.062 1 96.38 121 ALA B C 1
ATOM 2516 O O . ALA B 1 121 ? -15.211 -1.895 -12.203 1 96.38 121 ALA B O 1
ATOM 2517 N N . GLU B 1 122 ? -13.945 -3.6 -12.898 1 97.5 122 GLU B N 1
ATOM 2518 C CA . GLU B 1 122 ? -14.305 -4.48 -11.789 1 97.5 122 GLU B CA 1
ATOM 2519 C C . GLU B 1 122 ? -13.625 -4.043 -10.492 1 97.5 122 GLU B C 1
ATOM 2521 O O . GLU B 1 122 ? -13.992 -4.504 -9.406 1 97.5 122 GLU B O 1
ATOM 2526 N N . GLY B 1 123 ? -12.633 -3.121 -10.586 1 96.62 123 GLY B N 1
ATOM 2527 C CA . GLY B 1 123 ? -12 -2.578 -9.391 1 96.62 123 GLY B CA 1
ATOM 2528 C C . GLY B 1 123 ? -10.578 -3.066 -9.195 1 96.62 123 GLY B C 1
ATOM 2529 O O . GLY B 1 123 ? -9.789 -2.428 -8.492 1 96.62 123 GLY B O 1
ATOM 2530 N N . SER B 1 124 ? -10.273 -4.258 -9.805 1 98.19 124 SER B N 1
ATOM 2531 C CA . SER B 1 124 ? -8.938 -4.828 -9.781 1 98.19 124 SER B CA 1
ATOM 2532 C C . SER B 1 124 ? -8.773 -5.906 -10.852 1 98.19 124 SER B C 1
ATOM 2534 O O . SER B 1 124 ? -9.766 -6.391 -11.406 1 98.19 124 SER B O 1
ATOM 2536 N N . ALA B 1 125 ? -7.52 -6.23 -11.18 1 98.5 125 ALA B N 1
ATOM 2537 C CA . ALA B 1 125 ? -7.238 -7.332 -12.094 1 98.5 125 ALA B CA 1
ATOM 2538 C C . ALA B 1 125 ? -7.789 -8.648 -11.547 1 98.5 125 ALA B C 1
ATOM 2540 O O . ALA B 1 125 ? -8.398 -9.422 -12.289 1 98.5 125 ALA B O 1
ATOM 2541 N N . ALA B 1 126 ? -7.613 -8.906 -10.258 1 98.62 126 ALA B N 1
ATOM 2542 C CA . ALA B 1 126 ? -8.086 -10.148 -9.648 1 98.62 126 ALA B CA 1
ATOM 2543 C C . ALA B 1 126 ? -9.602 -10.273 -9.766 1 98.62 126 ALA B C 1
ATOM 2545 O O . ALA B 1 126 ? -10.117 -11.344 -10.102 1 98.62 126 ALA B O 1
ATOM 2546 N N . LEU B 1 127 ? -10.281 -9.219 -9.469 1 98.62 127 LEU B N 1
ATOM 2547 C CA . LEU B 1 127 ? -11.734 -9.25 -9.555 1 98.62 127 LEU B CA 1
ATOM 2548 C C . LEU B 1 127 ? -12.195 -9.461 -10.992 1 98.62 127 LEU B C 1
ATOM 2550 O O . LEU B 1 127 ? -13.188 -10.148 -11.242 1 98.62 127 LEU B O 1
ATOM 2554 N N . ALA B 1 128 ? -11.523 -8.797 -11.922 1 98.56 128 ALA B N 1
ATOM 2555 C CA . ALA B 1 128 ? -11.828 -9.016 -13.328 1 98.56 128 ALA B CA 1
ATOM 2556 C C . ALA B 1 128 ? -11.586 -10.469 -13.727 1 98.56 128 ALA B C 1
ATOM 2558 O O . ALA B 1 128 ? -12.414 -11.078 -14.406 1 98.56 128 ALA B O 1
ATOM 2559 N N . VAL B 1 129 ? -10.469 -11.062 -13.289 1 98.62 129 VAL B N 1
ATOM 2560 C CA . VAL B 1 129 ? -10.117 -12.445 -13.586 1 98.62 129 VAL B CA 1
ATOM 2561 C C . VAL B 1 129 ? -11.164 -13.383 -13 1 98.62 129 VAL B C 1
ATOM 2563 O O . VAL B 1 129 ? -11.539 -14.375 -13.633 1 98.62 129 VAL B O 1
ATOM 2566 N N . LYS B 1 130 ? -11.594 -13.094 -11.812 1 98.5 130 LYS B N 1
ATOM 2567 C CA . LYS B 1 130 ? -12.609 -13.914 -11.156 1 98.5 130 LYS B CA 1
ATOM 2568 C C . LYS B 1 130 ? -13.836 -14.094 -12.047 1 98.5 130 LYS B C 1
ATOM 2570 O O . LYS B 1 130 ? -14.414 -15.18 -12.109 1 98.5 130 LYS B O 1
ATOM 2575 N N . LYS B 1 131 ? -14.203 -13.07 -12.75 1 97.88 131 LYS B N 1
ATOM 2576 C CA . LYS B 1 131 ? -15.375 -13.109 -13.617 1 97.88 131 LYS B CA 1
ATOM 2577 C C . LYS B 1 131 ? -15.117 -13.992 -14.836 1 97.88 131 LYS B C 1
ATOM 2579 O O . LYS B 1 131 ? -16.062 -14.469 -15.477 1 97.88 131 LYS B O 1
ATOM 2584 N N . MET B 1 132 ? -13.906 -14.156 -15.18 1 97.75 132 MET B N 1
ATOM 2585 C CA . MET B 1 132 ? -13.531 -14.922 -16.375 1 97.75 132 MET B CA 1
ATOM 2586 C C . MET B 1 132 ? -13.453 -16.406 -16.047 1 97.75 132 MET B C 1
ATOM 2588 O O . MET B 1 132 ? -13.398 -17.25 -16.953 1 97.75 132 MET B O 1
ATOM 2592 N N . LEU B 1 133 ? -13.43 -16.766 -14.758 1 98.19 133 LEU B N 1
ATOM 2593 C CA . LEU B 1 133 ? -13.242 -18.141 -14.32 1 98.19 133 LEU B CA 1
ATOM 2594 C C . LEU B 1 133 ? -14.562 -18.781 -13.898 1 98.19 133 LEU B C 1
ATOM 2596 O O . LEU B 1 133 ? -15.531 -18.062 -13.625 1 98.19 133 LEU B O 1
ATOM 2600 N N . PRO B 1 134 ? -14.617 -20.125 -13.867 1 97.88 134 PRO B N 1
ATOM 2601 C CA . PRO B 1 134 ? -15.797 -20.766 -13.281 1 97.88 134 PRO B CA 1
ATOM 2602 C C . PRO B 1 134 ? -15.977 -20.422 -11.805 1 97.88 134 PRO B C 1
ATOM 2604 O O . PRO B 1 134 ? -14.992 -20.156 -11.102 1 97.88 134 PRO B O 1
ATOM 2607 N N . SER B 1 135 ? -17.188 -20.438 -11.344 1 97.12 135 SER B N 1
ATOM 2608 C CA . SER B 1 135 ? -17.516 -20.047 -9.977 1 97.12 135 SER B CA 1
ATOM 2609 C C . SER B 1 135 ? -16.781 -20.906 -8.961 1 97.12 135 SER B C 1
ATOM 2611 O O . SER B 1 135 ? -16.5 -20.469 -7.84 1 97.12 135 SER B O 1
ATOM 2613 N N . SER B 1 136 ? -16.422 -22.094 -9.32 1 98.06 136 SER B N 1
ATOM 2614 C CA . SER B 1 136 ? -15.805 -23.031 -8.391 1 98.06 136 SER B CA 1
ATOM 2615 C C . SER B 1 136 ? -14.305 -22.797 -8.273 1 98.06 136 SER B C 1
ATOM 2617 O O . SER B 1 136 ? -13.648 -23.344 -7.387 1 98.06 136 SER B O 1
ATOM 2619 N N . ALA B 1 137 ? -13.727 -22.031 -9.266 1 98.5 137 ALA B N 1
ATOM 2620 C CA . ALA B 1 137 ? -12.312 -21.672 -9.156 1 98.5 137 ALA B CA 1
ATOM 2621 C C . ALA B 1 137 ? -12.055 -20.844 -7.902 1 98.5 137 ALA B C 1
ATOM 2623 O O . ALA B 1 137 ? -12.844 -19.969 -7.559 1 98.5 137 ALA B O 1
ATOM 2624 N N . LYS B 1 138 ? -11.023 -21.172 -7.176 1 98.81 138 LYS B N 1
ATOM 2625 C CA . LYS B 1 138 ? -10.641 -20.469 -5.953 1 98.81 138 LYS B CA 1
ATOM 2626 C C . LYS B 1 138 ? -9.492 -19.5 -6.223 1 98.81 138 LYS B C 1
ATOM 2628 O O . LYS B 1 138 ? -8.32 -19.859 -6.098 1 98.81 138 LYS B O 1
ATOM 2633 N N . LEU B 1 139 ? -9.852 -18.281 -6.547 1 98.88 139 LEU B N 1
ATOM 2634 C CA . LEU B 1 139 ? -8.891 -17.266 -6.938 1 98.88 139 LEU B CA 1
ATOM 2635 C C . LEU B 1 139 ? -8.32 -16.562 -5.711 1 98.88 139 LEU B C 1
ATOM 2637 O O . LEU B 1 139 ? -9.062 -16.188 -4.809 1 98.88 139 LEU B O 1
ATOM 2641 N N . CYS B 1 140 ? -6.977 -16.422 -5.648 1 98.88 140 CYS B N 1
ATOM 2642 C CA . CYS B 1 140 ? -6.23 -15.617 -4.691 1 98.88 140 CYS B CA 1
ATOM 2643 C C . CYS B 1 140 ? -5.266 -14.68 -5.41 1 98.88 140 CYS B C 1
ATOM 2645 O O . CYS B 1 140 ? -4.934 -14.891 -6.578 1 98.88 140 CYS B O 1
ATOM 2647 N N . THR B 1 141 ? -4.906 -13.656 -4.758 1 98.25 141 THR B N 1
ATOM 2648 C CA . THR B 1 141 ? -3.723 -12.914 -5.172 1 98.25 141 THR B CA 1
ATOM 2649 C C . THR B 1 141 ? -2.516 -13.305 -4.328 1 98.25 141 THR B C 1
ATOM 2651 O O . THR B 1 141 ? -2.666 -13.82 -3.217 1 98.25 141 THR B O 1
ATOM 2654 N N . GLY B 1 142 ? -1.382 -13.117 -4.863 1 97.31 142 GLY B N 1
ATOM 2655 C CA . GLY B 1 142 ? -0.101 -13.367 -4.223 1 97.31 142 GLY B CA 1
ATOM 2656 C C . GLY B 1 142 ? 1.085 -13.031 -5.105 1 97.31 142 GLY B C 1
ATOM 2657 O O . GLY B 1 142 ? 1.015 -13.164 -6.328 1 97.31 142 GLY B O 1
ATOM 2658 N N . PHE B 1 143 ? 2.176 -12.57 -4.492 1 96.75 143 PHE B N 1
ATOM 2659 C CA . PHE B 1 143 ? 3.439 -12.281 -5.16 1 96.75 143 PHE B CA 1
ATOM 2660 C C . PHE B 1 143 ? 3.355 -10.969 -5.938 1 96.75 143 PHE B C 1
ATOM 2662 O O . PHE B 1 143 ? 4.199 -10.695 -6.793 1 96.75 143 PHE B O 1
ATOM 2669 N N . ASN B 1 144 ? 2.391 -10.18 -5.707 1 94.25 144 ASN B N 1
ATOM 2670 C CA . ASN B 1 144 ? 2.184 -8.953 -6.473 1 94.25 144 ASN B CA 1
ATOM 2671 C C . ASN B 1 144 ? 3.314 -7.957 -6.25 1 94.25 144 ASN B C 1
ATOM 2673 O O . ASN B 1 144 ? 3.689 -7.219 -7.164 1 94.25 144 ASN B O 1
ATOM 2677 N N . ASN B 1 145 ? 3.889 -7.996 -5.105 1 87.12 145 ASN B N 1
ATOM 2678 C CA . ASN B 1 145 ? 4.746 -6.867 -4.762 1 87.12 145 ASN B CA 1
ATOM 2679 C C . ASN B 1 145 ? 6.223 -7.254 -4.805 1 87.12 145 ASN B C 1
ATOM 2681 O O . ASN B 1 145 ? 7.047 -6.66 -4.105 1 87.12 145 ASN B O 1
ATOM 2685 N N . VAL B 1 146 ? 6.605 -8.234 -5.48 1 85.62 146 VAL B N 1
ATOM 2686 C CA . VAL B 1 146 ? 8.008 -8.594 -5.676 1 85.62 146 VAL B CA 1
ATOM 2687 C C . VAL B 1 146 ? 8.484 -8.07 -7.027 1 85.62 146 VAL B C 1
ATOM 2689 O O . VAL B 1 146 ? 7.848 -8.305 -8.055 1 85.62 146 VAL B O 1
ATOM 2692 N N . ALA B 1 147 ? 9.555 -7.379 -6.98 1 80.88 147 ALA B N 1
ATOM 2693 C CA . ALA B 1 147 ? 10.094 -6.766 -8.188 1 80.88 147 ALA B CA 1
ATOM 2694 C C . ALA B 1 147 ? 10.547 -7.828 -9.188 1 80.88 147 ALA B C 1
ATOM 2696 O O . ALA B 1 147 ? 11.156 -8.828 -8.805 1 80.88 147 ALA B O 1
ATOM 2697 N N . SER B 1 148 ? 10.297 -7.52 -10.445 1 78.31 148 SER B N 1
ATOM 2698 C CA . SER B 1 148 ? 10.57 -8.469 -11.523 1 78.31 148 SER B CA 1
ATOM 2699 C C . SER B 1 148 ? 12.039 -8.852 -11.57 1 78.31 148 SER B C 1
ATOM 2701 O O . SER B 1 148 ? 12.375 -10.023 -11.758 1 78.31 148 SER B O 1
ATOM 2703 N N . GLY B 1 149 ? 12.875 -7.918 -11.375 1 79.69 149 GLY B N 1
ATOM 2704 C CA . GLY B 1 149 ? 14.305 -8.156 -11.484 1 79.69 149 GLY B CA 1
ATOM 2705 C C . GLY B 1 149 ? 14.852 -9.023 -10.367 1 79.69 149 GLY B C 1
ATOM 2706 O O . GLY B 1 149 ? 15.945 -9.57 -10.484 1 79.69 149 GLY B O 1
ATOM 2707 N N . LYS B 1 150 ? 14.086 -9.234 -9.375 1 86.75 150 LYS B N 1
ATOM 2708 C CA . LYS B 1 150 ? 14.586 -9.953 -8.203 1 86.75 150 LYS B CA 1
ATOM 2709 C C . LYS B 1 150 ? 14.344 -11.453 -8.336 1 86.75 150 LYS B C 1
ATOM 2711 O O . LYS B 1 150 ? 15.039 -12.25 -7.711 1 86.75 150 LYS B O 1
ATOM 2716 N N . TRP B 1 151 ? 13.453 -11.805 -9.156 1 89.62 151 TRP B N 1
ATOM 2717 C CA . TRP B 1 151 ? 13.062 -13.203 -9.266 1 89.62 151 TRP B CA 1
ATOM 2718 C C . TRP B 1 151 ? 14.211 -14.055 -9.797 1 89.62 151 TRP B C 1
ATOM 2720 O O . TRP B 1 151 ? 14.406 -15.188 -9.367 1 89.62 151 TRP B O 1
ATOM 2730 N N . MET B 1 152 ? 15.023 -13.438 -10.633 1 89.62 152 MET B N 1
ATOM 2731 C CA . MET B 1 152 ? 16.094 -14.188 -11.289 1 89.62 152 MET B CA 1
ATOM 2732 C C . MET B 1 152 ? 17.391 -14.07 -10.508 1 89.62 152 MET B C 1
ATOM 2734 O O . MET B 1 152 ? 18.359 -14.781 -10.797 1 89.62 152 MET B O 1
ATOM 2738 N N . GLU B 1 153 ? 17.406 -13.164 -9.578 1 91.25 153 GLU B N 1
ATOM 2739 C CA . GLU B 1 153 ? 18.594 -13.023 -8.727 1 91.25 153 GLU B CA 1
ATOM 2740 C C . GLU B 1 153 ? 18.578 -14.039 -7.59 1 91.25 153 GLU B C 1
ATOM 2742 O O . GLU B 1 153 ? 18.406 -13.672 -6.426 1 91.25 153 GLU B O 1
ATOM 2747 N N . LEU B 1 154 ? 18.984 -15.258 -7.898 1 92.06 154 LEU B N 1
ATOM 2748 C CA . LEU B 1 154 ? 18.734 -16.406 -7.031 1 92.06 154 LEU B CA 1
ATOM 2749 C C . LEU B 1 154 ? 19.656 -16.375 -5.812 1 92.06 154 LEU B C 1
ATOM 2751 O O . LEU B 1 154 ? 19.375 -17.016 -4.801 1 92.06 154 LEU B O 1
ATOM 2755 N N . ASP B 1 155 ? 20.688 -15.633 -5.895 1 90.88 155 ASP B N 1
ATOM 2756 C CA . ASP B 1 155 ? 21.609 -15.531 -4.766 1 90.88 155 ASP B CA 1
ATOM 2757 C C . ASP B 1 155 ? 21.125 -14.508 -3.746 1 90.88 155 ASP B C 1
ATOM 2759 O O . ASP B 1 155 ? 21.609 -14.461 -2.617 1 90.88 155 ASP B O 1
ATOM 2763 N N . GLU B 1 156 ? 20.141 -13.773 -4.156 1 91.62 156 GLU B N 1
ATOM 2764 C CA . GLU B 1 156 ? 19.562 -12.797 -3.24 1 91.62 156 GLU B CA 1
ATOM 2765 C C . GLU B 1 156 ? 18.406 -13.398 -2.453 1 91.62 156 GLU B C 1
ATOM 2767 O O . GLU B 1 156 ? 17.516 -14.039 -3.029 1 91.62 156 GLU B O 1
ATOM 2772 N N . GLU B 1 157 ? 18.516 -13.172 -1.229 1 93.38 157 GLU B N 1
ATOM 2773 C CA . GLU B 1 157 ? 17.406 -13.57 -0.368 1 93.38 157 GLU B CA 1
ATOM 2774 C C . GLU B 1 157 ? 16.25 -12.578 -0.45 1 93.38 157 GLU B C 1
ATOM 2776 O O . GLU B 1 157 ? 16.453 -11.367 -0.347 1 93.38 157 GLU B O 1
ATOM 2781 N N . LEU B 1 158 ? 15.07 -13.039 -0.731 1 93.94 158 LEU B N 1
ATOM 2782 C CA . LEU B 1 158 ? 13.852 -12.242 -0.665 1 93.94 158 LEU B CA 1
ATOM 2783 C C . LEU B 1 158 ? 13.156 -12.422 0.683 1 93.94 158 LEU B C 1
ATOM 2785 O O . LEU B 1 158 ? 12.758 -13.531 1.037 1 93.94 158 LEU B O 1
ATOM 2789 N N . ASP B 1 159 ? 13.109 -11.375 1.444 1 94.69 159 ASP B N 1
ATOM 2790 C CA . ASP B 1 159 ? 12.531 -11.484 2.781 1 94.69 159 ASP B CA 1
ATOM 2791 C C . ASP B 1 159 ? 11.383 -10.492 2.963 1 94.69 159 ASP B C 1
ATOM 2793 O O . ASP B 1 159 ? 11.117 -10.039 4.078 1 94.69 159 ASP B O 1
ATOM 2797 N N . TYR B 1 160 ? 10.664 -10.141 1.917 1 94.88 160 TYR B N 1
ATOM 2798 C CA . TYR B 1 160 ? 9.562 -9.18 1.876 1 94.88 160 TYR B CA 1
ATOM 2799 C C . TYR B 1 160 ? 8.312 -9.766 2.523 1 94.88 160 TYR B C 1
ATOM 2801 O O . TYR B 1 160 ? 8.164 -10.984 2.621 1 94.88 160 TYR B O 1
ATOM 2809 N N . SER B 1 161 ? 7.445 -8.875 2.996 1 97.25 161 SER B N 1
ATOM 2810 C CA . SER B 1 161 ? 6.059 -9.258 3.236 1 97.25 161 SER B CA 1
ATOM 2811 C C . SER B 1 161 ? 5.309 -9.461 1.924 1 97.25 161 SER B C 1
ATOM 2813 O O . SER B 1 161 ? 5.477 -8.688 0.98 1 97.25 161 SER B O 1
ATOM 2815 N N . VAL B 1 162 ? 4.566 -10.523 1.809 1 98 162 VAL B N 1
ATOM 2816 C CA . VAL B 1 162 ? 3.713 -10.781 0.653 1 98 162 VAL B CA 1
ATOM 2817 C C . VAL B 1 162 ? 2.26 -10.914 1.103 1 98 162 VAL B C 1
ATOM 2819 O O . VAL B 1 162 ? 1.915 -11.82 1.865 1 98 162 VAL B O 1
ATOM 2822 N N . CYS B 1 163 ? 1.441 -9.992 0.642 1 98.25 163 CYS B N 1
ATOM 2823 C CA . CYS B 1 163 ? 0.02 -10.023 0.967 1 98.25 163 CYS B CA 1
ATOM 2824 C C . CYS B 1 163 ? -0.718 -11.031 0.095 1 98.25 163 CYS B C 1
ATOM 2826 O O . CYS B 1 163 ? -0.512 -11.078 -1.119 1 98.25 163 CYS B O 1
ATOM 2828 N N . VAL B 1 164 ? -1.53 -11.844 0.719 1 98.81 164 VAL B N 1
ATOM 2829 C CA . VAL B 1 164 ? -2.367 -12.82 0.03 1 98.81 164 VAL B CA 1
ATOM 2830 C C . VAL B 1 164 ? -3.836 -12.57 0.37 1 98.81 164 VAL B C 1
ATOM 2832 O O . VAL B 1 164 ? -4.199 -12.469 1.544 1 98.81 164 VAL B O 1
ATOM 2835 N N . CYS B 1 165 ? -4.668 -12.414 -0.604 1 98.62 165 CYS B N 1
ATOM 2836 C CA . CYS B 1 165 ? -6.102 -12.281 -0.354 1 98.62 165 CYS B CA 1
ATOM 2837 C C . CYS B 1 165 ? -6.895 -13.258 -1.206 1 98.62 165 CYS B C 1
ATOM 2839 O O . CYS B 1 165 ? -6.395 -13.766 -2.213 1 98.62 165 CYS B O 1
ATOM 2841 N N . GLY B 1 166 ? -8.055 -13.648 -0.805 1 98.69 166 GLY B N 1
ATOM 2842 C CA . GLY B 1 166 ? -8.953 -14.602 -1.44 1 98.69 166 GLY B CA 1
ATOM 2843 C C . GLY B 1 166 ? -10.156 -14.945 -0.588 1 98.69 166 GLY B C 1
ATOM 2844 O O . GLY B 1 166 ? -10.125 -14.797 0.635 1 98.69 166 GLY B O 1
ATOM 2845 N N . ASP B 1 167 ? -11.18 -15.492 -1.223 1 98.44 167 ASP B N 1
ATOM 2846 C CA . ASP B 1 167 ? -12.445 -15.719 -0.535 1 98.44 167 ASP B CA 1
ATOM 2847 C C . ASP B 1 167 ? -12.492 -17.109 0.085 1 98.44 167 ASP B C 1
ATOM 2849 O O . ASP B 1 167 ? -13.281 -17.375 0.995 1 98.44 167 ASP B O 1
ATOM 2853 N N . ASP B 1 168 ? -11.773 -18.047 -0.414 1 98.62 168 ASP B N 1
ATOM 2854 C CA . ASP B 1 168 ? -11.711 -19.406 0.124 1 98.62 168 ASP B CA 1
ATOM 2855 C C . ASP B 1 168 ? -10.562 -19.547 1.125 1 98.62 168 ASP B C 1
ATOM 2857 O O . ASP B 1 168 ? -9.391 -19.516 0.745 1 98.62 168 ASP B O 1
ATOM 2861 N N . LYS B 1 169 ? -10.898 -19.766 2.381 1 97.88 169 LYS B N 1
ATOM 2862 C CA . LYS B 1 169 ? -9.922 -19.75 3.467 1 97.88 169 LYS B CA 1
ATOM 2863 C C . LYS B 1 169 ? -8.883 -20.859 3.281 1 97.88 169 LYS B C 1
ATOM 2865 O O . LYS B 1 169 ? -7.688 -20.625 3.508 1 97.88 169 LYS B O 1
ATOM 2870 N N . GLU B 1 170 ? -9.328 -21.969 2.887 1 98.38 170 GLU B N 1
ATOM 2871 C CA . GLU B 1 170 ? -8.406 -23.094 2.717 1 98.38 170 GLU B CA 1
ATOM 2872 C C . GLU B 1 170 ? -7.457 -22.844 1.546 1 98.38 170 GLU B C 1
ATOM 2874 O O . GLU B 1 170 ? -6.258 -23.125 1.645 1 98.38 170 GLU B O 1
ATOM 2879 N N . ALA B 1 171 ? -7.992 -22.391 0.427 1 98.69 171 ALA B N 1
ATOM 2880 C CA . ALA B 1 171 ? -7.156 -22.078 -0.725 1 98.69 171 ALA B CA 1
ATOM 2881 C C . ALA B 1 171 ? -6.125 -21 -0.37 1 98.69 171 ALA B C 1
ATOM 2883 O O . ALA B 1 171 ? -4.965 -21.094 -0.772 1 98.69 171 ALA B O 1
ATOM 2884 N N . LYS B 1 172 ? -6.609 -20 0.336 1 98.62 172 LYS B N 1
ATOM 2885 C CA . LYS B 1 172 ? -5.703 -18.938 0.744 1 98.62 172 LYS B CA 1
ATOM 2886 C C . LYS B 1 172 ? -4.551 -19.484 1.584 1 98.62 172 LYS B C 1
ATOM 2888 O O . LYS B 1 172 ? -3.406 -19.047 1.425 1 98.62 172 LYS B O 1
ATOM 2893 N N . LYS B 1 173 ? -4.801 -20.359 2.479 1 98.5 173 LYS B N 1
ATOM 2894 C CA . LYS B 1 173 ? -3.766 -20.984 3.301 1 98.5 173 LYS B CA 1
ATOM 2895 C C . LYS B 1 173 ? -2.748 -21.734 2.438 1 98.5 173 LYS B C 1
ATOM 2897 O O . LYS B 1 173 ? -1.544 -21.656 2.686 1 98.5 173 LYS B O 1
ATOM 2902 N N . VAL B 1 174 ? -3.23 -22.438 1.494 1 98.56 174 VAL B N 1
ATOM 2903 C CA . VAL B 1 174 ? -2.359 -23.172 0.582 1 98.56 174 VAL B CA 1
ATOM 2904 C C . VAL B 1 174 ? -1.443 -22.203 -0.155 1 98.56 174 VAL B C 1
ATOM 2906 O O . VAL B 1 174 ? -0.245 -22.453 -0.3 1 98.56 174 VAL B O 1
ATOM 2909 N N . VAL B 1 175 ? -1.994 -21.094 -0.613 1 98.75 175 VAL B N 1
ATOM 2910 C CA . VAL B 1 175 ? -1.212 -20.094 -1.333 1 98.75 175 VAL B CA 1
ATOM 2911 C C . VAL B 1 175 ? -0.193 -19.453 -0.39 1 98.75 175 VAL B C 1
ATOM 2913 O O . VAL B 1 175 ? 0.95 -19.203 -0.778 1 98.75 175 VAL B O 1
ATOM 2916 N N . MET B 1 176 ? -0.57 -19.203 0.822 1 98.62 176 MET B N 1
ATOM 2917 C CA . MET B 1 176 ? 0.355 -18.656 1.808 1 98.62 176 MET B CA 1
ATOM 2918 C C . MET B 1 176 ? 1.499 -19.625 2.084 1 98.62 176 MET B C 1
ATOM 2920 O O . MET B 1 176 ? 2.645 -19.203 2.256 1 98.62 176 MET B O 1
ATOM 2924 N N . ASP B 1 177 ? 1.194 -20.875 2.125 1 98.31 177 ASP B N 1
ATOM 2925 C CA . ASP B 1 177 ? 2.236 -21.891 2.277 1 98.31 177 ASP B CA 1
ATOM 2926 C C . ASP B 1 177 ? 3.205 -21.859 1.097 1 98.31 177 ASP B C 1
ATOM 2928 O O . ASP B 1 177 ? 4.414 -22.016 1.277 1 98.31 177 ASP B O 1
ATOM 2932 N N . LEU B 1 178 ? 2.637 -21.719 -0.065 1 98.25 178 LEU B N 1
ATOM 2933 C CA . LEU B 1 178 ? 3.471 -21.594 -1.254 1 98.25 178 LEU B CA 1
ATOM 2934 C C . LEU B 1 178 ? 4.387 -20.375 -1.144 1 98.25 178 LEU B C 1
ATOM 2936 O O . LEU B 1 178 ? 5.582 -20.453 -1.432 1 98.25 178 LEU B O 1
ATOM 2940 N N . VAL B 1 179 ? 3.854 -19.203 -0.744 1 98.06 179 VAL B N 1
ATOM 2941 C CA . VAL B 1 179 ? 4.637 -17.984 -0.572 1 98.06 179 VAL B CA 1
ATOM 2942 C C . VAL B 1 179 ? 5.773 -18.234 0.417 1 98.06 179 VAL B C 1
ATOM 2944 O O . VAL B 1 179 ? 6.922 -17.859 0.162 1 98.06 179 VAL B O 1
ATOM 2947 N N . SER B 1 180 ? 5.523 -18.953 1.489 1 97.38 180 SER B N 1
ATOM 2948 C CA . SER B 1 180 ? 6.496 -19.203 2.549 1 97.38 180 SER B CA 1
ATOM 2949 C C . SER B 1 180 ? 7.613 -20.125 2.066 1 97.38 180 SER B C 1
ATOM 2951 O O . SER B 1 180 ? 8.688 -20.172 2.668 1 97.38 180 SER B O 1
ATOM 2953 N N . SER B 1 181 ? 7.336 -20.859 1.03 1 95.5 181 SER B N 1
ATOM 2954 C CA . SER B 1 181 ? 8.328 -21.797 0.529 1 95.5 181 SER B CA 1
ATOM 2955 C C . SER B 1 181 ? 9.352 -21.109 -0.368 1 95.5 181 SER B C 1
ATOM 2957 O O . SER B 1 181 ? 10.375 -21.703 -0.715 1 95.5 181 SER B O 1
ATOM 2959 N N . VAL B 1 182 ? 9.109 -19.859 -0.74 1 96.06 182 VAL B N 1
ATOM 2960 C CA . VAL B 1 182 ? 9.969 -19.109 -1.647 1 96.06 182 VAL B CA 1
ATOM 2961 C C . VAL B 1 182 ? 10.914 -18.219 -0.845 1 96.06 182 VAL B C 1
ATOM 2963 O O . VAL B 1 182 ? 10.5 -17.188 -0.303 1 96.06 182 VAL B O 1
ATOM 2966 N N . SER B 1 183 ? 12.164 -18.625 -0.801 1 95.31 183 SER B N 1
ATOM 2967 C CA . SER B 1 183 ? 13.188 -17.859 -0.095 1 95.31 183 SER B CA 1
ATOM 2968 C C . SER B 1 183 ? 12.789 -17.594 1.354 1 95.31 183 SER B C 1
ATOM 2970 O O . SER B 1 183 ? 12.5 -18.531 2.102 1 95.31 183 SER B O 1
ATOM 2972 N N . LYS B 1 184 ? 12.734 -16.344 1.776 1 96.56 184 LYS B N 1
ATOM 2973 C CA . LYS B 1 184 ? 12.336 -15.977 3.131 1 96.56 184 LYS B CA 1
ATOM 2974 C C . LYS B 1 184 ? 11.141 -15.031 3.109 1 96.56 184 LYS B C 1
ATOM 2976 O O . LYS B 1 184 ? 11.008 -14.172 3.982 1 96.56 184 LYS B O 1
ATOM 2981 N N . LEU B 1 185 ? 10.336 -15.195 2.064 1 96.94 185 LEU B N 1
ATOM 2982 C CA . LEU B 1 185 ? 9.141 -14.367 1.964 1 96.94 185 LEU B CA 1
ATOM 2983 C C . LEU B 1 185 ? 8.188 -14.648 3.125 1 96.94 185 LEU B C 1
ATOM 2985 O O . LEU B 1 185 ? 8.047 -15.789 3.559 1 96.94 185 LEU B O 1
ATOM 2989 N N . LYS B 1 186 ? 7.555 -13.594 3.613 1 97.44 186 LYS B N 1
ATOM 2990 C CA . LYS B 1 186 ? 6.605 -13.703 4.719 1 97.44 186 LYS B CA 1
ATOM 2991 C C . LYS B 1 186 ? 5.176 -13.461 4.246 1 97.44 186 LYS B C 1
ATOM 2993 O O . LYS B 1 186 ? 4.785 -12.312 4.004 1 97.44 186 LYS B O 1
ATOM 2998 N N . PRO B 1 187 ? 4.395 -14.523 4.129 1 98.25 187 PRO B N 1
ATOM 2999 C CA . PRO B 1 187 ? 3 -14.336 3.719 1 98.25 187 PRO B CA 1
ATOM 3000 C C . PRO B 1 187 ? 2.146 -13.703 4.812 1 98.25 187 PRO B C 1
ATOM 3002 O O . PRO B 1 187 ? 2.312 -14.023 5.992 1 98.25 187 PRO B O 1
ATOM 3005 N N . LEU B 1 188 ? 1.308 -12.805 4.457 1 98.44 188 LEU B N 1
ATOM 3006 C CA . LEU B 1 188 ? 0.329 -12.188 5.348 1 98.44 188 LEU B CA 1
ATOM 3007 C C . LEU B 1 188 ? -1.081 -12.328 4.781 1 98.44 188 LEU B C 1
ATOM 3009 O O . LEU B 1 188 ? -1.301 -12.102 3.59 1 98.44 188 LEU B O 1
ATOM 3013 N N . ASP B 1 189 ? -2.02 -12.75 5.617 1 98.56 189 ASP B N 1
ATOM 3014 C CA . ASP B 1 189 ? -3.428 -12.82 5.238 1 98.56 189 ASP B CA 1
ATOM 3015 C C . ASP B 1 189 ? -4.023 -11.422 5.094 1 98.56 189 ASP B C 1
ATOM 3017 O O . ASP B 1 189 ? -4.227 -10.719 6.09 1 98.56 189 ASP B O 1
ATOM 3021 N N . ALA B 1 190 ? -4.398 -11.062 3.883 1 98.38 190 ALA B N 1
ATOM 3022 C CA . ALA B 1 190 ? -4.902 -9.719 3.605 1 98.38 190 ALA B CA 1
ATOM 3023 C C . ALA B 1 190 ? -6.422 -9.727 3.461 1 98.38 190 ALA B C 1
ATOM 3025 O O . ALA B 1 190 ? -7.008 -8.742 2.996 1 98.38 190 ALA B O 1
ATOM 3026 N N . GLY B 1 191 ? -7.035 -10.805 3.793 1 98.31 191 GLY B N 1
ATOM 3027 C CA . GLY B 1 191 ? -8.492 -10.828 3.812 1 98.31 191 GLY B CA 1
ATOM 3028 C C . GLY B 1 191 ? -9.094 -11.336 2.518 1 98.31 191 GLY B C 1
ATOM 3029 O O . GLY B 1 191 ? -8.523 -12.211 1.861 1 98.31 191 GLY B O 1
ATOM 3030 N N . PRO B 1 192 ? -10.367 -10.922 2.158 1 98.69 192 PRO B N 1
ATOM 3031 C CA . PRO B 1 192 ? -11.078 -11.406 0.973 1 98.69 192 PRO B CA 1
ATOM 3032 C C . PRO B 1 192 ? -10.523 -10.828 -0.326 1 98.69 192 PRO B C 1
ATOM 3034 O O . PRO B 1 192 ? -9.695 -9.906 -0.294 1 98.69 192 PRO B O 1
ATOM 3037 N N . LEU B 1 193 ? -10.992 -11.375 -1.417 1 98.69 193 LEU B N 1
ATOM 3038 C CA . LEU B 1 193 ? -10.547 -10.961 -2.742 1 98.69 193 LEU B CA 1
ATOM 3039 C C . LEU B 1 193 ? -10.836 -9.484 -2.975 1 98.69 193 LEU B C 1
ATOM 3041 O O . LEU B 1 193 ? -10.141 -8.828 -3.762 1 98.69 193 LEU B O 1
ATOM 3045 N N . ALA B 1 194 ? -11.82 -8.945 -2.252 1 98.38 194 ALA B N 1
ATOM 3046 C CA . ALA B 1 194 ? -12.227 -7.543 -2.377 1 98.38 194 ALA B CA 1
ATOM 3047 C C . ALA B 1 194 ? -11.055 -6.605 -2.1 1 98.38 194 ALA B C 1
ATOM 3049 O O . ALA B 1 194 ? -11.039 -5.465 -2.564 1 98.38 194 ALA B O 1
ATOM 3050 N N . VAL B 1 195 ? -10.008 -7.059 -1.407 1 98.56 195 VAL B N 1
ATOM 3051 C CA . VAL B 1 195 ? -8.883 -6.23 -1.002 1 98.56 195 VAL B CA 1
ATOM 3052 C C . VAL B 1 195 ? -7.84 -6.191 -2.119 1 98.56 195 VAL B C 1
ATOM 3054 O O . VAL B 1 195 ? -6.863 -5.441 -2.041 1 98.56 195 VAL B O 1
ATOM 3057 N N . SER B 1 196 ? -8.047 -6.906 -3.182 1 98.69 196 SER B N 1
ATOM 3058 C CA . SER B 1 196 ? -7.027 -7.133 -4.203 1 98.69 196 SER B CA 1
ATOM 3059 C C . SER B 1 196 ? -6.586 -5.82 -4.844 1 98.69 196 SER B C 1
ATOM 3061 O O . SER B 1 196 ? -5.418 -5.656 -5.195 1 98.69 196 SER B O 1
ATOM 3063 N N . GLY B 1 197 ? -7.543 -4.91 -5.016 1 98.25 197 GLY B N 1
ATOM 3064 C CA . GLY B 1 197 ? -7.176 -3.629 -5.594 1 98.25 197 GLY B CA 1
ATOM 3065 C C . GLY B 1 197 ? -6.117 -2.893 -4.797 1 98.25 197 GLY B C 1
ATOM 3066 O O . GLY B 1 197 ? -5.242 -2.236 -5.367 1 98.25 197 GLY B O 1
ATOM 3067 N N . VAL B 1 198 ? -6.203 -2.945 -3.488 1 98.19 198 VAL B N 1
ATOM 3068 C CA . VAL B 1 198 ? -5.227 -2.312 -2.609 1 98.19 198 VAL B CA 1
ATOM 3069 C C . VAL B 1 198 ? -3.875 -3.008 -2.754 1 98.19 198 VAL B C 1
ATOM 3071 O O . VAL B 1 198 ? -2.84 -2.35 -2.877 1 98.19 198 VAL B O 1
ATOM 3074 N N . ILE B 1 199 ? -3.85 -4.301 -2.814 1 98.12 199 ILE B N 1
ATOM 3075 C CA . ILE B 1 199 ? -2.625 -5.082 -2.938 1 98.12 199 ILE B CA 1
ATOM 3076 C C . ILE B 1 199 ? -1.943 -4.766 -4.27 1 98.12 199 ILE B C 1
ATOM 3078 O O . ILE B 1 199 ? -0.733 -4.535 -4.312 1 98.12 199 ILE B O 1
ATOM 3082 N N . GLU B 1 200 ? -2.709 -4.734 -5.336 1 98.12 200 GLU B N 1
ATOM 3083 C CA . GLU B 1 200 ? -2.195 -4.453 -6.672 1 98.12 200 GLU B CA 1
ATOM 3084 C C . GLU B 1 200 ? -1.579 -3.061 -6.746 1 98.12 200 GLU B C 1
ATOM 3086 O O . GLU B 1 200 ? -0.74 -2.791 -7.609 1 98.12 200 GLU B O 1
ATOM 3091 N N . SER B 1 201 ? -1.968 -2.201 -5.855 1 97.62 201 SER B N 1
ATOM 3092 C CA . SER B 1 201 ? -1.499 -0.82 -5.887 1 97.62 201 SER B CA 1
ATOM 3093 C C . SER B 1 201 ? -0.121 -0.69 -5.246 1 97.62 201 SER B C 1
ATOM 3095 O O . SER B 1 201 ? 0.545 0.336 -5.398 1 97.62 201 SER B O 1
ATOM 3097 N N . ILE B 1 202 ? 0.359 -1.713 -4.562 1 96.94 202 ILE B N 1
ATOM 3098 C CA . ILE B 1 202 ? 1.648 -1.672 -3.881 1 96.94 202 ILE B CA 1
ATOM 3099 C C . ILE B 1 202 ? 2.773 -1.588 -4.91 1 96.94 202 ILE B C 1
ATOM 3101 O O . ILE B 1 202 ? 3.729 -0.829 -4.734 1 96.94 202 ILE B O 1
ATOM 3105 N N . THR B 1 203 ? 2.588 -2.277 -6.035 1 95.12 203 THR B N 1
ATOM 3106 C CA . THR B 1 203 ? 3.646 -2.359 -7.035 1 95.12 203 THR B CA 1
ATOM 3107 C C . THR B 1 203 ? 3.93 -0.987 -7.641 1 95.12 203 THR B C 1
ATOM 3109 O O . THR B 1 203 ? 5.07 -0.519 -7.621 1 95.12 203 THR B O 1
ATOM 3112 N N . PRO B 1 204 ? 2.881 -0.31 -8.203 1 96.25 204 PRO B N 1
ATOM 3113 C CA . PRO B 1 204 ? 3.18 1.025 -8.727 1 96.25 204 PRO B CA 1
ATOM 3114 C C . PRO B 1 204 ? 3.754 1.961 -7.668 1 96.25 204 PRO B C 1
ATOM 3116 O O . PRO B 1 204 ? 4.578 2.822 -7.98 1 96.25 204 PRO B O 1
ATOM 3119 N N . LEU B 1 205 ? 3.385 1.841 -6.41 1 97.06 205 LEU B N 1
ATOM 3120 C CA . LEU B 1 205 ? 3.92 2.689 -5.352 1 97.06 205 LEU B CA 1
ATOM 3121 C C . LEU B 1 205 ? 5.41 2.434 -5.148 1 97.06 205 LEU B C 1
ATOM 3123 O O . LEU B 1 205 ? 6.207 3.373 -5.109 1 97.06 205 LEU B O 1
ATOM 3127 N N . VAL B 1 206 ? 5.809 1.15 -5.039 1 96.12 206 VAL B N 1
ATOM 3128 C CA . VAL B 1 206 ? 7.195 0.825 -4.734 1 96.12 206 VAL B CA 1
ATOM 3129 C C . VAL B 1 206 ? 8.094 1.255 -5.895 1 96.12 206 VAL B C 1
ATOM 3131 O O . VAL B 1 206 ? 9.234 1.681 -5.684 1 96.12 206 VAL B O 1
ATOM 3134 N N . ILE B 1 207 ? 7.617 1.11 -7.105 1 95.12 207 ILE B N 1
ATOM 3135 C CA . ILE B 1 207 ? 8.383 1.564 -8.266 1 95.12 207 ILE B CA 1
ATOM 3136 C C . ILE B 1 207 ? 8.555 3.08 -8.203 1 95.12 207 ILE B C 1
ATOM 3138 O O . ILE B 1 207 ? 9.656 3.596 -8.414 1 95.12 207 ILE B O 1
ATOM 3142 N N . THR B 1 208 ? 7.457 3.822 -7.902 1 97 208 THR B N 1
ATOM 3143 C CA . THR B 1 208 ? 7.492 5.273 -7.758 1 97 208 THR B CA 1
ATOM 3144 C C . THR B 1 208 ? 8.477 5.684 -6.672 1 97 208 THR B C 1
ATOM 3146 O O . THR B 1 208 ? 9.281 6.602 -6.867 1 97 208 THR B O 1
ATOM 3149 N N . LEU B 1 209 ? 8.445 5.004 -5.539 1 96.94 209 LEU B N 1
ATOM 3150 C CA . LEU B 1 209 ? 9.344 5.301 -4.43 1 96.94 209 LEU B CA 1
ATOM 3151 C C . LEU B 1 209 ? 10.797 5.07 -4.832 1 96.94 209 LEU B C 1
ATOM 3153 O O . LEU B 1 209 ? 11.672 5.871 -4.496 1 96.94 209 LEU B O 1
ATOM 3157 N N . ALA B 1 210 ? 11.016 3.965 -5.527 1 94.69 210 ALA B N 1
ATOM 3158 C CA . ALA B 1 210 ? 12.375 3.676 -5.969 1 94.69 210 ALA B CA 1
ATOM 3159 C C . ALA B 1 210 ? 12.906 4.785 -6.875 1 94.69 210 ALA B C 1
ATOM 3161 O O . ALA B 1 210 ? 14.031 5.266 -6.688 1 94.69 210 ALA B O 1
ATOM 3162 N N . MET B 1 211 ? 12.102 5.238 -7.789 1 94.75 211 MET B N 1
ATOM 3163 C CA . MET B 1 211 ? 12.5 6.238 -8.773 1 94.75 211 MET B CA 1
ATOM 3164 C C . MET B 1 211 ? 12.781 7.582 -8.109 1 94.75 211 MET B C 1
ATOM 3166 O O . MET B 1 211 ? 13.758 8.25 -8.445 1 94.75 211 MET B O 1
ATOM 3170 N N . ASN B 1 212 ? 11.984 7.938 -7.145 1 97.19 212 ASN B N 1
ATOM 3171 C CA . ASN B 1 212 ? 12.031 9.289 -6.594 1 97.19 212 ASN B CA 1
ATOM 3172 C C . ASN B 1 212 ? 13.008 9.383 -5.426 1 97.19 212 ASN B C 1
ATOM 3174 O O . ASN B 1 212 ? 13.359 10.484 -4.996 1 97.19 212 ASN B O 1
ATOM 3178 N N . ASN B 1 213 ? 13.453 8.25 -4.902 1 97.31 213 ASN B N 1
ATOM 3179 C CA . ASN B 1 213 ? 14.289 8.289 -3.713 1 97.31 213 ASN B CA 1
ATOM 3180 C C . ASN B 1 213 ? 15.656 7.652 -3.971 1 97.31 213 ASN B C 1
ATOM 3182 O O . ASN B 1 213 ? 16.406 7.387 -3.031 1 97.31 213 ASN B O 1
ATOM 3186 N N . GLY B 1 214 ? 15.992 7.344 -5.207 1 93.44 214 GLY B N 1
ATOM 3187 C CA . GLY B 1 214 ? 17.281 6.754 -5.547 1 93.44 214 GLY B CA 1
ATOM 3188 C C . GLY B 1 214 ? 17.469 5.359 -4.98 1 93.44 214 GLY B C 1
ATOM 3189 O O . GLY B 1 214 ? 18.562 5.004 -4.543 1 93.44 214 GLY B O 1
ATOM 319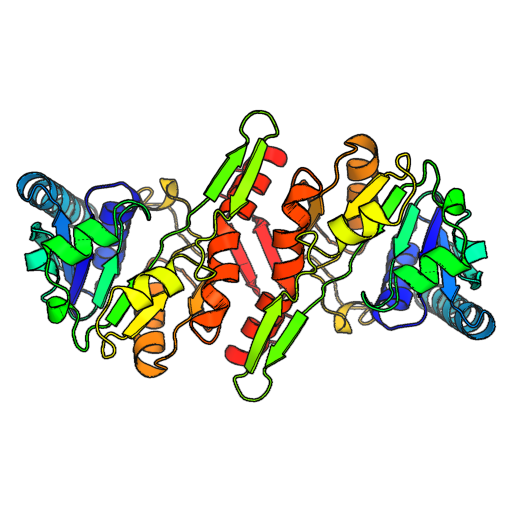0 N N . LEU B 1 215 ? 16.406 4.684 -4.785 1 90.62 215 LEU B N 1
ATOM 3191 C CA . LEU B 1 215 ? 16.438 3.307 -4.297 1 90.62 215 LEU B CA 1
ATOM 3192 C C . LEU B 1 215 ? 16.297 2.32 -5.453 1 90.62 215 LEU B C 1
ATOM 3194 O O . LEU B 1 215 ? 15.922 2.707 -6.562 1 90.62 215 LEU B O 1
ATOM 3198 N N . LYS B 1 216 ? 16.797 1.113 -5.215 1 84.5 216 LYS B N 1
ATOM 3199 C CA . LYS B 1 216 ? 16.641 0.034 -6.188 1 84.5 216 LYS B CA 1
ATOM 3200 C C . LYS B 1 216 ? 15.883 -1.145 -5.578 1 84.5 216 LYS B C 1
ATOM 3202 O O . LYS B 1 216 ? 16.125 -1.52 -4.43 1 84.5 216 LYS B O 1
ATOM 3207 N N . ASP B 1 217 ? 14.984 -1.734 -6.328 1 80.25 217 ASP B N 1
ATOM 3208 C CA . ASP B 1 217 ? 14.25 -2.945 -5.98 1 80.25 217 ASP B CA 1
ATOM 3209 C C . ASP B 1 217 ? 13.664 -2.846 -4.574 1 80.25 217 ASP B C 1
ATOM 3211 O O . ASP B 1 217 ? 13.875 -3.729 -3.742 1 80.25 217 ASP B O 1
ATOM 3215 N N . VAL B 1 218 ? 12.922 -1.777 -4.344 1 88.44 218 VAL B N 1
ATOM 3216 C CA . VAL B 1 218 ? 12.32 -1.5 -3.045 1 88.44 218 VAL B CA 1
ATOM 3217 C C . VAL B 1 218 ? 11.336 -2.609 -2.686 1 88.44 218 VAL B C 1
ATOM 3219 O O . VAL B 1 218 ? 10.461 -2.961 -3.486 1 88.44 218 VAL B O 1
ATOM 3222 N N . GLY B 1 219 ? 11.609 -3.273 -1.551 1 91 219 GLY B N 1
ATOM 3223 C CA . GLY B 1 219 ? 10.648 -4.195 -0.967 1 91 219 GLY B CA 1
ATOM 3224 C C . GLY B 1 219 ? 9.75 -3.547 0.069 1 91 219 GLY B C 1
ATOM 3225 O O . GLY B 1 219 ? 10 -2.418 0.494 1 91 219 GLY B O 1
ATOM 3226 N N . VAL B 1 220 ? 8.68 -4.238 0.355 1 95.81 220 VAL B N 1
ATOM 3227 C CA . VAL B 1 220 ? 7.742 -3.746 1.359 1 95.81 220 VAL B CA 1
ATOM 3228 C C . VAL B 1 220 ? 7.676 -4.727 2.529 1 95.81 220 VAL B C 1
ATOM 3230 O O . VAL B 1 220 ? 7.672 -5.941 2.328 1 95.81 220 VAL B O 1
ATOM 3233 N N . TYR B 1 221 ? 7.707 -4.215 3.729 1 96.12 221 TYR B N 1
ATOM 3234 C CA . TYR B 1 221 ? 7.621 -4.98 4.965 1 96.12 221 TYR B CA 1
ATOM 3235 C C . TYR B 1 221 ? 6.496 -4.465 5.852 1 96.12 221 TYR B C 1
ATOM 3237 O O . TYR B 1 221 ? 6.414 -3.266 6.129 1 96.12 221 TYR B O 1
ATOM 3245 N N . PHE B 1 222 ? 5.621 -5.363 6.207 1 95.5 222 PHE B N 1
ATOM 3246 C CA . PHE B 1 222 ? 4.574 -5.078 7.18 1 95.5 222 PHE B CA 1
ATOM 3247 C C . PHE B 1 222 ? 4.867 -5.766 8.508 1 95.5 222 PHE B C 1
ATOM 3249 O O . PHE B 1 222 ? 4.816 -6.996 8.602 1 95.5 222 PHE B O 1
ATOM 3256 N N . LYS B 1 223 ? 5.156 -4.973 9.578 1 90.38 223 LYS B N 1
ATOM 3257 C CA . LYS B 1 223 ? 5.508 -5.562 10.867 1 90.38 223 LYS B CA 1
ATOM 3258 C C . LYS B 1 223 ? 5.211 -4.594 12.016 1 90.38 223 LYS B C 1
ATOM 3260 O O . LYS B 1 223 ? 5.121 -3.385 11.805 1 90.38 223 LYS B O 1
#

Sequence (446 aa):
MKVGIIGGTGNIGEGLARRICIGGKFDVAIGSRDPSKAIVAADGVTCCLNDRCCTGGVCNGGTNASVCDADIIILSVPFDKIESTIDAIGKETFENKIVVSLINPMLRFPKEKYFLPDRPAEGSAALAVKKMLPSSAKLCTGFNNVASGKWMELDEELDYSVCVCGDDKEAKKVVMDLVSSVSKLKPLDAGPLAVSGVIESITPLVITLAMNNGLKDVGVYFKMKVGIIGGTGNIGEGLARRICIGGKFDVAIGSRDPSKAIVAADGVTCCLNDRCCTGGVCNGGTNASVCDADIIILSVPFDKIESTIDAIGKETFENKIVVSLINPMLRFPKEKYFLPDRPAEGSAALAVKKMLPSSAKLCTGFNNVASGKWMELDEELDYSVCVCGDDKEAKKVVMDLVSSVSKLKPLDAGPLAVSGVIESITPLVITLAMNNGLKDVGVYFK

Foldseek 3Di:
DEEEEQVQLALQNLLLQLQLQLLAPYAYEYADCDQVSSQVSQVVSVVVCVVVVGPGHHYGTGHSLVSLPGQEYEYDDELVCLLVSCVVNDQCSQALHEYEYLYAAWDDDVVVQFIFGPADPLLHSQSVNCVSHDVNHWYKYWPNAFDSVVSNVQVDADQFEIEMATDDPVSRVVVQVSQPSGGNYHYDYPYHPNCVNVRSGNNRVQSSCCRVVVHDRDGHHDD/DEEEEQVQLALQNLLLQLQLQLLAPYAYEYADCDQVSQQVSQVVSVVVCVVVVGNGHHYGTGHSLVSLPGQEYEYDDELVCLLVSCVVNDQCSQALHEYEYLYAAWDDDVVVQFIFGPADPLLHSQSVNCVSHPVNHWYKYWPNAFDSVVSNVQVDADQFEIEMATDDPVSRVVVQVSQPSGGNYHYDYPYHPNCVNVRSGNNRVQSSCCRVVVHDRDGHHDD

Secondary structure (DSSP, 8-state):
-EEEEETTTSHHHHHHHHHHHHHTS-EEEEEESSHHHHHHHHHHHHHHHHHTT-----EEEEETTGGGSSSEEEE-S-HHHHHHHHHHH-GGGGTT-EEEE----EEEETTTTEEEE---TTSSHHHHHHHHS-TT-EEEE-STTS-HHHHT-TTS----EEEEEES-HHHHHHHHHHHHTSTT-EEEE--SGGGHHHHHTHHHHHHHHHHHHT-SS--EEE-/-EEEEETTTSHHHHHHHHHHHHHTS-EEEEEESSHHHHHHHHHHHHHHHHHTT-----EEEEETTGGGSSSEEEE-S-HHHHHHHHHHH-GGGGTT-EEEE----EEEETTTTEEEE---TTSSHHHHHHHHS-TT-EEEE-STTS-HHHHT-TTS----EEEEEES-HHHHHHHHHHHHTSTT-EEEE--SGGGHHHHHTHHHHHHHHHHHHT-SS--EEE-